Protein AF-A0AAV4FSV2-F1 (afdb_monomer)

Structure (mmCIF, N/CA/C/O backbone):
data_AF-A0AAV4FSV2-F1
#
_entry.id   AF-A0AAV4FSV2-F1
#
loop_
_atom_site.group_PDB
_atom_site.id
_atom_site.type_symbol
_atom_site.label_atom_id
_atom_site.label_alt_id
_atom_site.label_comp_id
_atom_site.label_asym_id
_atom_site.label_entity_id
_atom_site.label_seq_id
_atom_site.pdbx_PDB_ins_code
_atom_site.Cartn_x
_atom_site.Cartn_y
_atom_site.Cartn_z
_atom_site.occupancy
_atom_site.B_iso_or_equiv
_atom_site.auth_seq_id
_atom_site.auth_comp_id
_atom_site.auth_asym_id
_atom_site.auth_atom_id
_atom_site.pdbx_PDB_model_num
ATOM 1 N N . MET A 1 1 ? -1.918 28.075 -7.164 1.00 28.77 1 MET A N 1
ATOM 2 C CA . MET A 1 1 ? -1.459 29.104 -6.205 1.00 28.77 1 MET A CA 1
ATOM 3 C C . MET A 1 1 ? -0.481 28.397 -5.284 1.00 28.77 1 MET A C 1
ATOM 5 O O . MET A 1 1 ? -0.902 27.542 -4.525 1.00 28.77 1 MET A O 1
ATOM 9 N N . LEU A 1 2 ? 0.815 28.628 -5.498 1.00 25.41 2 LEU A N 1
ATOM 10 C CA . LEU A 1 2 ? 1.924 27.946 -4.827 1.00 25.41 2 LEU A CA 1
ATOM 11 C C . LEU A 1 2 ? 2.040 28.444 -3.380 1.00 25.41 2 LEU A C 1
ATOM 13 O O . LEU A 1 2 ? 2.207 29.647 -3.178 1.00 25.41 2 LEU A O 1
ATOM 17 N N . TYR A 1 3 ? 1.987 27.551 -2.391 1.00 26.80 3 TYR A N 1
ATOM 18 C CA . TYR A 1 3 ? 2.445 27.879 -1.041 1.00 26.80 3 TYR A CA 1
ATOM 19 C C . TYR A 1 3 ? 3.969 27.744 -0.998 1.00 26.80 3 TYR A C 1
ATOM 21 O O . TYR A 1 3 ? 4.529 26.668 -1.181 1.00 26.80 3 TYR A O 1
ATOM 29 N N . SER A 1 4 ? 4.639 28.880 -0.817 1.00 25.08 4 SER A N 1
ATOM 30 C CA . SER A 1 4 ? 6.088 28.991 -0.702 1.00 25.08 4 SER A CA 1
ATOM 31 C C . SER A 1 4 ? 6.589 28.408 0.618 1.00 25.08 4 SER A C 1
ATOM 33 O O . SER A 1 4 ? 6.121 28.801 1.690 1.00 25.08 4 SER A O 1
ATOM 35 N N . TYR A 1 5 ? 7.615 27.564 0.526 1.00 35.19 5 TYR A N 1
ATOM 36 C CA . TYR A 1 5 ? 8.525 27.242 1.620 1.00 35.19 5 TYR A CA 1
ATOM 37 C C . TYR A 1 5 ? 9.059 28.523 2.271 1.00 35.19 5 TYR A C 1
ATOM 39 O O . TYR A 1 5 ? 9.715 29.325 1.612 1.00 35.19 5 TYR A O 1
ATOM 47 N N . ASN A 1 6 ? 8.842 28.673 3.577 1.00 28.33 6 ASN A N 1
ATOM 48 C CA . ASN A 1 6 ? 9.642 29.557 4.416 1.00 28.33 6 ASN A CA 1
ATOM 49 C C . ASN A 1 6 ? 10.282 28.726 5.524 1.00 28.33 6 ASN A C 1
ATOM 51 O O . ASN A 1 6 ? 9.642 28.344 6.501 1.00 28.33 6 ASN A O 1
ATOM 55 N N . ALA A 1 7 ? 11.577 28.472 5.356 1.00 34.06 7 ALA A N 1
ATOM 56 C CA . ALA A 1 7 ? 12.470 28.186 6.459 1.00 34.06 7 ALA A CA 1
ATOM 57 C C . ALA A 1 7 ? 12.704 29.496 7.221 1.00 34.06 7 ALA A C 1
ATOM 59 O O . ALA A 1 7 ? 13.219 30.437 6.627 1.00 34.06 7 ALA A O 1
ATOM 60 N N . LEU A 1 8 ? 12.304 29.550 8.498 1.00 31.00 8 LEU A N 1
ATOM 61 C CA . LEU A 1 8 ? 12.934 30.310 9.591 1.00 31.00 8 LEU A CA 1
ATOM 62 C C . LEU A 1 8 ? 12.113 30.120 10.885 1.00 31.00 8 LEU A C 1
ATOM 64 O O . LEU A 1 8 ? 11.056 30.717 11.059 1.00 31.00 8 LEU A O 1
ATOM 68 N N . GLY A 1 9 ? 12.641 29.309 11.809 1.00 32.47 9 GLY A N 1
ATOM 69 C CA . GLY A 1 9 ? 12.413 29.465 13.252 1.00 32.47 9 GLY A CA 1
ATOM 70 C C . GLY A 1 9 ? 11.090 28.978 13.857 1.00 32.47 9 GLY A C 1
ATOM 71 O O . GLY A 1 9 ? 10.478 29.734 14.608 1.00 32.47 9 GLY A O 1
ATOM 72 N N . GLN A 1 10 ? 10.688 27.721 13.642 1.00 30.06 10 GLN A N 1
ATOM 73 C CA . GLN A 1 10 ? 9.721 27.051 14.528 1.00 30.06 10 GLN A CA 1
ATOM 74 C C . GLN A 1 10 ? 10.298 25.744 15.095 1.00 30.06 10 GLN A C 1
ATOM 76 O O . GLN A 1 10 ? 11.047 25.067 14.389 1.00 30.06 10 GLN A O 1
ATOM 81 N N . PRO A 1 11 ? 10.007 25.413 16.372 1.00 32.91 11 PRO A N 1
ATOM 82 C CA . PRO A 1 11 ? 10.517 24.208 17.018 1.00 32.91 11 PRO A CA 1
ATOM 83 C C . PRO A 1 11 ? 10.028 22.933 16.301 1.00 32.91 11 PRO A C 1
ATOM 85 O O . PRO A 1 11 ? 8.974 22.946 15.663 1.00 32.91 11 PRO A O 1
ATOM 88 N N . PRO A 1 12 ? 10.773 21.820 16.402 1.00 39.00 12 PRO A N 1
ATOM 89 C CA . PRO A 1 12 ? 10.531 20.604 15.638 1.00 39.00 12 PRO A CA 1
ATOM 90 C C . PRO A 1 12 ? 9.393 19.807 16.279 1.00 39.00 12 PRO A C 1
ATOM 92 O O . PRO A 1 12 ? 9.611 18.963 17.138 1.00 39.00 12 PRO A O 1
ATOM 95 N N . THR A 1 13 ? 8.156 20.127 15.920 1.00 52.34 13 THR A N 1
ATOM 96 C CA . THR A 1 13 ? 6.978 19.246 16.021 1.00 52.34 13 THR A CA 1
ATOM 97 C C . THR A 1 13 ? 5.834 19.951 15.292 1.00 52.34 13 THR A C 1
ATOM 99 O O . THR A 1 13 ? 5.109 20.756 15.868 1.00 52.34 13 THR A O 1
ATOM 102 N N . SER A 1 14 ? 5.695 19.707 13.990 1.00 67.31 14 SER A N 1
ATOM 103 C CA . SER A 1 14 ? 4.676 20.358 13.162 1.00 67.31 14 SER A CA 1
ATOM 104 C C . SER A 1 14 ? 3.896 19.297 12.403 1.00 67.31 14 SER A C 1
ATOM 106 O O . SER A 1 14 ? 4.400 18.705 11.450 1.00 67.31 14 SER A O 1
ATOM 108 N N . ILE A 1 15 ? 2.671 19.029 12.851 1.00 80.62 15 ILE A N 1
ATOM 109 C CA . ILE A 1 15 ? 1.695 18.341 12.009 1.00 80.62 15 ILE A CA 1
ATOM 110 C C . ILE A 1 15 ? 1.508 19.204 10.754 1.00 80.62 15 ILE A C 1
ATOM 112 O O . ILE A 1 15 ? 1.155 20.378 10.865 1.00 80.62 15 ILE A O 1
ATOM 116 N N . PHE A 1 16 ? 1.753 18.640 9.576 1.00 88.00 16 PHE A N 1
ATOM 117 C CA . PHE A 1 16 ? 1.490 19.285 8.292 1.00 88.00 16 PHE A CA 1
ATOM 118 C C . PHE A 1 16 ? 0.153 18.780 7.764 1.00 88.00 16 PHE A C 1
ATOM 120 O O . PHE A 1 16 ? 0.004 17.585 7.532 1.00 88.00 16 PHE A O 1
ATOM 127 N N . ALA A 1 17 ? -0.826 19.669 7.618 1.00 89.00 17 ALA A N 1
ATOM 128 C CA . ALA A 1 17 ? -2.182 19.291 7.240 1.00 89.00 17 ALA A CA 1
ATOM 129 C C . ALA A 1 17 ? -2.442 19.493 5.740 1.00 89.00 17 ALA A C 1
ATOM 131 O O . ALA A 1 17 ? -2.249 20.589 5.213 1.00 89.00 17 ALA A O 1
ATOM 132 N N . PHE A 1 18 ? -2.947 18.450 5.089 1.00 90.19 18 PHE A N 1
ATOM 133 C CA . PHE A 1 18 ? -3.559 18.474 3.768 1.00 90.19 18 PHE A CA 1
ATOM 134 C C . PHE A 1 18 ? -5.081 18.476 3.954 1.00 90.19 18 PHE A C 1
ATOM 136 O O . PHE A 1 18 ? -5.682 17.470 4.340 1.00 90.19 18 PHE A O 1
ATOM 143 N N . GLY A 1 19 ? -5.697 19.638 3.733 1.00 87.06 19 GLY A N 1
ATOM 144 C CA . GLY A 1 19 ? -7.112 19.882 4.021 1.00 87.06 19 GLY A CA 1
ATOM 145 C C . GLY A 1 19 ? -7.381 20.436 5.432 1.00 87.06 19 GLY A C 1
ATOM 146 O O . GLY A 1 19 ? -6.462 20.602 6.238 1.00 87.06 19 GLY A O 1
ATOM 147 N N . PRO A 1 20 ? -8.644 20.791 5.736 1.00 88.44 20 PRO A N 1
ATOM 148 C CA . PRO A 1 20 ? -9.017 21.372 7.023 1.00 88.44 20 PRO A CA 1
ATOM 149 C C . PRO A 1 20 ? -8.953 20.337 8.154 1.00 88.44 20 PRO A C 1
ATOM 151 O O . PRO A 1 20 ? -9.320 19.179 7.963 1.00 88.44 20 PRO A O 1
ATOM 154 N N . LEU A 1 21 ? -8.549 20.768 9.353 1.00 89.94 21 LEU A N 1
ATOM 155 C CA . LEU A 1 21 ? -8.578 19.919 10.548 1.00 89.94 21 LEU A CA 1
ATOM 156 C C . LEU A 1 21 ? -10.021 19.680 11.014 1.00 89.94 21 LEU A C 1
ATOM 158 O O . LEU A 1 21 ? -10.770 20.634 11.242 1.00 89.94 21 LEU A O 1
ATOM 162 N N . THR A 1 22 ? -10.375 18.416 11.228 1.00 90.25 22 THR A N 1
ATOM 163 C CA . THR A 1 22 ? -11.606 17.999 11.920 1.00 90.25 22 THR A CA 1
ATOM 164 C C . THR A 1 22 ? -11.514 18.283 13.425 1.00 90.25 22 THR A C 1
ATOM 166 O O . THR A 1 22 ? -10.457 18.673 13.931 1.00 90.25 22 THR A O 1
ATOM 169 N N . HIS A 1 23 ? -12.596 18.040 14.176 1.00 90.31 23 HIS A N 1
ATOM 170 C CA . HIS A 1 23 ? -12.548 18.073 15.645 1.00 90.31 23 HIS A CA 1
ATOM 171 C C . HIS A 1 23 ? -11.458 17.133 16.184 1.00 90.31 23 HIS A C 1
ATOM 173 O O . HIS A 1 23 ? -10.648 17.543 17.016 1.00 90.31 23 HIS A O 1
ATOM 179 N N . PHE A 1 24 ? -11.356 15.916 15.641 1.00 92.06 24 PHE A N 1
ATOM 180 C CA . PHE A 1 24 ? -10.275 14.986 15.967 1.00 92.06 24 PHE A CA 1
ATOM 181 C C . PHE A 1 24 ? -8.893 15.587 15.666 1.00 92.06 24 PHE A C 1
ATOM 183 O O . PHE A 1 24 ? -8.028 15.603 16.543 1.00 92.06 24 PHE A O 1
ATOM 190 N N . GLY A 1 25 ? -8.690 16.139 14.463 1.00 90.75 25 GLY A N 1
ATOM 191 C CA . GLY A 1 25 ? -7.410 16.724 14.055 1.00 90.75 25 GLY A CA 1
ATOM 192 C C . GLY A 1 25 ? -6.972 17.876 14.966 1.00 90.75 25 GLY A C 1
ATOM 193 O O . GLY A 1 25 ? -5.799 17.981 15.338 1.00 90.75 25 GLY A O 1
ATOM 194 N N . GLN A 1 26 ? -7.920 18.707 15.404 1.00 90.62 26 GLN A N 1
ATOM 195 C CA . GLN A 1 26 ? -7.673 19.787 16.362 1.00 90.62 26 GLN A CA 1
ATOM 196 C C . GLN A 1 26 ? -7.253 19.250 17.737 1.00 90.62 26 GLN A C 1
ATOM 198 O O . GLN A 1 26 ? -6.257 19.717 18.295 1.00 90.62 26 GLN A O 1
ATOM 203 N N . ARG A 1 27 ? -7.968 18.249 18.274 1.00 90.62 27 ARG A N 1
ATOM 204 C CA . ARG A 1 27 ? -7.635 17.612 19.562 1.00 90.62 27 ARG A CA 1
ATOM 205 C C . ARG A 1 27 ? -6.280 16.910 19.511 1.00 90.62 27 ARG A C 1
ATOM 207 O O . ARG A 1 27 ? -5.482 17.062 20.432 1.00 90.62 27 ARG A O 1
ATOM 214 N N . LEU A 1 28 ? -5.971 16.210 18.420 1.00 90.75 28 LEU A N 1
ATOM 215 C CA . LEU A 1 28 ? -4.672 15.562 18.238 1.00 90.75 28 LEU A CA 1
ATOM 216 C C . LEU A 1 28 ? -3.537 16.591 18.208 1.00 90.75 28 LEU A C 1
ATOM 218 O O . LEU A 1 28 ? -2.527 16.416 18.886 1.00 90.75 28 LEU A O 1
ATOM 222 N N . THR A 1 29 ? -3.725 17.703 17.495 1.00 87.69 29 THR A N 1
ATOM 223 C CA . THR A 1 29 ? -2.735 18.790 17.435 1.00 87.69 29 THR A CA 1
ATOM 224 C C . THR A 1 29 ? -2.438 19.372 18.819 1.00 87.69 29 THR A C 1
ATOM 226 O O . THR A 1 29 ? -1.291 19.703 19.111 1.00 87.69 29 THR A O 1
ATOM 229 N N . GLN A 1 30 ? -3.440 19.454 19.702 1.00 86.62 30 GLN A N 1
ATOM 230 C CA . GLN A 1 30 ? -3.254 19.893 21.091 1.00 86.62 30 GLN A CA 1
ATOM 231 C C . GLN A 1 30 ? -2.396 18.915 21.911 1.00 86.62 30 GLN A C 1
ATOM 233 O O . GLN A 1 30 ? -1.611 19.356 22.746 1.00 86.62 30 GLN A O 1
ATOM 238 N N . LEU A 1 31 ? -2.503 17.606 21.663 1.00 86.69 31 LEU A N 1
ATOM 239 C CA . LEU A 1 31 ? -1.723 16.582 22.373 1.00 86.69 31 LEU A CA 1
ATOM 240 C C . LEU A 1 31 ? -0.255 16.521 21.923 1.00 86.69 31 LEU A C 1
ATOM 242 O O . LEU A 1 31 ? 0.610 16.156 22.717 1.00 86.69 31 LEU A O 1
ATOM 246 N N . ILE A 1 32 ? 0.029 16.885 20.670 1.00 80.62 32 ILE A N 1
ATOM 247 C CA . ILE A 1 32 ? 1.367 16.795 20.052 1.00 80.62 32 ILE A CA 1
ATOM 248 C C . ILE A 1 32 ? 2.219 18.066 20.289 1.00 80.62 32 ILE A C 1
ATOM 250 O O . ILE A 1 32 ? 3.357 18.140 19.837 1.00 80.62 32 ILE A O 1
ATOM 254 N N . GLN A 1 33 ? 1.711 19.066 21.024 1.00 63.56 33 GLN A N 1
ATOM 255 C CA . GLN A 1 33 ? 2.360 20.378 21.169 1.00 63.56 33 GLN A CA 1
ATOM 256 C C . GLN A 1 33 ? 3.823 20.349 21.678 1.00 63.56 33 GLN A C 1
ATOM 258 O O . GLN A 1 33 ? 4.202 19.470 22.462 1.00 63.56 33 GLN A O 1
ATOM 263 N N . PRO A 1 34 ? 4.646 21.350 21.286 1.00 50.03 34 PRO A N 1
ATOM 264 C CA . PRO A 1 34 ? 6.089 21.356 21.510 1.00 50.03 34 PRO A CA 1
ATOM 265 C C . PRO A 1 34 ? 6.403 21.528 22.999 1.00 50.03 34 PRO A C 1
ATOM 267 O O . PRO A 1 34 ? 6.073 22.551 23.598 1.00 50.03 34 PRO A O 1
ATOM 270 N N . GLY A 1 35 ? 7.050 20.529 23.600 1.00 46.81 35 GLY A N 1
ATOM 271 C CA . GLY A 1 35 ? 7.460 20.552 25.011 1.00 46.81 35 GLY A CA 1
ATOM 272 C C . GLY A 1 35 ? 7.340 19.211 25.738 1.00 46.81 35 GLY A C 1
ATOM 273 O O . GLY A 1 35 ? 7.883 19.060 26.828 1.00 46.81 35 GLY A O 1
ATOM 274 N N . THR A 1 36 ? 6.672 18.220 25.142 1.00 45.31 36 THR A N 1
ATOM 275 C CA . THR A 1 36 ? 6.587 16.843 25.670 1.00 45.31 36 THR A CA 1
ATOM 276 C C . THR A 1 36 ? 7.620 15.892 25.060 1.00 45.31 36 THR A C 1
ATOM 278 O O . THR A 1 36 ? 7.834 14.797 25.582 1.00 45.31 36 THR A O 1
ATOM 281 N N . THR A 1 37 ? 8.314 16.315 24.000 1.00 45.38 37 THR A N 1
ATOM 282 C CA . THR A 1 37 ? 9.400 15.565 23.364 1.00 45.38 37 THR A CA 1
ATOM 283 C C . THR A 1 37 ? 10.669 16.413 23.312 1.00 45.38 37 THR A C 1
ATOM 285 O O . THR A 1 37 ? 10.815 17.277 22.450 1.00 45.38 37 THR A O 1
ATOM 288 N N . ASP A 1 38 ? 11.608 16.157 24.224 1.00 41.09 38 ASP A N 1
ATOM 289 C CA . ASP A 1 38 ? 13.000 16.589 24.071 1.00 41.09 38 ASP A CA 1
ATOM 290 C C . ASP A 1 38 ? 13.581 15.911 22.816 1.00 41.09 38 ASP A C 1
ATOM 292 O O . ASP A 1 38 ? 13.881 14.715 22.846 1.00 41.09 38 ASP A O 1
ATOM 296 N N . SER A 1 39 ? 13.673 16.625 21.688 1.00 45.97 39 SER A N 1
ATOM 297 C CA . SER A 1 39 ? 14.760 16.553 20.685 1.00 45.97 39 SER A CA 1
ATOM 298 C C . SER A 1 39 ? 14.315 16.960 19.276 1.00 45.97 39 SER A C 1
ATOM 300 O O . SER A 1 39 ? 13.204 16.661 18.846 1.00 45.97 39 SER A O 1
ATOM 302 N N . ASP A 1 40 ? 15.260 17.531 18.522 1.00 49.28 40 ASP A N 1
ATOM 303 C CA . ASP A 1 40 ? 15.257 17.796 17.070 1.00 49.28 40 ASP A CA 1
ATOM 304 C C . ASP A 1 40 ? 15.084 16.543 16.170 1.00 49.28 40 ASP A C 1
ATOM 306 O O . ASP A 1 40 ? 15.642 16.472 15.079 1.00 49.28 40 ASP A O 1
ATOM 310 N N . ASN A 1 41 ? 14.387 15.495 16.624 1.00 52.75 41 ASN A N 1
ATOM 311 C CA . ASN A 1 41 ? 14.445 14.156 16.023 1.00 52.75 41 ASN A CA 1
ATOM 312 C C . ASN A 1 41 ? 13.104 13.402 15.960 1.00 52.75 41 ASN A C 1
ATOM 314 O O . ASN A 1 41 ? 13.108 12.174 15.835 1.00 52.75 41 ASN A O 1
ATOM 318 N N . THR A 1 42 ? 11.969 14.094 16.042 1.00 63.31 42 THR A N 1
ATOM 319 C CA . THR A 1 42 ? 10.647 13.485 15.837 1.00 63.31 42 THR A CA 1
ATOM 320 C C . THR A 1 42 ? 10.323 13.392 14.342 1.00 63.31 42 THR A C 1
ATOM 322 O O . THR A 1 42 ? 10.540 14.341 13.588 1.00 63.31 42 THR A O 1
ATOM 325 N N . SER A 1 43 ? 9.827 12.235 13.887 1.00 72.06 43 SER A N 1
ATOM 326 C CA . SER A 1 43 ? 9.309 12.101 12.518 1.00 72.06 43 SER A CA 1
ATOM 327 C C . SER A 1 43 ? 8.136 13.070 12.326 1.00 72.06 43 SER A C 1
ATOM 329 O O . SER A 1 43 ? 7.219 13.054 13.154 1.00 72.06 43 SER A O 1
ATOM 331 N N . PRO A 1 44 ? 8.124 13.898 11.265 1.00 84.88 44 PRO A N 1
ATOM 332 C CA . PRO A 1 44 ? 7.003 14.791 11.004 1.00 84.88 44 PRO A CA 1
ATOM 333 C C . PRO A 1 44 ? 5.735 13.978 10.722 1.00 84.88 44 PRO A C 1
ATOM 335 O O . PRO A 1 44 ? 5.795 12.894 10.136 1.00 84.88 44 PRO A O 1
ATOM 338 N N . ILE A 1 45 ? 4.589 14.507 11.150 1.00 90.25 45 ILE A N 1
ATOM 339 C CA . ILE A 1 45 ? 3.276 13.900 10.918 1.00 90.25 45 ILE A CA 1
ATOM 340 C C . ILE A 1 45 ? 2.584 14.680 9.804 1.00 90.25 45 ILE A C 1
ATOM 342 O O . ILE A 1 45 ? 2.411 15.892 9.909 1.00 90.25 45 ILE A O 1
ATOM 346 N N . LEU A 1 46 ? 2.168 13.984 8.754 1.00 94.00 46 LEU A N 1
ATOM 347 C CA . LEU A 1 46 ? 1.344 14.508 7.674 1.00 94.00 46 LEU A CA 1
ATOM 348 C C . LEU A 1 46 ? -0.103 14.122 7.964 1.00 94.00 46 LEU A C 1
ATOM 350 O O . LEU A 1 46 ? -0.466 12.953 7.867 1.00 94.00 46 LEU A O 1
ATOM 354 N N . TYR A 1 47 ? -0.915 15.089 8.364 1.00 94.38 47 TYR A N 1
ATOM 355 C CA . TYR A 1 47 ? -2.348 14.910 8.548 1.00 94.38 47 TYR A CA 1
ATOM 356 C C . TYR A 1 47 ? -3.055 15.099 7.207 1.00 94.38 47 TYR A C 1
ATOM 358 O O . TYR A 1 47 ? -2.826 16.093 6.525 1.00 94.38 47 TYR A O 1
ATOM 366 N N . VAL A 1 48 ? -3.934 14.178 6.839 1.00 94.56 48 VAL A N 1
ATOM 367 C CA . VAL A 1 48 ? -4.700 14.219 5.594 1.00 94.56 48 VAL A CA 1
ATOM 368 C C . VAL A 1 48 ? -6.171 14.048 5.934 1.00 94.56 48 VAL A C 1
ATOM 370 O O . VAL A 1 48 ? -6.583 12.997 6.426 1.00 94.56 48 VAL A O 1
ATOM 373 N N . ASN A 1 49 ? -6.973 15.068 5.646 1.00 91.12 49 ASN A N 1
ATOM 374 C CA . ASN A 1 49 ? -8.422 14.950 5.732 1.00 91.12 49 ASN A CA 1
ATOM 375 C C . ASN A 1 49 ? -8.946 14.224 4.487 1.00 91.12 49 ASN A C 1
ATOM 377 O O . ASN A 1 49 ? -8.816 14.740 3.379 1.00 91.12 49 ASN A O 1
ATOM 381 N N . SER A 1 50 ? -9.558 13.054 4.667 1.00 87.69 50 SER A N 1
ATOM 382 C CA . SER A 1 50 ? -10.005 12.202 3.555 1.00 87.69 50 SER A CA 1
ATOM 383 C C . SER A 1 50 ? -11.150 12.776 2.715 1.00 87.69 50 SER A C 1
ATOM 385 O O . SER A 1 50 ? -11.313 12.349 1.578 1.00 87.69 50 SER A O 1
ATOM 387 N N . ILE A 1 51 ? -11.902 13.774 3.202 1.00 83.44 51 ILE A N 1
ATOM 388 C CA . ILE A 1 51 ? -12.922 14.465 2.387 1.00 83.44 51 ILE A CA 1
ATOM 389 C C . ILE A 1 51 ? -12.280 15.416 1.372 1.00 83.44 51 ILE A C 1
ATOM 391 O O . ILE A 1 51 ? -12.872 15.720 0.335 1.00 83.44 51 ILE A O 1
ATOM 395 N N . ALA A 1 52 ? -11.098 15.952 1.681 1.00 78.81 52 ALA A N 1
ATOM 396 C CA . ALA A 1 52 ? -10.448 16.910 0.805 1.00 78.81 52 ALA A CA 1
ATOM 397 C C . ALA A 1 52 ? -9.881 16.166 -0.416 1.00 78.81 52 ALA A C 1
ATOM 399 O O . ALA A 1 52 ? -9.021 15.299 -0.245 1.00 78.81 52 ALA A O 1
ATOM 400 N N . PRO A 1 53 ? -10.324 16.483 -1.648 1.00 79.56 53 PRO A N 1
ATOM 401 C CA . PRO A 1 53 ? -9.765 15.843 -2.827 1.00 79.56 53 PRO A CA 1
ATOM 402 C C . PRO A 1 53 ? -8.288 16.220 -2.941 1.00 79.56 53 PRO A C 1
ATOM 4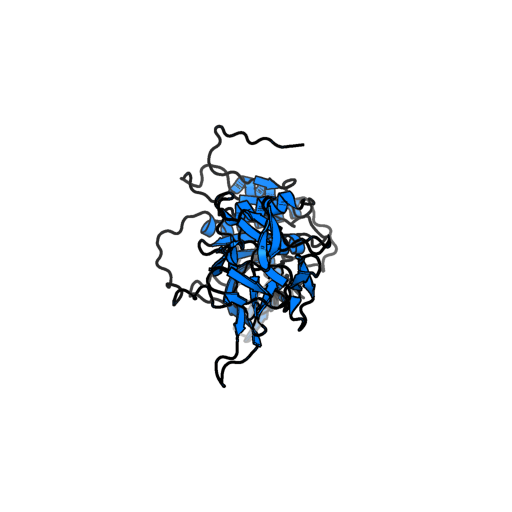04 O O . PRO A 1 53 ? -7.957 17.403 -3.021 1.00 79.56 53 PRO A O 1
ATOM 407 N N . LEU A 1 54 ? -7.414 15.215 -2.958 1.00 86.94 54 LEU A N 1
ATOM 408 C CA . LEU A 1 54 ? -5.993 15.410 -3.221 1.00 86.94 54 LEU A CA 1
ATOM 409 C C . LEU A 1 54 ? -5.718 15.305 -4.717 1.00 86.94 54 LEU A C 1
ATOM 411 O O . LEU A 1 54 ? -6.165 14.372 -5.393 1.00 86.94 54 LEU A O 1
ATOM 415 N N . SER A 1 55 ? -4.933 16.243 -5.231 1.00 87.69 55 SER A N 1
ATOM 416 C CA . SER A 1 55 ? -4.377 16.144 -6.574 1.00 87.69 55 SER A CA 1
ATOM 417 C C . SER A 1 55 ? -3.352 14.999 -6.672 1.00 87.69 55 SER A C 1
ATOM 419 O O . SER A 1 55 ? -2.775 14.580 -5.663 1.00 87.69 55 SER A O 1
ATOM 421 N N . PRO A 1 56 ? -3.088 14.473 -7.884 1.00 84.06 56 PRO A N 1
ATOM 422 C CA . PRO A 1 56 ? -2.025 13.489 -8.093 1.00 84.06 56 PRO A CA 1
ATOM 423 C C . PRO A 1 56 ? -0.653 13.959 -7.585 1.00 84.06 56 PRO A C 1
ATOM 425 O O . PRO A 1 56 ? 0.075 13.162 -6.999 1.00 84.06 56 PRO A O 1
ATOM 428 N N . ASP A 1 57 ? -0.338 15.247 -7.749 1.00 85.06 57 ASP A N 1
ATOM 429 C CA . ASP A 1 57 ? 0.925 15.838 -7.295 1.00 85.06 57 ASP A CA 1
ATOM 430 C C . ASP A 1 57 ? 1.034 15.831 -5.765 1.00 85.06 57 ASP A C 1
ATOM 432 O O . ASP A 1 57 ? 2.042 15.384 -5.226 1.00 85.06 57 ASP A O 1
ATOM 436 N N . GLU A 1 58 ? -0.031 16.209 -5.048 1.00 90.44 58 GLU A N 1
ATOM 437 C CA . GLU A 1 58 ? -0.053 16.151 -3.578 1.00 90.44 58 GLU A CA 1
ATOM 438 C C . GLU A 1 58 ? 0.120 14.720 -3.057 1.00 90.44 58 GLU A C 1
ATOM 440 O O . GLU A 1 58 ? 0.817 14.493 -2.069 1.00 90.44 58 GLU A O 1
ATOM 445 N N . ILE A 1 59 ? -0.473 13.729 -3.728 1.00 90.00 59 ILE A N 1
ATOM 446 C CA . ILE A 1 59 ? -0.291 12.318 -3.361 1.00 90.00 59 ILE A CA 1
ATOM 447 C C . ILE A 1 59 ? 1.161 11.883 -3.569 1.00 90.00 59 ILE A C 1
ATOM 449 O O . ILE A 1 59 ? 1.705 11.162 -2.729 1.00 90.00 59 ILE A O 1
ATOM 453 N N . ASN A 1 60 ? 1.803 12.328 -4.648 1.00 85.88 60 ASN A N 1
ATOM 454 C CA . ASN A 1 60 ? 3.214 12.048 -4.900 1.00 85.88 60 ASN A CA 1
ATOM 455 C C . ASN A 1 60 ? 4.121 12.725 -3.860 1.00 85.88 60 ASN A C 1
ATOM 457 O O . ASN A 1 60 ? 5.035 12.080 -3.344 1.00 85.88 60 ASN A O 1
ATOM 461 N N . ASP A 1 61 ? 3.823 13.964 -3.466 1.00 88.88 61 ASP A N 1
ATOM 462 C CA . ASP A 1 61 ? 4.542 14.669 -2.400 1.00 88.88 61 ASP A CA 1
ATOM 463 C C . ASP A 1 61 ? 4.411 13.939 -1.054 1.00 88.88 61 ASP A C 1
ATOM 465 O O . ASP A 1 61 ? 5.405 13.707 -0.358 1.00 88.88 61 ASP A O 1
ATOM 469 N N . ILE A 1 62 ? 3.200 13.494 -0.700 1.00 91.69 62 ILE A N 1
ATOM 470 C CA . ILE A 1 62 ? 2.951 12.705 0.516 1.00 91.69 62 ILE A CA 1
ATOM 471 C C . ILE A 1 62 ? 3.745 11.393 0.484 1.00 91.69 62 ILE A C 1
ATOM 473 O O . ILE A 1 62 ? 4.378 11.036 1.481 1.00 91.69 62 ILE A O 1
ATOM 477 N N . LYS A 1 63 ? 3.764 10.683 -0.651 1.00 89.88 63 LYS A N 1
ATOM 478 C CA . LYS A 1 63 ? 4.564 9.458 -0.826 1.00 89.88 63 LYS A CA 1
ATOM 479 C C . LYS A 1 63 ? 6.055 9.721 -0.659 1.00 89.88 63 LYS A C 1
ATOM 481 O O . LYS A 1 63 ? 6.730 8.959 0.035 1.00 89.88 63 LYS A O 1
ATOM 486 N N . ALA A 1 64 ? 6.571 10.789 -1.261 1.00 85.56 64 ALA A N 1
ATOM 487 C CA . ALA A 1 64 ? 7.975 11.165 -1.151 1.00 85.56 64 ALA A CA 1
ATOM 488 C C . ALA A 1 64 ? 8.360 11.456 0.308 1.00 85.56 64 ALA A C 1
ATOM 490 O O . ALA A 1 64 ? 9.375 10.957 0.800 1.00 85.56 64 ALA A O 1
ATOM 491 N N . LEU A 1 65 ? 7.515 12.184 1.038 1.00 89.94 65 LEU A N 1
ATOM 492 C CA . LEU A 1 65 ? 7.728 12.480 2.454 1.00 89.94 65 LEU A CA 1
ATOM 493 C C . LEU A 1 65 ? 7.593 11.237 3.350 1.00 89.94 65 LEU A C 1
ATOM 495 O O . LEU A 1 65 ? 8.366 11.087 4.301 1.00 89.94 65 LEU A O 1
ATOM 499 N N . LEU A 1 66 ? 6.664 10.325 3.049 1.00 90.31 66 LEU A N 1
ATOM 500 C CA . LEU A 1 66 ? 6.545 9.022 3.715 1.00 90.31 66 LEU A CA 1
ATOM 501 C C . LEU A 1 66 ? 7.809 8.175 3.499 1.00 90.31 66 LEU A C 1
ATOM 503 O O . LEU A 1 66 ? 8.350 7.614 4.452 1.00 90.31 66 LEU A O 1
ATOM 507 N N . ASN A 1 67 ? 8.325 8.134 2.267 1.00 85.25 67 ASN A N 1
ATOM 508 C CA . ASN A 1 67 ? 9.592 7.478 1.928 1.00 85.25 67 ASN A CA 1
ATOM 509 C C . ASN A 1 67 ? 10.787 8.108 2.662 1.00 85.25 67 ASN A C 1
ATOM 511 O O . ASN A 1 67 ? 11.725 7.399 3.023 1.00 85.25 67 ASN A O 1
ATOM 515 N N . ALA A 1 68 ? 10.737 9.415 2.930 1.00 84.88 68 ALA A N 1
ATOM 516 C CA . ALA A 1 68 ? 11.740 10.135 3.713 1.00 84.88 68 ALA A CA 1
ATOM 517 C C . ALA A 1 68 ? 11.626 9.914 5.239 1.00 84.88 68 ALA A C 1
ATOM 519 O O . ALA A 1 68 ? 12.474 10.399 5.988 1.00 84.88 68 ALA A O 1
ATOM 520 N N . GLY A 1 69 ? 10.618 9.169 5.712 1.00 86.69 69 GLY A N 1
ATOM 521 C CA . GLY A 1 69 ? 10.450 8.802 7.124 1.00 86.69 69 GLY A CA 1
ATOM 522 C C . GLY A 1 69 ? 9.383 9.591 7.889 1.00 86.69 69 GLY A C 1
ATOM 523 O O . GLY A 1 69 ? 9.342 9.513 9.122 1.00 86.69 69 GLY A O 1
ATOM 524 N N . SER A 1 70 ? 8.526 10.337 7.184 1.00 90.50 70 SER A N 1
ATOM 525 C CA . SER A 1 70 ? 7.336 10.970 7.769 1.00 90.50 70 SER A CA 1
ATOM 526 C C . SER A 1 70 ? 6.272 9.924 8.115 1.00 90.50 70 SER A C 1
ATOM 528 O O . SER A 1 70 ? 6.222 8.847 7.522 1.00 90.50 70 SER A O 1
ATOM 530 N N . ILE A 1 71 ? 5.401 10.249 9.066 1.00 93.50 71 ILE A N 1
ATOM 531 C CA . ILE A 1 71 ? 4.209 9.459 9.388 1.00 93.50 71 ILE A CA 1
ATOM 532 C C . ILE A 1 71 ? 3.024 10.100 8.673 1.00 93.50 71 ILE A C 1
ATOM 534 O O . ILE A 1 71 ? 2.824 11.302 8.800 1.00 93.50 71 ILE A O 1
ATOM 538 N N . VAL A 1 72 ? 2.223 9.319 7.956 1.00 96.00 72 VAL A N 1
ATOM 539 C CA . VAL A 1 72 ? 0.974 9.794 7.346 1.00 96.00 72 VAL A CA 1
ATOM 540 C C . VAL A 1 72 ? -0.195 9.382 8.229 1.00 96.00 72 VAL A C 1
ATOM 542 O O . VAL A 1 72 ? -0.270 8.232 8.655 1.00 96.00 72 VAL A O 1
ATOM 545 N N . LEU A 1 73 ? -1.105 10.310 8.498 1.00 95.94 73 LEU A N 1
ATOM 546 C CA . LEU A 1 73 ? -2.347 10.085 9.222 1.00 95.94 73 LEU A CA 1
ATOM 547 C C . LEU A 1 73 ? -3.510 10.489 8.323 1.00 95.94 73 LEU A C 1
ATOM 549 O O . LEU A 1 73 ? -3.663 11.663 7.998 1.00 95.94 73 LEU A O 1
ATOM 553 N N . LEU A 1 74 ? -4.326 9.515 7.946 1.00 95.38 74 LEU A N 1
ATOM 554 C CA . LEU A 1 74 ? -5.549 9.705 7.181 1.00 95.38 74 LEU A CA 1
ATOM 555 C C . LEU A 1 74 ? -6.731 9.764 8.147 1.00 95.38 74 LEU A C 1
ATOM 557 O O . LEU A 1 74 ? -6.913 8.853 8.957 1.00 95.38 74 LEU A O 1
ATOM 561 N N . ASP A 1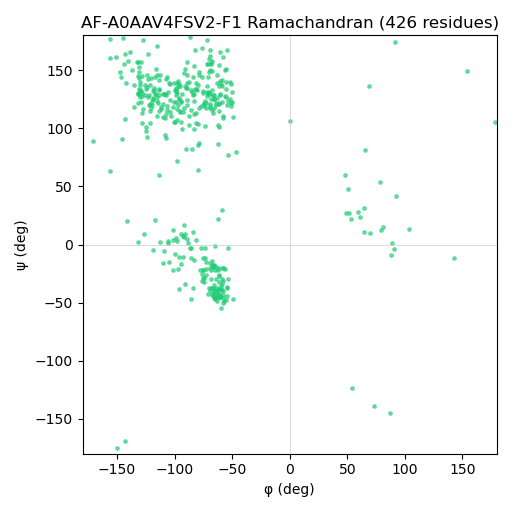 75 ? -7.511 10.833 8.063 1.00 93.00 75 ASP A N 1
ATOM 562 C CA . ASP A 1 75 ? -8.656 11.097 8.928 1.00 93.00 75 ASP A CA 1
ATOM 563 C C . ASP A 1 75 ? -9.966 11.013 8.141 1.00 93.00 75 ASP A C 1
ATOM 565 O O . ASP A 1 75 ? -10.184 11.802 7.215 1.00 93.00 75 ASP A O 1
ATOM 569 N N . SER A 1 76 ? -10.841 10.076 8.520 1.00 90.75 76 SER A N 1
ATOM 570 C CA . SER A 1 76 ? -12.191 9.905 7.971 1.00 90.75 76 SER A CA 1
ATOM 571 C C . SER A 1 76 ? -13.300 10.110 9.000 1.00 90.75 76 SER A C 1
ATOM 573 O O . SER A 1 76 ? -14.429 9.689 8.774 1.00 90.75 76 SER A O 1
ATOM 575 N N . THR A 1 77 ? -13.028 10.804 10.109 1.00 87.56 77 THR A N 1
ATOM 576 C CA . THR A 1 77 ? -14.019 11.080 11.174 1.00 87.56 77 THR A CA 1
ATOM 577 C C . THR A 1 77 ? -15.265 11.821 10.694 1.00 87.56 77 THR A C 1
ATOM 579 O O . THR A 1 77 ? -16.302 11.783 11.348 1.00 87.56 77 THR A O 1
ATOM 582 N N . VAL A 1 78 ? -15.178 12.492 9.549 1.00 82.44 78 VAL A N 1
ATOM 583 C CA . VAL A 1 78 ? -16.301 13.179 8.902 1.00 82.44 78 VAL A CA 1
ATOM 584 C C . VAL A 1 78 ? -16.622 12.617 7.510 1.00 82.44 78 VAL A C 1
ATOM 586 O O . VAL A 1 78 ? -17.583 13.072 6.888 1.00 82.44 78 VAL A O 1
ATOM 589 N N . ASP A 1 79 ? -15.830 11.663 7.003 1.00 74.81 79 ASP A N 1
ATOM 590 C CA . ASP A 1 79 ? -15.981 11.094 5.660 1.00 74.81 79 ASP A CA 1
ATOM 591 C C . ASP A 1 79 ? -16.880 9.852 5.681 1.00 74.81 79 ASP A C 1
ATOM 593 O O . ASP A 1 79 ? -16.545 8.825 6.264 1.00 74.81 79 ASP A O 1
ATOM 597 N N . TYR A 1 80 ? -18.006 9.934 4.972 1.00 66.38 80 TYR A N 1
ATOM 598 C CA . TYR A 1 80 ? -18.957 8.831 4.799 1.00 66.38 80 TYR A CA 1
ATOM 599 C C . TYR A 1 80 ? -18.892 8.198 3.399 1.00 66.38 80 TYR A C 1
ATOM 601 O O . TYR A 1 80 ? -19.700 7.330 3.078 1.00 66.38 80 TYR A O 1
ATOM 609 N N . SER A 1 81 ? -17.979 8.658 2.539 1.00 66.88 81 SER A N 1
ATOM 610 C CA . SER A 1 81 ? -17.895 8.262 1.126 1.00 66.88 81 SER A CA 1
ATOM 611 C C . SER A 1 81 ? -16.952 7.084 0.859 1.00 66.88 81 SER A C 1
ATOM 613 O O . SER A 1 81 ? -16.972 6.532 -0.239 1.00 66.88 81 SER A O 1
ATOM 615 N N . GLY A 1 82 ? -16.149 6.680 1.850 1.00 74.12 82 GLY A N 1
ATOM 616 C CA . GLY A 1 82 ? -15.159 5.607 1.714 1.00 74.12 82 GLY A CA 1
ATOM 617 C C . GLY A 1 82 ? -13.847 6.049 1.053 1.00 74.12 82 GLY A C 1
ATOM 618 O O . GLY A 1 82 ? -13.042 5.198 0.671 1.00 74.12 82 GLY A O 1
ATOM 619 N N . THR A 1 83 ? -13.597 7.358 0.944 1.00 85.44 83 THR A N 1
ATOM 620 C CA . THR A 1 83 ? -12.414 7.920 0.268 1.00 85.44 83 THR A CA 1
ATOM 621 C C . THR A 1 83 ? -11.113 7.532 0.976 1.00 85.44 83 THR A C 1
ATOM 623 O O . THR A 1 83 ? -10.081 7.329 0.332 1.00 85.44 83 THR A O 1
ATOM 626 N N . ILE A 1 84 ? -11.147 7.318 2.297 1.00 90.06 84 ILE A N 1
ATOM 627 C CA . ILE A 1 84 ? -9.982 6.833 3.056 1.00 90.06 84 ILE A CA 1
ATOM 628 C C . ILE A 1 84 ? -9.435 5.490 2.552 1.00 90.06 84 ILE A C 1
ATOM 630 O O . ILE A 1 84 ? -8.217 5.283 2.585 1.00 90.06 84 ILE A O 1
ATOM 634 N N . LYS A 1 85 ? -10.287 4.610 2.009 1.00 90.38 85 LYS A N 1
ATOM 635 C CA . LYS A 1 85 ? -9.853 3.340 1.411 1.00 90.38 85 LYS A CA 1
ATOM 636 C C . LYS A 1 85 ? -9.006 3.585 0.172 1.00 90.38 85 LYS A C 1
ATOM 638 O O . LYS A 1 85 ? -7.940 2.989 0.035 1.00 90.38 85 LYS A O 1
ATOM 643 N N . GLU A 1 86 ? -9.443 4.484 -0.704 1.00 88.94 86 GLU A N 1
ATOM 644 C CA . GLU A 1 86 ? -8.682 4.855 -1.897 1.00 88.94 86 GLU A CA 1
ATOM 645 C C . GLU A 1 86 ? -7.353 5.523 -1.514 1.00 88.94 86 GLU A C 1
ATOM 647 O O . GLU A 1 86 ? -6.301 5.158 -2.034 1.00 88.94 86 GLU A O 1
ATOM 652 N N . LEU A 1 87 ? -7.368 6.453 -0.555 1.00 91.25 87 LEU A N 1
ATOM 653 C CA . LEU A 1 87 ? -6.164 7.167 -0.121 1.00 91.25 87 LEU A CA 1
ATOM 654 C C . LEU A 1 87 ? -5.131 6.245 0.533 1.00 91.25 87 LEU A C 1
ATOM 656 O O . LEU A 1 87 ? -3.951 6.308 0.189 1.00 91.25 87 LEU A O 1
ATOM 660 N N . SER A 1 88 ? -5.556 5.370 1.446 1.00 92.69 88 SER A N 1
ATOM 661 C CA . SER A 1 88 ? -4.666 4.392 2.090 1.00 92.69 88 SER A CA 1
ATOM 662 C C . SER A 1 88 ? -4.067 3.418 1.075 1.00 92.69 88 SER A C 1
ATOM 664 O O . SER A 1 88 ? -2.861 3.159 1.118 1.00 92.69 88 SER A O 1
ATOM 666 N N . THR A 1 89 ? -4.870 2.989 0.098 1.00 89.00 89 THR A N 1
ATOM 667 C CA . THR A 1 89 ? -4.428 2.174 -1.041 1.00 89.00 89 THR A CA 1
ATOM 668 C C . THR A 1 89 ? -3.361 2.905 -1.850 1.00 89.00 89 THR A C 1
ATOM 670 O O . THR A 1 89 ? -2.237 2.425 -1.984 1.00 89.00 89 THR A O 1
ATOM 673 N N . ARG A 1 90 ? -3.658 4.129 -2.297 1.00 86.94 90 ARG A N 1
ATOM 674 C CA . ARG A 1 90 ? -2.759 4.906 -3.154 1.00 86.94 90 ARG A CA 1
ATOM 675 C C . ARG A 1 90 ? -1.469 5.295 -2.447 1.00 86.94 90 ARG A C 1
ATOM 677 O O . ARG A 1 90 ? -0.437 5.288 -3.106 1.00 86.94 90 ARG A O 1
ATOM 684 N N . ILE A 1 91 ? -1.501 5.645 -1.159 1.00 90.00 91 ILE A N 1
ATOM 685 C CA . ILE A 1 91 ? -0.335 6.132 -0.396 1.00 90.00 91 ILE A CA 1
ATOM 686 C C . ILE A 1 91 ? 0.493 4.981 0.187 1.00 90.00 91 ILE A C 1
ATOM 688 O O . ILE A 1 91 ? 1.720 5.001 0.095 1.00 90.00 91 ILE A O 1
ATOM 692 N N . GLY A 1 92 ? -0.163 4.004 0.816 1.00 88.00 92 GLY A N 1
ATOM 693 C CA . GLY A 1 92 ? 0.485 2.928 1.569 1.00 88.00 92 GLY A CA 1
ATOM 694 C C . GLY A 1 92 ? 0.503 1.568 0.871 1.00 88.00 92 GLY A C 1
ATOM 695 O O . GLY A 1 92 ? 1.255 0.694 1.300 1.00 88.00 92 GLY A O 1
ATOM 696 N N . GLY A 1 93 ? -0.305 1.374 -0.174 1.00 85.94 93 GLY A N 1
ATOM 697 C CA . GLY A 1 93 ? -0.431 0.107 -0.902 1.00 85.94 93 GLY A CA 1
ATOM 698 C C . GLY A 1 93 ? -1.506 -0.845 -0.378 1.00 85.94 93 GLY A C 1
ATOM 699 O O . GLY A 1 93 ? -1.715 -1.902 -0.972 1.00 85.94 93 GLY A O 1
ATOM 700 N N . ILE A 1 94 ? -2.173 -0.493 0.728 1.00 88.56 94 ILE A N 1
ATOM 701 C CA . ILE A 1 94 ? -3.264 -1.271 1.329 1.00 88.56 94 ILE A CA 1
ATOM 702 C C . ILE A 1 94 ? -4.438 -0.354 1.630 1.00 88.56 94 ILE A C 1
ATOM 704 O O . ILE A 1 94 ? -4.261 0.677 2.278 1.00 88.56 94 ILE A O 1
ATOM 708 N N . GLY A 1 95 ? -5.628 -0.765 1.203 1.00 91.06 95 GLY A N 1
ATOM 709 C CA . GLY A 1 95 ? -6.868 -0.047 1.475 1.00 91.06 95 GLY A CA 1
ATOM 710 C C . GLY A 1 95 ? -7.491 -0.406 2.814 1.00 91.06 95 GLY A C 1
ATOM 711 O O . GLY A 1 95 ? -7.687 -1.584 3.094 1.00 91.06 95 GLY A O 1
ATOM 712 N N . PHE A 1 96 ? -7.884 0.603 3.585 1.00 90.88 96 PHE A N 1
ATOM 713 C CA . PHE A 1 96 ? -8.608 0.455 4.848 1.00 90.88 96 PHE A CA 1
ATOM 714 C C . PHE A 1 96 ? -9.838 1.363 4.887 1.00 90.88 96 PHE A C 1
ATOM 716 O O . PHE A 1 96 ? -9.781 2.496 4.417 1.00 90.88 96 PHE A O 1
ATOM 723 N N . ASN A 1 97 ? -10.935 0.892 5.481 1.00 88.19 97 ASN A N 1
ATOM 724 C CA . ASN A 1 97 ? -12.162 1.678 5.699 1.00 88.19 97 ASN A CA 1
ATOM 725 C C . ASN A 1 97 ? -12.306 2.201 7.147 1.00 88.19 97 ASN A C 1
ATOM 727 O O . ASN A 1 97 ? -13.388 2.621 7.551 1.00 88.19 97 ASN A O 1
ATOM 731 N N . SER A 1 98 ? -11.232 2.124 7.933 1.00 88.62 98 SER A N 1
ATOM 732 C CA . SER A 1 98 ? -11.192 2.510 9.346 1.00 88.62 98 SER A CA 1
ATOM 733 C C . SER A 1 98 ? -11.341 4.021 9.548 1.00 88.62 98 SER A C 1
ATOM 735 O O . SER A 1 98 ? -10.988 4.795 8.667 1.00 88.62 98 SER A O 1
ATOM 737 N N . THR A 1 99 ? -11.808 4.446 10.730 1.00 90.06 99 THR A N 1
ATOM 738 C CA . THR A 1 99 ? -12.027 5.864 11.082 1.00 90.06 99 THR A CA 1
ATOM 739 C C . THR A 1 99 ? -10.752 6.704 10.971 1.00 90.06 99 THR A C 1
ATOM 741 O O . THR A 1 99 ? -10.789 7.849 10.525 1.00 90.06 99 THR A O 1
ATOM 744 N N . ILE A 1 100 ? -9.615 6.148 11.399 1.00 93.75 100 ILE A N 1
ATOM 745 C CA . ILE A 1 100 ? -8.287 6.746 11.229 1.00 93.75 100 ILE A CA 1
ATOM 746 C C . ILE A 1 100 ? -7.325 5.658 10.761 1.00 93.75 100 ILE A C 1
ATOM 748 O O . ILE A 1 100 ? -7.296 4.560 11.326 1.00 93.75 100 ILE A O 1
ATOM 752 N N . VAL A 1 101 ? -6.477 5.990 9.789 1.00 95.44 101 VAL A N 1
ATOM 753 C CA . VAL A 1 101 ? -5.403 5.116 9.303 1.00 95.44 101 VAL A CA 1
ATOM 754 C C . VAL A 1 101 ? -4.074 5.840 9.447 1.00 95.44 101 VAL A C 1
ATOM 756 O O . VAL A 1 101 ? -3.905 6.959 8.972 1.00 95.44 101 VAL A O 1
ATOM 759 N N . MET A 1 102 ? -3.108 5.202 10.093 1.00 96.44 102 MET A N 1
ATOM 760 C CA . MET A 1 102 ? -1.752 5.716 10.249 1.00 96.44 102 MET A CA 1
ATOM 761 C C . MET A 1 102 ? -0.784 4.828 9.475 1.00 96.44 102 MET A C 1
ATOM 763 O O . MET A 1 102 ? -0.830 3.603 9.584 1.00 96.44 102 MET A O 1
ATOM 767 N N . ILE A 1 103 ? 0.119 5.451 8.724 1.00 95.69 103 ILE A N 1
ATOM 768 C CA . ILE A 1 103 ? 1.064 4.780 7.835 1.00 95.69 103 ILE A CA 1
ATOM 769 C C . ILE A 1 103 ? 2.467 5.295 8.140 1.00 95.69 103 ILE A C 1
ATOM 771 O O . ILE A 1 103 ? 2.703 6.504 8.195 1.00 95.69 103 ILE A O 1
ATOM 775 N N . ARG A 1 104 ? 3.424 4.381 8.288 1.00 92.81 104 ARG A N 1
ATOM 776 C CA . ARG A 1 104 ? 4.855 4.706 8.231 1.00 92.81 104 ARG A CA 1
ATOM 777 C C . ARG A 1 104 ? 5.589 3.721 7.335 1.00 92.81 104 ARG A C 1
ATOM 779 O O . ARG A 1 104 ? 5.161 2.577 7.200 1.00 92.81 104 ARG A O 1
ATOM 786 N N . LYS A 1 105 ? 6.750 4.113 6.809 1.00 88.06 105 LYS A N 1
ATOM 787 C CA . LYS A 1 105 ? 7.718 3.160 6.251 1.00 88.06 105 LYS A CA 1
ATOM 788 C C . LYS A 1 105 ? 8.818 2.862 7.261 1.00 88.06 105 LYS A C 1
ATOM 790 O O . LYS A 1 105 ? 9.384 3.757 7.887 1.00 88.06 105 LYS A O 1
ATOM 795 N N . ARG A 1 106 ? 9.114 1.577 7.443 1.00 84.19 106 ARG A N 1
ATOM 796 C CA . ARG A 1 106 ? 10.270 1.119 8.219 1.00 84.19 106 ARG A CA 1
ATOM 797 C C . ARG A 1 106 ? 11.570 1.449 7.472 1.00 84.19 106 ARG A C 1
ATOM 799 O O . ARG A 1 106 ? 11.540 1.646 6.260 1.00 84.19 106 ARG A O 1
ATOM 806 N N . PRO A 1 107 ? 12.735 1.440 8.149 1.00 79.44 107 PRO A N 1
ATOM 807 C CA . PRO A 1 107 ? 14.024 1.711 7.500 1.00 79.44 107 PRO A CA 1
ATOM 808 C C . PRO A 1 107 ? 14.368 0.776 6.332 1.00 79.44 107 PRO A C 1
ATOM 810 O O . PRO A 1 107 ? 15.227 1.093 5.519 1.00 79.44 107 PRO A O 1
ATOM 813 N N . ASP A 1 108 ? 13.735 -0.396 6.258 1.00 74.00 108 ASP A N 1
ATOM 814 C CA . ASP A 1 108 ? 13.895 -1.353 5.165 1.00 74.00 108 ASP A CA 1
ATOM 815 C C . ASP A 1 108 ? 12.906 -1.132 4.002 1.00 74.00 108 ASP A C 1
ATOM 817 O O . ASP A 1 108 ? 12.895 -1.939 3.069 1.00 74.00 108 ASP A O 1
ATOM 821 N N . GLY A 1 109 ? 12.096 -0.071 4.057 1.00 78.62 109 GLY A N 1
ATOM 822 C CA . GLY A 1 109 ? 11.096 0.316 3.060 1.00 78.62 109 GLY A CA 1
ATOM 823 C C . GLY A 1 109 ? 9.718 -0.324 3.249 1.00 78.62 109 GLY A C 1
ATOM 824 O O . GLY A 1 109 ? 8.772 0.087 2.583 1.00 78.62 109 GLY A O 1
ATOM 825 N N . THR A 1 110 ? 9.581 -1.297 4.153 1.00 81.81 110 THR A N 1
ATOM 826 C CA . THR A 1 110 ? 8.319 -2.018 4.369 1.00 81.81 110 THR A CA 1
ATOM 827 C C . THR A 1 110 ? 7.295 -1.103 5.057 1.00 81.81 110 THR A C 1
ATOM 829 O O . THR A 1 110 ? 7.640 -0.489 6.076 1.00 81.81 110 THR A O 1
ATOM 832 N N . PRO A 1 111 ? 6.051 -0.989 4.551 1.00 88.81 111 PRO A N 1
ATOM 833 C CA . PRO A 1 111 ? 5.021 -0.201 5.214 1.00 88.81 111 PRO A CA 1
ATOM 834 C C . PRO A 1 111 ? 4.561 -0.873 6.515 1.00 88.81 111 PRO A C 1
ATOM 836 O O . PRO A 1 111 ? 4.569 -2.096 6.647 1.00 88.81 111 PRO A O 1
ATOM 839 N N . GLU A 1 112 ? 4.170 -0.061 7.489 1.00 92.06 112 GLU A N 1
ATOM 840 C CA . GLU A 1 112 ? 3.532 -0.482 8.734 1.00 92.06 112 GLU A CA 1
ATOM 841 C C . GLU A 1 112 ? 2.287 0.366 8.967 1.00 92.06 112 GLU A C 1
ATOM 843 O O . GLU A 1 112 ? 2.341 1.5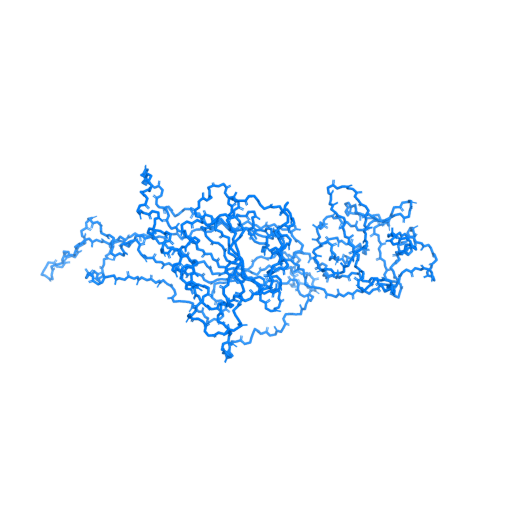94 8.841 1.00 92.06 112 GLU A O 1
ATOM 848 N N . PHE A 1 113 ? 1.192 -0.304 9.323 1.00 94.44 113 PHE A N 1
ATOM 849 C CA . PHE A 1 113 ? -0.122 0.310 9.456 1.00 94.44 113 PHE A CA 1
ATOM 850 C C . PHE A 1 113 ? -0.635 0.238 10.885 1.00 94.44 113 PHE A C 1
ATOM 852 O O . PHE A 1 113 ? -0.427 -0.750 11.596 1.00 94.44 113 PHE A O 1
ATOM 859 N N . LYS A 1 114 ? -1.345 1.289 11.286 1.00 94.50 114 LYS A N 1
ATOM 860 C CA . LYS A 1 114 ? -2.196 1.276 12.469 1.00 94.50 114 LYS A CA 1
ATOM 861 C C . LYS A 1 114 ? -3.567 1.817 12.128 1.00 94.50 114 LYS A C 1
ATOM 863 O O . LYS A 1 114 ? -3.676 2.818 11.427 1.00 94.50 114 LYS A O 1
ATOM 868 N N . GLU A 1 115 ? -4.588 1.195 12.679 1.00 92.31 115 GLU A N 1
ATOM 869 C CA . GLU A 1 115 ? -5.978 1.529 12.424 1.00 92.31 115 GLU A CA 1
ATOM 870 C C . GLU A 1 115 ? -6.688 1.835 13.734 1.00 92.31 115 GLU A C 1
ATOM 872 O O . GLU A 1 115 ? -6.542 1.102 14.718 1.00 92.31 115 GLU A O 1
ATOM 877 N N . LEU A 1 116 ? -7.483 2.901 13.732 1.00 91.25 116 LEU A N 1
ATOM 878 C CA . LEU A 1 116 ? -8.471 3.154 14.769 1.00 91.25 116 LEU A CA 1
ATOM 879 C C . LEU A 1 116 ? -9.862 3.055 14.179 1.00 91.25 116 LEU A C 1
ATOM 881 O O . LEU A 1 116 ? -10.177 3.715 13.189 1.00 91.25 116 LEU A O 1
ATOM 885 N N . VAL A 1 117 ? -10.686 2.254 14.838 1.00 87.38 117 VAL A N 1
ATOM 886 C CA . VAL A 1 117 ? -12.083 2.035 14.485 1.00 87.38 117 VAL A CA 1
ATOM 887 C C . VAL A 1 117 ? -12.940 2.461 15.664 1.00 87.38 117 VAL A C 1
ATOM 889 O O . VAL A 1 117 ? -12.761 1.964 16.781 1.00 87.38 117 VAL A O 1
ATOM 892 N N . TRP A 1 118 ? -13.873 3.376 15.425 1.00 84.12 118 TRP A N 1
ATOM 893 C CA . TRP A 1 118 ? -14.909 3.689 16.400 1.00 84.12 118 TRP A CA 1
ATOM 894 C C . TRP A 1 118 ? -16.060 2.687 16.288 1.00 84.12 118 TRP A C 1
ATOM 896 O O . TRP A 1 118 ? -16.567 2.425 15.197 1.00 84.12 118 TRP A O 1
ATOM 906 N N . PHE A 1 119 ? -16.462 2.097 17.410 1.00 75.50 119 PHE A N 1
ATOM 907 C CA . PHE A 1 119 ? -17.643 1.249 17.481 1.00 75.50 119 PHE A CA 1
ATOM 908 C C . PHE A 1 119 ? -18.896 2.111 17.308 1.00 75.50 119 PHE A C 1
ATOM 910 O O . PHE A 1 119 ? -19.160 3.007 18.106 1.00 75.50 119 PHE A O 1
ATOM 917 N N . SER A 1 120 ? -19.674 1.828 16.266 1.00 67.88 120 SER A N 1
ATOM 918 C CA . SER A 1 120 ? -20.963 2.469 16.026 1.00 67.88 120 SER A CA 1
ATOM 919 C C . SER A 1 120 ? -22.066 1.423 16.126 1.00 67.88 120 SER A C 1
ATOM 921 O O . SER A 1 120 ? -22.176 0.545 15.269 1.00 67.88 120 SER A O 1
ATOM 923 N N . ASP A 1 121 ? -22.883 1.523 17.174 1.00 58.84 121 ASP A N 1
ATOM 924 C CA . ASP A 1 121 ? -24.115 0.747 17.289 1.00 58.84 121 ASP A CA 1
ATOM 925 C C . ASP A 1 121 ? -25.196 1.404 16.420 1.00 58.84 121 ASP A C 1
ATOM 927 O O . ASP A 1 121 ? -25.938 2.300 16.840 1.00 58.84 121 ASP A O 1
ATOM 931 N N . THR A 1 122 ? -25.218 1.014 15.147 1.00 50.34 122 THR A N 1
ATOM 932 C CA . THR A 1 122 ? -26.141 1.568 14.142 1.00 50.34 122 THR A CA 1
ATOM 933 C C . THR A 1 122 ? -27.621 1.264 14.416 1.00 50.34 122 THR A C 1
ATOM 935 O O . THR A 1 122 ? -28.481 1.752 13.682 1.00 50.34 122 THR A O 1
ATOM 938 N N . GLU A 1 123 ? -27.966 0.534 15.485 1.00 44.25 123 GLU A N 1
ATOM 939 C CA . GLU A 1 123 ? -29.364 0.304 15.868 1.00 44.25 123 GLU A CA 1
ATOM 940 C C . GLU A 1 123 ? -30.045 1.547 16.464 1.00 44.25 123 GLU A C 1
ATOM 942 O O . GLU A 1 123 ? -31.275 1.676 16.421 1.00 44.25 123 GLU A O 1
ATOM 947 N N . THR A 1 124 ? -29.281 2.522 16.964 1.00 42.44 124 THR A N 1
ATOM 948 C CA . THR A 1 124 ? -29.855 3.759 17.508 1.00 42.44 124 THR A CA 1
ATOM 949 C C . THR A 1 124 ? -29.916 4.853 16.437 1.00 42.44 124 THR A C 1
ATOM 951 O O . THR A 1 124 ? -28.959 5.563 16.161 1.00 42.44 124 THR A O 1
ATOM 954 N N . ASN A 1 125 ? -31.096 5.043 15.834 1.00 35.25 125 ASN A N 1
ATOM 955 C CA . ASN A 1 125 ? -31.411 6.108 14.859 1.00 35.25 125 ASN A CA 1
ATOM 956 C C . ASN A 1 125 ? -31.305 7.560 15.412 1.00 35.25 125 ASN A C 1
ATOM 958 O O . ASN A 1 125 ? -31.937 8.484 14.889 1.00 35.25 125 ASN A O 1
ATOM 962 N N . GLN A 1 126 ? -30.551 7.801 16.487 1.00 43.44 126 GLN A N 1
ATOM 963 C CA . GLN A 1 126 ? -30.313 9.139 17.014 1.00 43.44 126 GLN A CA 1
ATOM 964 C C . GLN A 1 126 ? -29.084 9.751 16.347 1.00 43.44 126 GLN A C 1
ATOM 966 O O . GLN A 1 126 ? -27.975 9.240 16.449 1.00 43.44 126 GLN A O 1
ATOM 971 N N . LYS A 1 127 ? -29.286 10.893 15.677 1.00 43.03 127 LYS A N 1
ATOM 972 C CA . LYS A 1 127 ? -28.172 11.732 15.228 1.00 43.03 127 LYS A CA 1
ATOM 973 C C . LYS A 1 127 ? -27.305 12.084 16.446 1.00 43.03 127 LYS A C 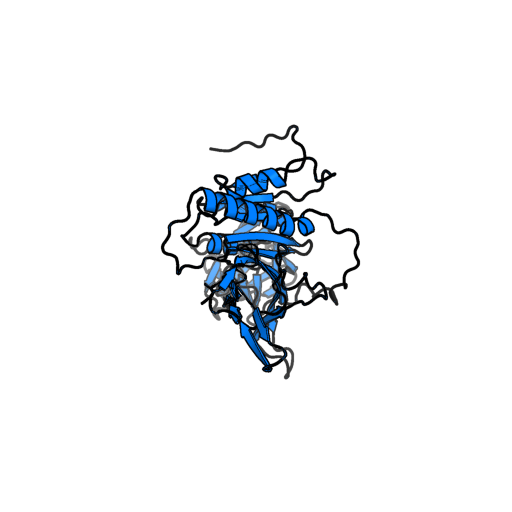1
ATOM 975 O O . LYS A 1 127 ? -27.866 12.603 17.416 1.00 43.03 127 LYS A O 1
ATOM 980 N N . PRO A 1 128 ? -25.984 11.845 16.403 1.00 58.47 128 PRO A N 1
ATOM 981 C CA . PRO A 1 128 ? -25.104 12.175 17.513 1.00 58.47 128 PRO A CA 1
ATOM 982 C C . PRO A 1 128 ? -25.178 13.677 17.817 1.00 58.47 128 PRO A C 1
ATOM 984 O O . PRO A 1 128 ? -25.225 14.515 16.912 1.00 58.47 128 PRO A O 1
ATOM 987 N N . THR A 1 129 ? -25.251 14.025 19.102 1.00 58.94 129 THR A N 1
ATOM 988 C CA . THR A 1 129 ? -25.219 15.422 19.553 1.00 58.94 129 THR A CA 1
ATOM 989 C C . THR A 1 129 ? -23.821 16.012 19.337 1.00 58.94 129 THR A C 1
ATOM 991 O O . THR A 1 129 ? -22.836 15.284 19.241 1.00 58.94 129 THR A O 1
ATOM 994 N N . ALA A 1 130 ? -23.704 17.344 19.294 1.00 63.06 130 ALA A N 1
ATOM 995 C CA . ALA A 1 130 ? -22.396 18.001 19.181 1.00 63.06 130 ALA A CA 1
ATOM 996 C C . ALA A 1 130 ? -21.449 17.641 20.347 1.00 63.06 130 ALA A C 1
ATOM 998 O O . ALA A 1 130 ? -20.252 17.489 20.139 1.00 63.06 130 ALA A O 1
ATOM 999 N N . GLU A 1 131 ? -21.990 17.447 21.555 1.00 59.88 131 GLU A N 1
ATOM 1000 C CA . GLU A 1 131 ? -21.228 16.999 22.731 1.00 59.88 131 GLU A CA 1
ATOM 1001 C C . GLU A 1 131 ? -20.704 15.563 22.579 1.00 59.88 131 GLU A C 1
ATOM 1003 O O . GLU A 1 131 ? -19.576 15.278 22.976 1.00 59.88 131 GLU A O 1
ATOM 1008 N N . TYR A 1 132 ? -21.490 14.670 21.965 1.00 65.06 132 TYR A N 1
ATOM 1009 C CA . TYR A 1 132 ? -21.076 13.293 21.689 1.00 65.06 132 TYR A CA 1
ATOM 1010 C C . TYR A 1 132 ? -19.931 13.242 20.668 1.00 65.06 132 TYR A C 1
ATOM 1012 O O . TYR A 1 132 ? -18.948 12.536 20.883 1.00 65.06 132 TYR A O 1
ATOM 1020 N N . LEU A 1 133 ? -20.014 14.055 19.609 1.00 71.75 133 LEU A N 1
ATOM 1021 C CA . LEU A 1 133 ? -18.953 14.176 18.602 1.00 71.75 133 LEU A CA 1
ATOM 1022 C C . LEU A 1 133 ? -17.645 14.724 19.193 1.00 71.75 133 LEU A C 1
ATOM 1024 O O . LEU A 1 133 ? -16.563 14.274 18.822 1.00 71.75 133 LEU A O 1
ATOM 1028 N N . ASP A 1 134 ? -17.726 15.671 20.132 1.00 79.00 134 ASP A N 1
ATOM 1029 C CA . ASP A 1 134 ? -16.545 16.221 20.807 1.00 79.00 134 ASP A CA 1
ATOM 1030 C C . ASP A 1 134 ? -15.882 15.195 21.744 1.00 79.00 134 ASP A C 1
ATOM 1032 O O . ASP A 1 134 ? -14.652 15.098 21.775 1.00 79.00 134 ASP A O 1
ATOM 1036 N N . PHE A 1 135 ? -16.681 14.399 22.466 1.00 81.38 135 PHE A N 1
ATOM 1037 C CA . PHE A 1 135 ? -16.186 13.295 23.293 1.00 81.38 135 PHE A CA 1
ATOM 1038 C C . PHE A 1 135 ? -15.502 12.213 22.448 1.00 81.38 135 PHE A C 1
ATOM 1040 O O . PHE A 1 135 ? -14.377 11.814 22.757 1.00 81.38 135 PHE A O 1
ATOM 1047 N N . GLU A 1 136 ? -16.146 11.771 21.366 1.00 83.75 136 GLU A N 1
ATOM 1048 C CA . GLU A 1 136 ? -15.590 10.796 20.422 1.00 83.75 136 GLU A CA 1
ATOM 1049 C C . GLU A 1 136 ? -14.260 11.294 19.840 1.00 83.75 136 GLU A C 1
ATOM 1051 O O . GLU A 1 136 ? -13.245 10.593 19.904 1.00 83.75 136 GLU A O 1
ATOM 1056 N N . ALA A 1 137 ? -14.225 12.541 19.360 1.00 87.56 137 ALA A N 1
ATOM 1057 C CA . ALA A 1 137 ? -13.016 13.165 18.831 1.00 87.56 137 ALA A CA 1
ATOM 1058 C C . ALA A 1 137 ? -11.876 13.214 19.863 1.00 87.56 137 ALA A C 1
ATOM 1060 O O . ALA A 1 137 ? -10.714 12.988 19.514 1.00 87.56 137 ALA A O 1
ATOM 1061 N N . GLU A 1 138 ? -12.181 13.488 21.135 1.00 89.06 138 GLU A N 1
ATOM 1062 C CA . GLU A 1 138 ? -11.189 13.493 22.211 1.00 89.06 138 GLU A CA 1
ATOM 1063 C C . GLU A 1 138 ? -10.641 12.087 22.506 1.00 89.06 138 GLU A C 1
ATOM 1065 O O . GLU A 1 138 ? -9.425 11.927 22.660 1.00 89.06 138 GLU A O 1
ATOM 1070 N N . GLN A 1 139 ? -11.500 11.064 22.562 1.00 87.19 139 GLN A N 1
ATOM 1071 C CA . GLN A 1 139 ? -11.073 9.677 22.780 1.00 87.19 139 GLN A CA 1
ATOM 1072 C C . GLN A 1 139 ? -10.220 9.163 21.617 1.00 87.19 139 GLN A C 1
ATOM 1074 O O . GLN A 1 139 ? -9.133 8.622 21.844 1.00 87.19 139 GLN A O 1
ATOM 1079 N N . LEU A 1 140 ? -10.659 9.401 20.378 1.00 91.06 140 LEU A N 1
ATOM 1080 C CA . LEU A 1 140 ? -9.899 9.067 19.175 1.00 91.06 140 LEU A CA 1
ATOM 1081 C C . LEU A 1 140 ? -8.529 9.753 19.180 1.00 91.06 140 LEU A C 1
ATOM 1083 O O . LEU A 1 140 ? -7.519 9.097 18.931 1.00 91.06 140 LEU A O 1
ATOM 1087 N N . ALA A 1 141 ? -8.459 11.047 19.512 1.00 92.25 141 ALA A N 1
ATOM 1088 C CA . ALA A 1 141 ? -7.199 11.789 19.548 1.00 92.25 141 ALA A CA 1
ATOM 1089 C C . ALA A 1 141 ? -6.231 11.255 20.614 1.00 92.25 141 ALA A C 1
ATOM 1091 O O . ALA A 1 141 ? -5.047 11.059 20.326 1.00 92.25 141 ALA A O 1
ATOM 1092 N N . LYS A 1 142 ? -6.719 10.977 21.831 1.00 90.62 142 LYS A N 1
ATOM 1093 C CA . LYS A 1 142 ? -5.909 10.395 22.916 1.00 90.62 142 LYS A CA 1
ATOM 1094 C C . LYS A 1 142 ? -5.353 9.035 22.532 1.00 90.62 142 LYS A C 1
ATOM 1096 O O . LYS A 1 142 ? -4.169 8.767 22.752 1.00 90.62 142 LYS A O 1
ATOM 1101 N N . GLU A 1 143 ? -6.190 8.183 21.955 1.00 90.88 143 GLU A N 1
ATOM 1102 C CA . GLU A 1 143 ? -5.755 6.853 21.566 1.00 90.88 143 GLU A CA 1
ATOM 1103 C C . GLU A 1 143 ? -4.805 6.891 20.366 1.00 90.88 143 GLU A C 1
ATOM 1105 O O . GLU A 1 143 ? -3.766 6.234 20.398 1.00 90.88 143 GLU A O 1
ATOM 1110 N N . CYS A 1 144 ? -5.092 7.711 19.355 1.00 93.00 144 CYS A N 1
ATOM 1111 C CA . CYS A 1 144 ? -4.197 7.928 18.222 1.00 93.00 144 CYS A CA 1
ATOM 1112 C C . CYS A 1 144 ? -2.819 8.380 18.701 1.00 93.00 144 CYS A C 1
ATOM 1114 O O . CYS A 1 144 ? -1.805 7.777 18.350 1.00 93.00 144 CYS A O 1
ATOM 1116 N N . TYR A 1 145 ? -2.774 9.366 19.598 1.00 91.12 145 TYR A N 1
ATOM 1117 C CA . TYR A 1 145 ? -1.525 9.815 20.196 1.00 91.12 145 TYR A CA 1
ATOM 1118 C C . TYR A 1 145 ? -0.782 8.679 20.915 1.00 91.12 145 TYR A C 1
ATOM 1120 O O . TYR A 1 145 ? 0.427 8.523 20.725 1.00 91.12 145 TYR A O 1
ATOM 1128 N N . ARG A 1 146 ? -1.488 7.838 21.686 1.00 88.19 146 ARG A N 1
ATOM 1129 C CA . ARG A 1 146 ? -0.905 6.667 22.364 1.00 88.19 146 ARG A CA 1
ATOM 1130 C C . ARG A 1 146 ? -0.328 5.658 21.369 1.00 88.19 146 ARG A C 1
ATOM 1132 O O . ARG A 1 146 ? 0.777 5.161 21.585 1.00 88.19 146 ARG A O 1
ATOM 1139 N N . MET A 1 147 ? -1.035 5.389 20.275 1.00 89.62 147 MET A N 1
ATOM 1140 C CA . MET A 1 147 ? -0.586 4.496 19.205 1.00 89.62 147 MET A CA 1
ATOM 1141 C C . MET A 1 147 ? 0.597 5.068 18.418 1.00 89.62 147 MET A C 1
ATOM 1143 O O . MET A 1 147 ? 1.437 4.294 17.957 1.00 89.62 147 MET A O 1
ATOM 1147 N N . LEU A 1 148 ? 0.714 6.392 18.302 1.00 89.25 148 LEU A N 1
ATOM 1148 C CA . LEU A 1 148 ? 1.845 7.067 17.662 1.00 89.25 148 LEU A CA 1
ATOM 1149 C C . LEU A 1 148 ? 3.103 7.097 18.539 1.00 89.25 148 LEU A C 1
ATOM 1151 O O . LEU A 1 148 ? 4.206 7.144 17.998 1.00 89.25 148 LEU A O 1
ATOM 1155 N N . GLN A 1 149 ? 2.992 7.022 19.872 1.00 85.25 149 GLN A N 1
ATOM 1156 C CA . GLN A 1 149 ? 4.153 7.104 20.778 1.00 85.25 149 GLN A CA 1
ATOM 1157 C C . GLN A 1 149 ? 5.322 6.171 20.403 1.00 85.25 149 GLN A C 1
ATOM 1159 O O . GLN A 1 149 ? 6.456 6.652 20.335 1.00 85.25 149 GLN A O 1
ATOM 1164 N N . PRO A 1 150 ? 5.110 4.872 20.099 1.00 83.50 150 PRO A N 1
ATOM 1165 C CA . PRO A 1 150 ? 6.197 3.977 19.698 1.00 83.50 150 PRO A CA 1
ATOM 1166 C C . PRO A 1 150 ? 6.841 4.338 18.352 1.00 83.50 150 PRO A C 1
ATOM 1168 O O . PRO A 1 150 ? 7.910 3.823 18.030 1.00 83.50 150 PRO A O 1
ATOM 1171 N N . TRP A 1 151 ? 6.175 5.151 17.530 1.00 85.75 151 TRP A N 1
ATOM 1172 C CA . TRP A 1 151 ? 6.699 5.639 16.256 1.00 85.75 151 TRP A CA 1
ATOM 1173 C C . TRP A 1 151 ? 7.439 6.965 16.405 1.00 85.75 151 TRP A C 1
ATOM 1175 O O . TRP A 1 151 ? 8.436 7.174 15.721 1.00 85.75 151 TRP A O 1
ATOM 1185 N N . LEU A 1 152 ? 6.983 7.825 17.315 1.00 80.56 152 LEU A N 1
ATOM 1186 C CA . LEU A 1 152 ? 7.600 9.121 17.599 1.00 80.56 152 LEU A CA 1
ATOM 1187 C C . LEU A 1 152 ? 8.877 8.992 18.435 1.00 80.56 152 LEU A C 1
ATOM 1189 O O . LEU A 1 152 ? 9.804 9.787 18.292 1.00 80.56 152 LEU A O 1
ATOM 1193 N N . GLN A 1 153 ? 8.951 7.982 19.301 1.00 69.88 153 GLN A N 1
ATOM 1194 C CA . GLN A 1 153 ? 10.144 7.703 20.090 1.00 69.88 153 GLN A CA 1
ATOM 1195 C C . GLN A 1 153 ? 11.132 6.878 19.254 1.00 69.88 153 GLN A C 1
ATOM 1197 O O . GLN A 1 153 ? 10.805 5.778 18.803 1.00 69.88 153 GLN A O 1
ATOM 1202 N N . ARG A 1 154 ? 12.376 7.361 19.082 1.00 53.56 154 ARG A N 1
ATOM 1203 C CA . ARG A 1 154 ? 13.454 6.521 18.529 1.00 53.56 154 ARG A CA 1
ATOM 1204 C C . ARG A 1 154 ? 13.524 5.219 19.336 1.00 53.56 154 ARG A C 1
ATOM 1206 O O . ARG A 1 154 ? 13.437 5.280 20.567 1.00 53.56 154 ARG A O 1
ATOM 1213 N N . PRO A 1 155 ? 13.738 4.055 18.696 1.00 48.19 155 PRO A N 1
ATOM 1214 C CA . PRO A 1 155 ? 13.900 2.819 19.436 1.00 48.19 155 PRO A CA 1
ATOM 1215 C C . PRO A 1 155 ? 15.082 2.995 20.393 1.00 48.19 155 PRO A C 1
ATOM 1217 O O . PRO A 1 155 ? 16.237 3.036 19.966 1.00 48.19 155 PRO A O 1
ATOM 1220 N N . ARG A 1 156 ? 14.820 3.085 21.706 1.00 39.50 156 ARG A N 1
ATOM 1221 C CA . ARG A 1 156 ? 15.844 2.720 22.692 1.00 39.50 156 ARG A CA 1
ATOM 1222 C C . ARG A 1 156 ? 16.285 1.334 22.269 1.00 39.50 156 ARG A C 1
ATOM 1224 O O . ARG A 1 156 ? 15.405 0.499 22.096 1.00 39.50 156 ARG A O 1
ATOM 1231 N N . HIS A 1 157 ? 17.585 1.133 22.052 1.00 34.56 157 HIS A N 1
ATOM 1232 C CA . HIS A 1 157 ? 18.212 -0.136 21.678 1.00 34.56 157 HIS A CA 1
ATOM 1233 C C . HIS A 1 157 ? 17.697 -1.284 22.572 1.00 34.56 157 HIS A C 1
ATOM 1235 O O . HIS A 1 157 ? 18.321 -1.695 23.543 1.00 34.56 157 HIS A O 1
ATOM 1241 N N . ARG A 1 158 ? 16.512 -1.797 22.263 1.00 35.28 158 ARG A N 1
ATOM 1242 C CA . ARG A 1 158 ? 15.988 -3.059 22.727 1.00 35.28 158 ARG A CA 1
ATOM 1243 C C . ARG A 1 158 ? 16.263 -3.953 21.553 1.00 35.28 158 ARG A C 1
ATOM 1245 O O . ARG A 1 158 ? 15.650 -3.834 20.496 1.00 35.28 158 ARG A O 1
ATOM 1252 N N . SER A 1 159 ? 17.271 -4.786 21.740 1.00 33.72 159 SER A N 1
ATOM 1253 C CA . SER A 1 159 ? 17.453 -6.026 21.012 1.00 33.72 159 SER A CA 1
ATOM 1254 C C . SER A 1 159 ? 16.170 -6.850 21.138 1.00 33.72 159 SER A C 1
ATOM 1256 O O . SER A 1 159 ? 16.086 -7.762 21.955 1.00 33.72 159 SER A O 1
ATOM 1258 N N . GLY A 1 160 ? 15.142 -6.480 20.372 1.00 36.44 160 GLY A N 1
ATOM 1259 C CA . GLY A 1 160 ? 14.059 -7.386 20.043 1.00 36.44 160 GLY A CA 1
ATOM 1260 C C . GLY A 1 160 ? 14.641 -8.576 19.281 1.00 36.44 160 GLY A C 1
ATOM 1261 O O . GLY A 1 160 ? 15.801 -8.518 18.841 1.00 36.44 160 GLY A O 1
ATOM 1262 N N . PRO A 1 161 ? 13.875 -9.664 19.133 1.00 34.53 161 PRO A N 1
ATOM 1263 C CA . PRO A 1 161 ? 14.319 -10.805 18.354 1.00 34.53 161 PRO A CA 1
ATOM 1264 C C . PRO A 1 161 ? 14.777 -10.281 16.995 1.00 34.53 161 PRO A C 1
ATOM 1266 O O . PRO A 1 161 ? 14.008 -9.628 16.288 1.00 34.53 161 PRO A O 1
ATOM 1269 N N . LYS A 1 162 ? 16.056 -10.487 16.656 1.00 35.25 162 LYS A N 1
ATOM 1270 C CA . LYS A 1 162 ? 16.524 -10.208 15.299 1.00 35.25 162 LYS A CA 1
ATOM 1271 C C . LYS A 1 162 ? 15.583 -10.990 14.381 1.00 35.25 162 LYS A C 1
ATOM 1273 O O . LYS A 1 162 ? 15.490 -12.202 14.591 1.00 35.25 162 LYS A O 1
ATOM 1278 N N . PRO A 1 163 ? 14.887 -10.354 13.419 1.00 40.53 163 PRO A N 1
ATOM 1279 C CA . PRO A 1 163 ? 14.131 -11.109 12.434 1.00 40.53 163 PRO A CA 1
ATOM 1280 C C . PRO A 1 163 ? 15.091 -12.146 11.849 1.00 40.53 163 PRO A C 1
ATOM 1282 O O . PRO A 1 163 ? 16.215 -11.814 11.454 1.00 40.53 163 PRO A O 1
ATOM 1285 N N . GLY A 1 164 ? 14.715 -13.418 11.972 1.00 38.78 164 GLY A N 1
ATOM 1286 C CA . GLY A 1 164 ? 15.569 -14.535 11.604 1.00 38.78 164 GLY A CA 1
ATOM 1287 C C . GLY A 1 164 ? 15.959 -14.416 10.137 1.00 38.78 164 GLY A C 1
ATOM 1288 O O . GLY A 1 164 ? 15.113 -14.580 9.271 1.00 38.78 164 GLY A O 1
ATOM 1289 N N . GLY A 1 165 ? 17.237 -14.125 9.879 1.00 45.56 165 GLY A N 1
ATOM 1290 C CA . GLY A 1 165 ? 17.788 -13.950 8.535 1.00 45.56 165 GLY A CA 1
ATOM 1291 C C . GLY A 1 165 ? 17.280 -12.690 7.823 1.00 45.56 165 GLY A C 1
ATOM 1292 O O . GLY A 1 165 ? 16.095 -12.380 7.810 1.00 45.56 165 GLY A O 1
ATOM 1293 N N . LYS A 1 166 ? 18.177 -11.951 7.160 1.00 49.88 166 LYS A N 1
ATOM 1294 C CA . LYS A 1 166 ? 17.728 -10.981 6.154 1.00 49.88 166 LYS A CA 1
ATOM 1295 C C . LYS A 1 166 ? 17.004 -11.777 5.069 1.00 49.88 166 LYS A C 1
ATOM 1297 O O . LYS A 1 166 ? 17.649 -12.596 4.412 1.00 49.88 166 LYS A O 1
ATOM 1302 N N . VAL A 1 167 ? 15.699 -11.562 4.897 1.00 55.78 167 VAL A N 1
ATOM 1303 C CA . VAL A 1 167 ? 14.989 -12.052 3.712 1.00 55.78 167 VAL A CA 1
ATOM 1304 C C . VAL A 1 167 ? 15.748 -11.497 2.504 1.00 55.78 167 VAL A C 1
ATOM 1306 O O . VAL A 1 167 ? 15.951 -10.281 2.431 1.00 55.78 167 VAL A O 1
ATOM 1309 N N . PRO A 1 168 ? 16.277 -12.352 1.614 1.00 58.59 168 PRO A N 1
ATOM 1310 C CA . PRO A 1 168 ? 17.026 -11.866 0.469 1.00 58.59 168 PRO A CA 1
ATOM 1311 C C . PRO A 1 168 ? 16.142 -10.948 -0.375 1.00 58.59 168 PRO A C 1
ATOM 1313 O O . PRO A 1 168 ? 14.968 -11.250 -0.558 1.00 58.59 168 PRO A O 1
ATOM 1316 N N . ALA A 1 169 ? 16.702 -9.867 -0.926 1.00 58.41 169 ALA A N 1
ATOM 1317 C CA . ALA A 1 169 ? 15.943 -8.889 -1.717 1.00 58.41 169 ALA A CA 1
ATOM 1318 C C . ALA A 1 169 ? 15.189 -9.503 -2.916 1.00 58.41 169 ALA A C 1
ATOM 1320 O O . ALA A 1 169 ? 14.232 -8.916 -3.398 1.00 58.41 169 ALA A O 1
ATOM 1321 N N . TRP A 1 170 ? 15.605 -10.690 -3.373 1.00 61.84 170 TRP A N 1
ATOM 1322 C CA . TRP A 1 170 ? 14.976 -11.433 -4.465 1.00 61.84 170 TRP A CA 1
ATOM 1323 C C . TRP A 1 170 ? 13.804 -12.326 -4.037 1.00 61.84 170 TRP A C 1
ATOM 1325 O O . TRP A 1 170 ? 13.121 -12.858 -4.908 1.00 61.84 170 TRP A O 1
ATOM 1335 N N . LYS A 1 171 ? 13.583 -12.562 -2.734 1.00 67.19 171 LYS A N 1
ATOM 1336 C CA . LYS A 1 171 ? 12.459 -13.386 -2.273 1.00 67.19 171 LYS A CA 1
ATOM 1337 C C . LYS A 1 171 ? 11.182 -12.538 -2.356 1.00 67.19 171 LYS A C 1
ATOM 1339 O O . LYS A 1 171 ? 11.116 -11.528 -1.658 1.00 67.19 171 LYS A O 1
ATOM 1344 N N . PRO A 1 172 ? 10.171 -12.943 -3.143 1.00 67.81 172 PRO A N 1
ATOM 1345 C CA . PRO A 1 172 ? 8.911 -12.216 -3.268 1.00 67.81 172 PRO A CA 1
ATOM 1346 C C . PRO A 1 172 ? 8.007 -12.538 -2.067 1.00 67.81 172 PRO A C 1
ATOM 1348 O O . PRO A 1 172 ? 6.984 -13.213 -2.176 1.00 67.81 172 PRO A O 1
ATOM 1351 N N . GLU A 1 173 ? 8.474 -12.144 -0.885 1.00 75.94 173 GLU A N 1
ATOM 1352 C CA . GLU A 1 173 ? 7.729 -12.176 0.367 1.00 75.94 173 GLU A CA 1
ATOM 1353 C C . GLU A 1 173 ? 7.837 -10.802 1.009 1.00 75.94 173 GLU A C 1
ATOM 1355 O O . GLU A 1 173 ? 8.941 -10.331 1.300 1.00 75.94 173 GLU A O 1
ATOM 1360 N N . VAL A 1 174 ? 6.687 -10.183 1.254 1.00 79.00 174 VAL A N 1
ATOM 1361 C CA . VAL A 1 174 ? 6.605 -8.962 2.050 1.00 79.00 174 VAL A CA 1
ATOM 1362 C C . VAL A 1 174 ? 5.678 -9.207 3.222 1.00 79.00 174 VAL A C 1
ATOM 1364 O O . VAL A 1 174 ? 4.571 -9.706 3.048 1.00 79.00 174 VAL A O 1
ATOM 1367 N N . SER A 1 175 ? 6.171 -8.889 4.416 1.00 83.38 175 SER A N 1
ATOM 1368 C CA . SER A 1 175 ? 5.452 -9.050 5.676 1.00 83.38 175 SER A CA 1
ATOM 1369 C C . SER A 1 175 ? 5.027 -7.684 6.179 1.00 83.38 175 SER A C 1
ATOM 1371 O O . SER A 1 175 ? 5.879 -6.843 6.478 1.00 83.38 175 SER A O 1
ATOM 1373 N N . ILE A 1 176 ? 3.720 -7.460 6.245 1.00 86.00 176 ILE A N 1
ATOM 1374 C CA . ILE A 1 176 ? 3.145 -6.153 6.531 1.00 86.00 176 ILE A CA 1
ATOM 1375 C C . ILE A 1 176 ? 2.547 -6.184 7.937 1.00 86.00 176 ILE A C 1
ATOM 1377 O O . ILE A 1 176 ? 1.542 -6.860 8.154 1.00 86.00 176 ILE A O 1
ATOM 1381 N N . PRO A 1 177 ? 3.165 -5.497 8.904 1.00 88.69 177 PRO A N 1
ATOM 1382 C CA . PRO A 1 177 ? 2.633 -5.344 10.255 1.00 88.69 177 PRO A CA 1
ATOM 1383 C C . PRO A 1 177 ? 1.418 -4.409 10.284 1.00 88.69 177 PRO A C 1
ATOM 1385 O O . PRO A 1 177 ? 1.471 -3.284 9.775 1.00 88.69 177 PRO A O 1
ATOM 1388 N N . ILE A 1 178 ? 0.358 -4.863 10.946 1.00 88.12 178 ILE A N 1
ATOM 1389 C CA . ILE A 1 178 ? -0.884 -4.120 11.141 1.00 88.12 178 ILE A CA 1
ATOM 1390 C C . ILE A 1 178 ? -1.284 -4.194 12.619 1.00 88.12 178 ILE A C 1
ATOM 1392 O O . ILE A 1 178 ? -1.313 -5.267 13.228 1.00 88.12 178 ILE A O 1
ATOM 1396 N N . GLU A 1 179 ? -1.573 -3.036 13.207 1.00 90.31 179 GLU A N 1
ATOM 1397 C CA . GLU A 1 179 ? -2.220 -2.912 14.515 1.00 90.31 179 GLU A CA 1
ATOM 1398 C C . GLU A 1 179 ? -3.604 -2.299 14.320 1.00 90.31 179 GLU A C 1
ATOM 1400 O O . GLU A 1 179 ? -3.709 -1.132 13.958 1.00 90.31 179 GLU A O 1
ATOM 1405 N N . ILE A 1 180 ? -4.662 -3.050 14.607 1.00 87.19 180 ILE A N 1
ATOM 1406 C CA . ILE A 1 180 ? -6.016 -2.499 14.671 1.00 87.19 180 ILE A CA 1
ATOM 1407 C C . ILE A 1 180 ? -6.408 -2.280 16.122 1.00 87.19 180 ILE A C 1
ATOM 1409 O O . ILE A 1 180 ? -6.150 -3.118 16.993 1.00 87.19 180 ILE A O 1
ATOM 1413 N N . ARG A 1 181 ? -7.063 -1.153 16.384 1.00 87.44 181 ARG A N 1
ATOM 1414 C CA . ARG A 1 181 ? -7.665 -0.865 17.672 1.00 87.44 181 ARG A CA 1
ATOM 1415 C C . ARG A 1 181 ? -9.098 -0.374 17.512 1.00 87.44 181 ARG A C 1
ATOM 1417 O O . ARG A 1 181 ? -9.349 0.649 16.885 1.00 87.44 181 ARG A O 1
ATOM 1424 N N . GLN A 1 182 ? -10.020 -1.100 18.131 1.00 85.56 182 GLN A N 1
ATOM 1425 C CA . GLN A 1 182 ? -11.428 -0.736 18.207 1.00 85.56 182 GLN A CA 1
ATOM 1426 C C . GLN A 1 182 ? -11.716 -0.070 19.553 1.00 85.56 182 GLN A C 1
ATOM 1428 O O . GLN A 1 182 ? -11.253 -0.548 20.595 1.00 85.56 182 GLN A O 1
ATOM 1433 N N . LEU A 1 183 ? -12.459 1.032 19.521 1.00 85.19 183 LEU A N 1
ATOM 1434 C CA . LEU A 1 183 ? -12.830 1.858 20.672 1.00 85.19 183 LEU A CA 1
ATOM 1435 C C . LEU A 1 183 ? -14.346 1.978 20.786 1.00 85.19 183 LEU A C 1
ATOM 1437 O O . LEU A 1 183 ? -15.045 1.754 19.806 1.00 85.19 183 LEU A O 1
ATOM 1441 N N . GLY A 1 184 ? -14.841 2.413 21.942 1.00 78.62 184 GLY A N 1
ATOM 1442 C CA . GLY A 1 184 ? -16.202 2.942 22.038 1.00 78.62 184 GLY A CA 1
ATOM 1443 C C . GLY A 1 184 ? -17.287 1.907 22.330 1.00 78.62 184 GLY A C 1
ATOM 1444 O O . GLY A 1 184 ? -18.454 2.275 22.376 1.00 78.62 184 GLY A O 1
ATOM 1445 N N . PHE A 1 185 ? -16.946 0.623 22.501 1.00 79.56 185 PHE A N 1
ATOM 1446 C CA . PHE A 1 185 ? -17.965 -0.406 22.726 1.00 79.56 185 PHE A CA 1
ATOM 1447 C C . PHE A 1 185 ? -18.383 -0.498 24.206 1.00 79.56 185 PHE A C 1
ATOM 1449 O O . PHE A 1 185 ? -17.543 -0.336 25.100 1.00 79.56 185 PHE A O 1
ATOM 1456 N N . PRO A 1 186 ? -19.667 -0.780 24.491 1.00 79.31 186 PRO A N 1
ATOM 1457 C CA . PRO A 1 186 ? -20.176 -0.880 25.855 1.00 79.31 186 PRO A CA 1
ATOM 1458 C C . PRO A 1 186 ? -19.822 -2.224 26.510 1.00 79.31 186 PRO A C 1
ATOM 1460 O O . PRO A 1 186 ? -19.831 -3.284 25.876 1.00 79.31 186 PRO A O 1
ATOM 1463 N N . CYS A 1 187 ? -19.585 -2.217 27.821 1.00 79.44 187 CYS A N 1
ATOM 1464 C CA . CYS A 1 187 ? -19.419 -3.417 28.644 1.00 79.44 187 CYS A CA 1
ATOM 1465 C C . CYS A 1 187 ? -20.728 -3.767 29.349 1.00 79.44 187 CYS A C 1
ATOM 1467 O O . CYS A 1 187 ? -20.859 -3.595 30.564 1.00 79.44 187 CYS A O 1
ATOM 1469 N N . MET A 1 188 ? -21.700 -4.259 28.584 1.00 82.25 188 MET A N 1
ATOM 1470 C CA . MET A 1 188 ? -23.014 -4.602 29.122 1.00 82.25 188 MET A CA 1
ATOM 1471 C C . MET A 1 188 ? -22.921 -5.803 30.074 1.00 82.25 188 MET A C 1
ATOM 1473 O O . MET A 1 188 ? -22.591 -6.914 29.655 1.00 82.25 188 MET A O 1
ATOM 1477 N N . VAL A 1 189 ? -23.230 -5.584 31.353 1.00 79.75 189 VAL A N 1
ATOM 1478 C CA . VAL A 1 189 ? -23.269 -6.611 32.410 1.00 79.75 189 VAL A CA 1
ATOM 1479 C C . 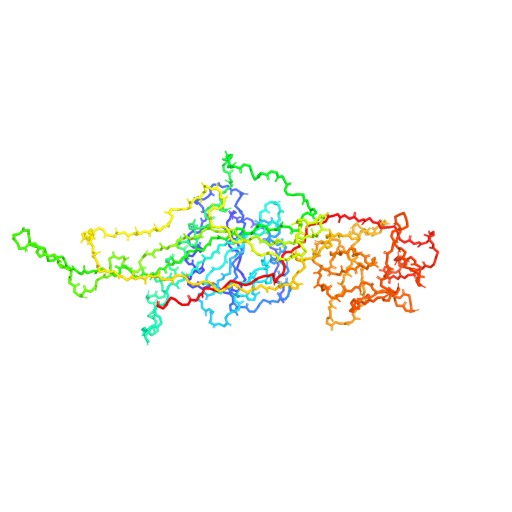VAL A 1 189 ? -24.572 -6.525 33.199 1.00 79.75 189 VAL A C 1
ATOM 1481 O O . VAL A 1 189 ? -25.154 -5.450 33.322 1.00 79.75 189 VAL A O 1
ATOM 1484 N N . GLY A 1 190 ? -25.029 -7.644 33.769 1.00 78.62 190 GLY A N 1
ATOM 1485 C CA . GLY A 1 190 ? -26.207 -7.640 34.646 1.00 78.62 190 GLY A CA 1
ATOM 1486 C C . GLY A 1 190 ? -26.042 -6.666 35.820 1.00 78.62 190 GLY A C 1
ATOM 1487 O O . GLY A 1 190 ? -25.047 -6.734 36.544 1.00 78.62 190 GLY A O 1
ATOM 1488 N N . SER A 1 191 ? -27.021 -5.782 36.017 1.00 80.06 191 SER A N 1
ATOM 1489 C CA . SER A 1 191 ? -27.000 -4.685 36.992 1.00 80.06 191 SER A CA 1
ATOM 1490 C C . SER A 1 191 ? -26.874 -5.149 38.446 1.00 80.06 191 SER A C 1
ATOM 1492 O O . SER A 1 191 ? -26.374 -4.406 39.295 1.00 80.06 191 SER A O 1
ATOM 1494 N N . ARG A 1 192 ? -27.339 -6.368 38.762 1.00 75.88 192 ARG A N 1
ATOM 1495 C CA . ARG A 1 192 ? -27.368 -6.933 40.118 1.00 75.88 192 ARG A CA 1
ATOM 1496 C C . ARG A 1 192 ? -27.155 -8.445 40.115 1.00 75.88 192 ARG A C 1
ATOM 1498 O O . ARG A 1 192 ? -27.662 -9.155 39.247 1.00 75.88 192 ARG A O 1
ATOM 1505 N N . TYR A 1 193 ? -26.457 -8.929 41.142 1.00 76.38 193 TYR A N 1
ATOM 1506 C CA . TYR A 1 193 ? -26.366 -10.348 41.476 1.00 76.38 193 TYR A CA 1
ATOM 1507 C C . TYR A 1 193 ? -27.343 -10.689 42.601 1.00 76.38 193 TYR A C 1
ATOM 1509 O O . TYR A 1 193 ? -27.257 -10.129 43.695 1.00 76.38 193 TYR A O 1
ATOM 1517 N N . GLU A 1 194 ? -28.232 -11.640 42.351 1.00 72.31 194 GLU A N 1
ATOM 1518 C CA . GLU A 1 194 ? -29.129 -12.219 43.343 1.00 72.31 194 GLU A CA 1
ATOM 1519 C C . GLU A 1 194 ? -28.662 -13.642 43.658 1.00 72.31 194 GLU A C 1
ATOM 1521 O O . GLU A 1 194 ? -28.977 -14.608 42.959 1.00 72.31 194 GLU A O 1
ATOM 1526 N N . GLY A 1 195 ? -27.856 -13.765 44.713 1.00 71.00 195 GLY A N 1
ATOM 1527 C CA . GLY A 1 195 ? -27.359 -15.043 45.211 1.00 71.00 195 GLY A CA 1
ATOM 1528 C C . GLY A 1 195 ? -27.836 -15.322 46.629 1.00 71.00 195 GLY A C 1
ATOM 1529 O O . GLY A 1 195 ? -27.746 -14.457 47.499 1.00 71.00 195 GLY A O 1
ATOM 1530 N N . ASN A 1 196 ? -28.293 -16.547 46.882 1.00 72.50 196 ASN A N 1
ATOM 1531 C CA . ASN A 1 196 ? -28.577 -17.035 48.226 1.00 72.50 196 ASN A CA 1
ATOM 1532 C C . ASN A 1 196 ? -27.866 -18.373 48.470 1.00 72.50 196 ASN A C 1
ATOM 1534 O O . ASN A 1 196 ? -28.226 -19.404 47.899 1.00 72.50 196 ASN A O 1
ATOM 1538 N N . ASN A 1 197 ? -26.894 -18.366 49.387 1.00 71.44 197 ASN A N 1
ATOM 1539 C CA . ASN A 1 197 ? -26.114 -19.551 49.759 1.00 71.44 197 ASN A CA 1
ATOM 1540 C C . ASN A 1 197 ? -26.943 -20.629 50.486 1.00 71.44 197 ASN A C 1
ATOM 1542 O O . ASN A 1 197 ? -26.483 -21.758 50.614 1.00 71.44 197 ASN A O 1
ATOM 1546 N N . VAL A 1 198 ? -28.149 -20.297 50.959 1.00 73.25 198 VAL A N 1
ATOM 1547 C CA . VAL A 1 198 ? -29.054 -21.223 51.660 1.00 73.25 198 VAL A CA 1
ATOM 1548 C C . VAL A 1 198 ? -29.885 -22.055 50.680 1.00 73.25 198 VAL A C 1
ATOM 1550 O O . VAL A 1 198 ? -30.121 -23.232 50.931 1.00 73.25 198 VAL A O 1
ATOM 1553 N N . THR A 1 199 ? -30.320 -21.475 49.556 1.00 75.06 199 THR A N 1
ATOM 1554 C CA . THR A 1 199 ? -31.135 -22.175 48.542 1.00 75.06 199 THR A CA 1
ATOM 1555 C C . THR A 1 199 ? -30.321 -22.671 47.346 1.00 75.06 199 THR A C 1
ATOM 1557 O O . THR A 1 199 ? -30.862 -23.369 46.494 1.00 75.06 199 THR A O 1
ATOM 1560 N N . GLY A 1 200 ? -29.041 -22.292 47.247 1.00 73.62 200 GLY A N 1
ATOM 1561 C CA . GLY A 1 200 ? -28.211 -22.547 46.066 1.00 73.62 200 GLY A CA 1
ATOM 1562 C C . GLY A 1 200 ? -28.625 -21.727 44.837 1.00 73.62 200 GLY A C 1
ATOM 1563 O O . GLY A 1 200 ? -28.139 -21.986 43.737 1.00 73.62 200 GLY A O 1
ATOM 1564 N N . TYR A 1 201 ? -29.521 -20.749 45.005 1.00 76.75 201 TYR A N 1
ATOM 1565 C CA . TYR A 1 201 ? -29.977 -19.873 43.930 1.00 76.75 201 TYR A CA 1
ATOM 1566 C C . TYR A 1 201 ? -28.902 -18.834 43.601 1.00 76.75 201 TYR A C 1
ATOM 1568 O O . TYR A 1 201 ? -28.371 -18.172 44.494 1.00 76.75 201 TYR A O 1
ATOM 1576 N N . SER A 1 202 ? -28.589 -18.703 42.316 1.00 75.38 202 SER A N 1
ATOM 1577 C CA . SER A 1 202 ? -27.608 -17.764 41.778 1.00 75.38 202 SER A CA 1
ATOM 1578 C C . SER A 1 202 ? -28.134 -17.247 40.443 1.00 75.38 202 SER A C 1
ATOM 1580 O O . SER A 1 202 ? -28.182 -17.996 39.466 1.00 75.38 202 SER A O 1
ATOM 1582 N N . ALA A 1 203 ? -28.565 -15.987 40.409 1.00 75.62 203 ALA A N 1
ATOM 1583 C CA . ALA A 1 203 ? -29.080 -15.340 39.208 1.00 75.62 203 ALA A CA 1
ATOM 1584 C C . ALA A 1 203 ? -28.538 -13.913 39.065 1.00 75.62 203 ALA A C 1
ATOM 1586 O O . ALA A 1 203 ? -28.241 -13.236 40.046 1.00 75.62 203 ALA A O 1
ATOM 1587 N N . TRP A 1 204 ? -28.411 -13.459 37.821 1.00 76.50 204 TRP A N 1
ATOM 1588 C CA . TRP A 1 204 ? -28.097 -12.072 37.476 1.00 76.50 204 TRP A CA 1
ATOM 1589 C C . TRP A 1 204 ? -29.347 -11.398 36.917 1.00 76.50 204 TRP A C 1
ATOM 1591 O O . TRP A 1 204 ? -30.098 -12.044 36.174 1.00 76.50 204 TRP A O 1
ATOM 1601 N N . SER A 1 205 ? -29.553 -10.120 37.242 1.00 76.38 205 SER A N 1
ATOM 1602 C CA . SER A 1 205 ? -30.664 -9.330 36.700 1.00 76.38 205 SER A CA 1
ATOM 1603 C C . SER A 1 205 ? -30.656 -9.315 35.165 1.00 76.38 205 SER A C 1
ATOM 1605 O O . SER A 1 205 ? -29.610 -9.460 34.530 1.00 76.38 205 SER A O 1
ATOM 1607 N N . ASP A 1 206 ? -31.845 -9.201 34.564 1.00 79.44 206 ASP A N 1
ATOM 1608 C CA . ASP A 1 206 ? -32.011 -9.001 33.113 1.00 79.44 206 ASP A CA 1
ATOM 1609 C C . ASP A 1 206 ? -31.687 -7.566 32.674 1.00 79.44 206 ASP A C 1
ATOM 1611 O O . ASP A 1 206 ? -31.375 -7.330 31.512 1.00 79.44 206 ASP A O 1
ATOM 1615 N N . GLU A 1 207 ? -31.739 -6.608 33.599 1.00 83.12 207 GLU A N 1
ATOM 1616 C CA . GLU A 1 207 ? -31.318 -5.231 33.355 1.00 83.12 207 GLU A CA 1
ATOM 1617 C C . GLU A 1 207 ? -29.796 -5.182 33.182 1.00 83.12 207 GLU A C 1
ATOM 1619 O O . GLU A 1 207 ? -29.050 -5.564 34.087 1.00 83.12 207 GLU A O 1
ATOM 1624 N N . LEU A 1 208 ? -29.340 -4.706 32.023 1.00 80.38 208 LEU A N 1
ATOM 1625 C CA . LEU A 1 208 ? -27.924 -4.547 31.718 1.00 80.38 208 LEU A CA 1
ATOM 1626 C C . LEU A 1 208 ? -27.486 -3.100 31.958 1.00 80.38 208 LEU A C 1
ATOM 1628 O O . LEU A 1 208 ? -28.188 -2.161 31.590 1.00 80.38 208 LEU A O 1
ATOM 1632 N N . ILE A 1 209 ? -26.304 -2.931 32.544 1.00 82.31 209 ILE A N 1
ATOM 1633 C CA . ILE A 1 209 ? -25.612 -1.646 32.663 1.00 82.31 209 ILE A CA 1
ATOM 1634 C C . ILE A 1 209 ? -24.314 -1.694 31.870 1.00 82.31 209 ILE A C 1
ATOM 1636 O O . ILE A 1 209 ? -23.651 -2.731 31.837 1.00 82.31 209 ILE A O 1
ATOM 1640 N N . ASP A 1 210 ? -23.927 -0.569 31.278 1.00 81.06 210 ASP A N 1
ATOM 1641 C CA . ASP A 1 210 ? -22.591 -0.418 30.719 1.00 81.06 210 ASP A CA 1
ATOM 1642 C C . ASP A 1 210 ? -21.592 -0.118 31.844 1.00 81.06 210 ASP A C 1
ATOM 1644 O O . ASP A 1 210 ? -21.530 0.991 32.376 1.00 81.06 210 ASP A O 1
ATOM 1648 N N . ALA A 1 211 ? -20.807 -1.123 32.228 1.00 79.62 211 ALA A N 1
ATOM 1649 C CA . ALA A 1 211 ? -19.785 -0.978 33.263 1.00 79.62 211 ALA A CA 1
ATOM 1650 C C . ALA A 1 211 ? -18.542 -0.194 32.800 1.00 79.62 211 ALA A C 1
ATOM 1652 O O . ALA A 1 211 ? -17.701 0.153 33.633 1.00 79.62 211 ALA A O 1
ATOM 1653 N N . CYS A 1 212 ? -18.406 0.055 31.497 1.00 76.06 212 CYS A N 1
ATOM 1654 C CA . CYS A 1 212 ? -17.257 0.726 30.901 1.00 76.06 212 CYS A CA 1
ATOM 1655 C C . CYS A 1 212 ? -17.576 2.135 30.403 1.00 76.06 212 CYS A C 1
ATOM 1657 O O . CYS A 1 212 ? -16.643 2.814 29.989 1.00 76.06 212 CYS A O 1
ATOM 1659 N N . ASP A 1 213 ? -18.830 2.590 30.443 1.00 77.94 213 ASP A N 1
ATOM 1660 C CA . ASP A 1 213 ? -19.229 3.931 29.985 1.00 77.94 213 ASP A CA 1
ATOM 1661 C C . ASP A 1 213 ? -18.694 4.247 28.570 1.00 77.94 213 ASP A C 1
ATOM 1663 O O . ASP A 1 213 ? -18.019 5.247 28.333 1.00 77.94 213 ASP A O 1
ATOM 1667 N N . ASN A 1 214 ? -18.887 3.301 27.645 1.00 75.94 214 ASN A N 1
ATOM 1668 C CA . ASN A 1 214 ? -18.387 3.300 26.267 1.00 75.94 214 ASN A CA 1
ATOM 1669 C C . ASN A 1 214 ? -16.866 3.514 26.127 1.00 75.94 214 ASN A C 1
ATOM 1671 O O . ASN A 1 214 ? -16.383 3.920 25.076 1.00 75.94 214 ASN A O 1
ATOM 1675 N N . SER A 1 215 ? -16.073 3.245 27.168 1.00 76.56 215 SER A N 1
ATOM 1676 C CA . SER A 1 215 ? -14.610 3.424 27.140 1.00 76.56 215 SER A CA 1
ATOM 1677 C C . SER A 1 215 ? -13.824 2.133 26.888 1.00 76.56 215 SER A C 1
ATOM 1679 O O . SER A 1 215 ? -12.589 2.126 26.948 1.00 76.56 215 SER A O 1
ATOM 1681 N N . ALA A 1 216 ? -14.508 1.019 26.609 1.00 80.00 216 ALA A N 1
ATOM 1682 C CA . ALA A 1 216 ? -13.836 -0.244 26.343 1.00 80.00 216 ALA A CA 1
ATOM 1683 C C . ALA A 1 216 ? -13.076 -0.205 25.010 1.00 80.00 216 ALA A C 1
ATOM 1685 O O . ALA A 1 216 ? -13.434 0.506 24.068 1.00 80.00 216 ALA A O 1
ATOM 1686 N N . SER A 1 217 ? -11.988 -0.976 24.945 1.00 83.25 217 SER A N 1
ATOM 1687 C CA . SER A 1 217 ? -11.153 -1.049 23.749 1.00 83.25 217 SER A CA 1
ATOM 1688 C C . SER A 1 217 ? -10.519 -2.423 23.563 1.00 83.25 217 SER A C 1
ATOM 1690 O O . SER A 1 217 ? -10.167 -3.109 24.528 1.00 83.25 217 SER A O 1
ATOM 1692 N N . ALA A 1 218 ? -10.313 -2.802 22.307 1.00 81.69 218 ALA A N 1
ATOM 1693 C CA . ALA A 1 218 ? -9.633 -4.031 21.921 1.00 81.69 218 ALA A CA 1
ATOM 1694 C C . ALA A 1 218 ? -8.546 -3.713 20.894 1.00 81.69 218 ALA A C 1
ATOM 1696 O O . ALA A 1 218 ? -8.767 -2.911 19.990 1.00 81.69 218 ALA A O 1
ATOM 1697 N N . SER A 1 219 ? -7.372 -4.327 21.043 1.00 83.25 219 SER A N 1
ATOM 1698 C CA . SER A 1 219 ? -6.253 -4.170 20.110 1.00 83.25 219 SER A CA 1
ATOM 1699 C C . SER A 1 219 ? -5.777 -5.517 19.599 1.00 83.25 219 SER A C 1
ATOM 1701 O O . SER A 1 219 ? -5.533 -6.430 20.390 1.00 83.25 219 SER A O 1
ATOM 1703 N N . PHE A 1 220 ? -5.571 -5.605 18.290 1.00 81.19 220 PHE A N 1
ATOM 1704 C CA . PHE A 1 220 ? -5.055 -6.789 17.619 1.00 81.19 220 PHE A CA 1
ATOM 1705 C C . PHE A 1 220 ? -3.830 -6.422 16.791 1.00 81.19 220 PHE A C 1
ATOM 1707 O O . PHE A 1 220 ? -3.806 -5.402 16.108 1.00 81.19 220 PHE A O 1
ATOM 1714 N N . PHE A 1 221 ? -2.815 -7.278 16.860 1.00 84.31 221 PHE A N 1
ATOM 1715 C CA . PHE A 1 221 ? -1.544 -7.109 16.167 1.00 84.31 221 PHE A CA 1
ATOM 1716 C C . PHE A 1 221 ? -1.329 -8.331 15.292 1.00 84.31 221 PHE A C 1
ATOM 1718 O O . PHE A 1 221 ? -1.272 -9.460 15.796 1.00 84.31 221 PHE A O 1
ATOM 1725 N N . TYR A 1 222 ? -1.211 -8.120 13.991 1.00 81.06 222 TYR A N 1
ATOM 1726 C CA . TYR A 1 222 ? -1.007 -9.204 13.049 1.00 81.06 222 TYR A CA 1
ATOM 1727 C C . TYR A 1 222 ? -0.087 -8.775 11.913 1.00 81.06 222 TYR A C 1
ATOM 1729 O O . TYR A 1 222 ? 0.053 -7.594 11.606 1.00 81.06 222 TYR A O 1
ATOM 1737 N N . ASN A 1 223 ? 0.564 -9.757 11.302 1.00 84.06 223 ASN A N 1
ATOM 1738 C CA . ASN A 1 223 ? 1.253 -9.566 10.039 1.00 84.06 223 ASN A CA 1
ATOM 1739 C C . ASN A 1 223 ? 0.429 -10.190 8.922 1.00 84.06 223 ASN A C 1
ATOM 1741 O O . ASN A 1 223 ? -0.072 -11.308 9.071 1.00 84.06 223 ASN A O 1
ATOM 1745 N N . VAL A 1 224 ? 0.363 -9.492 7.795 1.00 82.81 224 VAL A N 1
ATOM 1746 C CA . VAL A 1 224 ? -0.095 -10.041 6.521 1.00 82.81 224 VAL A CA 1
ATOM 1747 C C . VAL A 1 224 ? 1.129 -10.277 5.652 1.00 82.81 224 VAL A C 1
ATOM 1749 O O . VAL A 1 224 ? 1.819 -9.335 5.268 1.00 82.81 224 VAL A O 1
ATOM 1752 N N . ASP A 1 225 ? 1.415 -11.539 5.357 1.00 82.62 225 ASP A N 1
ATOM 1753 C CA . ASP A 1 225 ? 2.500 -11.915 4.463 1.00 82.62 225 ASP A CA 1
ATOM 1754 C C . ASP A 1 225 ? 1.945 -12.167 3.062 1.00 82.62 225 ASP A C 1
ATOM 1756 O O . ASP A 1 225 ? 1.113 -13.060 2.860 1.00 82.62 225 ASP A O 1
ATOM 1760 N N . LEU A 1 226 ? 2.439 -11.401 2.093 1.00 81.12 226 LEU A N 1
ATOM 1761 C CA . LEU A 1 226 ? 2.160 -11.568 0.670 1.00 81.12 226 LEU A CA 1
ATOM 1762 C C . LEU A 1 226 ? 3.289 -12.396 0.073 1.00 81.12 226 LEU A C 1
ATOM 1764 O O . LEU A 1 226 ? 4.440 -11.960 0.088 1.00 81.12 226 LEU A O 1
ATOM 1768 N N . ILE A 1 227 ? 2.985 -13.607 -0.397 1.00 79.25 227 ILE A N 1
ATOM 1769 C CA . ILE A 1 227 ? 4.014 -14.579 -0.778 1.00 79.25 227 ILE A CA 1
ATOM 1770 C C . ILE A 1 227 ? 3.759 -15.101 -2.185 1.00 79.25 227 ILE A C 1
ATOM 1772 O O . ILE A 1 227 ? 2.713 -15.690 -2.474 1.00 79.25 227 ILE A O 1
ATOM 1776 N N . ARG A 1 228 ? 4.782 -15.023 -3.036 1.00 79.19 228 ARG A N 1
ATOM 1777 C CA . ARG A 1 228 ? 4.838 -15.786 -4.282 1.00 79.19 228 ARG A CA 1
ATOM 1778 C C . ARG A 1 228 ? 5.753 -17.001 -4.132 1.00 79.19 228 ARG A C 1
ATOM 1780 O O . ARG A 1 228 ? 6.953 -16.887 -3.909 1.00 79.19 228 ARG A O 1
ATOM 1787 N N . SER A 1 229 ? 5.196 -18.199 -4.295 1.00 72.25 229 SER A N 1
ATOM 1788 C CA . SER A 1 229 ? 5.964 -19.449 -4.273 1.00 72.25 229 SER A CA 1
ATOM 1789 C C . SER A 1 229 ? 6.161 -19.979 -5.683 1.00 72.25 229 SER A C 1
ATOM 1791 O O . SER A 1 229 ? 5.203 -20.411 -6.316 1.00 72.25 229 SER A O 1
ATOM 1793 N N . SER A 1 230 ? 7.388 -19.939 -6.196 1.00 72.44 230 SER A N 1
ATOM 1794 C CA . SER A 1 230 ? 7.730 -20.559 -7.475 1.00 72.44 230 SER A CA 1
ATOM 1795 C C . SER A 1 230 ? 8.159 -22.013 -7.278 1.00 72.44 230 SER A C 1
ATOM 1797 O O . SER A 1 230 ? 8.782 -22.391 -6.280 1.00 72.44 230 SER A O 1
ATOM 1799 N N . ARG A 1 231 ? 7.818 -22.857 -8.255 1.00 68.06 231 ARG A N 1
ATOM 1800 C CA . ARG A 1 231 ? 8.179 -24.273 -8.226 1.00 68.06 231 ARG A CA 1
ATOM 1801 C C . ARG A 1 231 ? 9.667 -24.436 -8.519 1.00 68.06 231 ARG A C 1
ATOM 1803 O O . ARG A 1 231 ? 10.090 -24.389 -9.667 1.00 68.06 231 ARG A O 1
ATOM 1810 N N . SER A 1 232 ? 10.444 -24.659 -7.470 1.00 67.44 232 SER A N 1
ATOM 1811 C CA . SER A 1 232 ? 11.875 -24.977 -7.532 1.00 67.44 232 SER A CA 1
ATOM 1812 C C . SER A 1 232 ? 12.163 -26.481 -7.442 1.00 67.44 232 SER A C 1
ATOM 1814 O O . SER A 1 232 ? 13.221 -26.935 -7.868 1.00 67.44 232 SER A O 1
ATOM 1816 N N . ASN A 1 233 ? 11.235 -27.279 -6.903 1.00 65.56 233 ASN A N 1
ATOM 1817 C CA . ASN A 1 233 ? 11.351 -28.734 -6.801 1.00 65.56 233 ASN A CA 1
ATOM 1818 C C . ASN A 1 233 ? 9.961 -29.408 -6.850 1.00 65.56 233 ASN A C 1
ATOM 1820 O O . ASN A 1 233 ? 8.943 -28.758 -7.087 1.00 65.56 233 ASN A O 1
ATOM 1824 N N . LYS A 1 234 ? 9.887 -30.736 -6.667 1.00 65.44 234 LYS A N 1
ATOM 1825 C CA . LYS A 1 234 ? 8.600 -31.462 -6.693 1.00 65.44 234 LYS A CA 1
ATOM 1826 C C . LYS A 1 234 ? 7.660 -31.105 -5.527 1.00 65.44 234 LYS A C 1
ATOM 1828 O O . LYS A 1 234 ? 6.475 -31.384 -5.657 1.00 65.44 234 LYS A O 1
ATOM 1833 N N . ALA A 1 235 ? 8.173 -30.518 -4.442 1.00 61.50 235 ALA A N 1
ATOM 1834 C CA . ALA A 1 235 ? 7.436 -30.243 -3.208 1.00 61.50 235 ALA A CA 1
ATOM 1835 C C . ALA A 1 235 ? 6.978 -28.779 -3.066 1.00 61.50 235 ALA A C 1
ATOM 1837 O O . ALA A 1 235 ? 6.037 -28.516 -2.324 1.00 61.50 235 ALA A O 1
ATOM 1838 N N . SER A 1 236 ? 7.605 -27.822 -3.759 1.00 62.84 236 SER A N 1
ATOM 1839 C CA . SER A 1 236 ? 7.146 -26.432 -3.781 1.00 62.84 236 SER A CA 1
ATOM 1840 C C . SER A 1 236 ? 5.992 -26.249 -4.763 1.00 62.84 236 SER A C 1
ATOM 1842 O O . SER A 1 236 ? 6.020 -26.719 -5.903 1.00 62.84 236 SER A O 1
ATOM 1844 N N . HIS A 1 237 ? 4.944 -25.569 -4.310 1.00 66.88 237 HIS A N 1
ATOM 1845 C CA . HIS A 1 237 ? 3.809 -25.230 -5.157 1.00 66.88 237 HIS A CA 1
ATOM 1846 C C . HIS A 1 237 ? 4.144 -24.025 -6.032 1.00 66.88 237 HIS A C 1
ATOM 1848 O O . HIS A 1 237 ? 4.874 -23.136 -5.613 1.00 66.88 237 HIS A O 1
ATOM 1854 N N . ASN A 1 238 ? 3.563 -23.976 -7.229 1.00 75.19 238 ASN A N 1
ATOM 1855 C CA . ASN A 1 238 ? 3.536 -22.762 -8.031 1.00 75.19 238 ASN A CA 1
ATOM 1856 C C . ASN A 1 238 ? 2.271 -21.967 -7.677 1.00 75.19 238 ASN A C 1
ATOM 1858 O O . ASN A 1 238 ? 1.253 -22.121 -8.345 1.00 75.19 238 ASN A O 1
ATOM 1862 N N . ALA A 1 239 ? 2.309 -21.192 -6.594 1.00 75.25 239 ALA A N 1
ATOM 1863 C CA . ALA A 1 239 ? 1.118 -20.543 -6.044 1.00 75.25 239 ALA A CA 1
ATOM 1864 C C . ALA A 1 239 ? 1.404 -19.143 -5.484 1.00 75.25 239 ALA A C 1
ATOM 1866 O O . ALA A 1 239 ? 2.562 -18.766 -5.263 1.00 75.25 239 ALA A O 1
ATOM 1867 N N . LYS A 1 240 ? 0.326 -18.385 -5.280 1.00 80.19 240 LYS A N 1
ATOM 1868 C CA . LYS A 1 240 ? 0.279 -17.124 -4.535 1.00 80.19 240 LYS A CA 1
ATOM 1869 C C . LYS A 1 240 ? -0.364 -17.428 -3.180 1.00 80.19 240 LYS A C 1
ATOM 1871 O O . LYS A 1 240 ? -1.313 -18.210 -3.129 1.00 80.19 240 LYS A O 1
ATOM 1876 N N . TYR A 1 241 ? 0.164 -16.866 -2.101 1.00 76.94 241 TYR A N 1
ATOM 1877 C CA . TYR A 1 241 ? -0.362 -17.066 -0.755 1.00 76.94 241 TYR A CA 1
ATOM 1878 C C . TYR A 1 241 ? -0.524 -15.737 -0.035 1.00 76.94 241 TYR A C 1
ATOM 1880 O O . TYR A 1 241 ? 0.320 -14.849 -0.156 1.00 76.94 241 TYR A O 1
ATOM 1888 N N . ILE A 1 242 ? -1.569 -15.684 0.783 1.00 78.62 242 ILE A N 1
ATOM 1889 C CA . ILE A 1 242 ? -1.686 -14.765 1.906 1.00 78.62 242 ILE A CA 1
ATOM 1890 C C . ILE A 1 242 ? -1.506 -15.597 3.168 1.00 78.62 242 ILE A C 1
ATOM 1892 O O . ILE A 1 242 ? -2.174 -16.622 3.334 1.00 78.62 242 ILE A O 1
ATOM 1896 N N . ARG A 1 243 ? -0.617 -15.171 4.060 1.00 80.12 243 ARG A N 1
ATOM 1897 C CA . ARG A 1 243 ? -0.515 -15.741 5.405 1.00 80.12 243 ARG A CA 1
ATOM 1898 C C . ARG A 1 243 ? -0.762 -14.640 6.420 1.00 80.12 243 ARG A C 1
ATOM 1900 O O . ARG A 1 243 ? -0.024 -13.666 6.464 1.00 80.12 243 ARG A O 1
ATOM 1907 N N . ILE A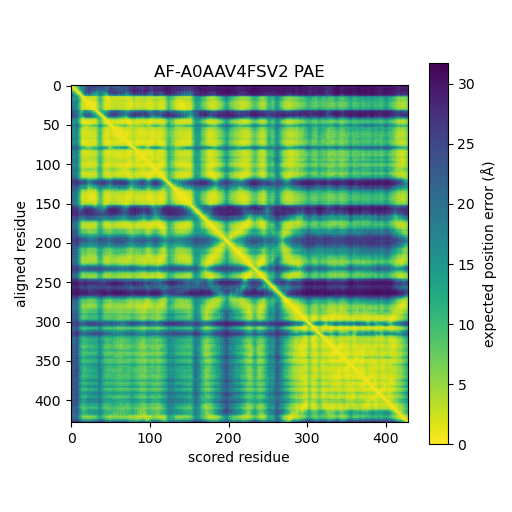 1 244 ? -1.786 -14.821 7.244 1.00 78.81 244 ILE A N 1
ATOM 1908 C CA . ILE A 1 244 ? -2.092 -13.919 8.353 1.00 78.81 244 ILE A CA 1
ATOM 1909 C C . ILE A 1 244 ? -1.564 -14.570 9.621 1.00 78.81 244 ILE A C 1
ATOM 1911 O O . ILE A 1 244 ? -1.932 -15.700 9.943 1.00 78.81 244 ILE A O 1
ATOM 1915 N N . THR A 1 245 ? -0.685 -13.868 10.326 1.00 76.94 245 THR A N 1
ATOM 1916 C CA . THR A 1 245 ? -0.116 -14.344 11.588 1.00 76.94 245 THR A CA 1
ATOM 1917 C C . THR A 1 245 ? -0.457 -13.355 12.683 1.00 76.94 245 THR A C 1
ATOM 1919 O O . THR A 1 245 ? -0.013 -12.211 12.637 1.00 76.94 245 THR A O 1
ATOM 1922 N N . MET A 1 246 ? -1.218 -13.795 13.680 1.00 72.94 246 MET A N 1
ATOM 1923 C CA . MET A 1 246 ? -1.438 -13.013 14.894 1.00 72.94 246 MET A CA 1
ATOM 1924 C C . MET A 1 246 ? -0.238 -13.149 15.831 1.00 72.94 246 MET A C 1
ATOM 1926 O O . MET A 1 246 ? 0.283 -14.248 16.001 1.00 72.94 246 MET A O 1
ATOM 1930 N N . ASP A 1 247 ? 0.184 -12.034 16.428 1.00 65.56 247 ASP A N 1
ATOM 1931 C CA . ASP A 1 247 ? 1.312 -11.956 17.372 1.00 65.56 247 ASP A CA 1
ATOM 1932 C C . ASP A 1 247 ? 2.611 -12.674 16.912 1.00 65.56 247 ASP A C 1
ATOM 1934 O O . ASP A 1 247 ? 3.125 -13.579 17.572 1.00 65.56 247 ASP A O 1
ATOM 1938 N N . PRO A 1 248 ? 3.199 -12.281 15.768 1.00 52.12 248 PRO A N 1
ATOM 1939 C CA . PRO A 1 248 ? 4.321 -13.004 15.161 1.00 52.12 248 PRO A CA 1
ATOM 1940 C C . PRO A 1 248 ? 5.668 -12.840 15.894 1.00 52.12 248 PRO A C 1
ATOM 1942 O O . PRO A 1 248 ? 6.668 -13.413 15.463 1.00 52.12 248 PRO A O 1
ATOM 1945 N N . GLY A 1 249 ? 5.739 -12.034 16.963 1.00 53.50 249 GLY A N 1
ATOM 1946 C CA . GLY A 1 249 ? 7.007 -11.534 17.504 1.00 53.50 249 GLY A CA 1
ATOM 1947 C C . GLY A 1 249 ? 7.226 -11.642 19.012 1.00 53.50 249 GLY A C 1
ATOM 1948 O O . GLY A 1 249 ? 8.272 -11.180 19.461 1.00 53.50 249 GLY A O 1
ATOM 1949 N N . SER A 1 250 ? 6.314 -12.212 19.809 1.00 44.84 250 SER A N 1
ATOM 1950 C CA . SER A 1 250 ? 6.349 -12.133 21.289 1.00 44.84 250 SER A CA 1
ATOM 1951 C C . SER A 1 250 ? 6.295 -10.698 21.850 1.00 44.84 250 SER A C 1
ATOM 1953 O O . SER A 1 250 ? 6.764 -10.428 22.953 1.00 44.84 250 SER A O 1
ATOM 1955 N N . ASN A 1 251 ? 5.672 -9.786 21.097 1.00 43.84 251 ASN A N 1
ATOM 1956 C CA . ASN A 1 251 ? 5.196 -8.488 21.575 1.00 43.84 251 ASN A CA 1
ATOM 1957 C C . ASN A 1 251 ? 3.670 -8.502 21.493 1.00 43.84 251 ASN A C 1
ATOM 1959 O O . ASN A 1 251 ? 3.081 -7.672 20.798 1.00 43.84 251 ASN A O 1
ATOM 1963 N N . ALA A 1 252 ? 3.033 -9.432 22.205 1.00 39.84 252 ALA A N 1
ATOM 1964 C CA . ALA A 1 252 ? 1.641 -9.251 22.558 1.00 39.84 252 ALA A CA 1
ATOM 1965 C C . ALA A 1 252 ? 1.524 -7.836 23.151 1.00 39.84 252 ALA A C 1
ATOM 1967 O O . ALA A 1 252 ? 2.040 -7.556 24.237 1.00 39.84 252 ALA A O 1
ATOM 1968 N N . GLY A 1 253 ? 0.878 -6.911 22.434 1.00 41.75 253 GLY A N 1
ATOM 1969 C CA . GLY A 1 253 ? 0.230 -5.796 23.110 1.00 41.75 253 GLY A CA 1
ATOM 1970 C C . GLY A 1 253 ? -0.719 -6.367 24.168 1.00 41.75 253 GLY A C 1
ATOM 1971 O O . GLY A 1 253 ? -0.987 -7.565 24.177 1.00 41.75 253 GLY A O 1
ATOM 1972 N N . ALA A 1 254 ? -1.226 -5.533 25.072 1.00 41.69 254 ALA A N 1
ATOM 1973 C CA . ALA A 1 254 ? -1.928 -5.958 26.293 1.00 41.69 254 ALA A CA 1
ATOM 1974 C C . ALA A 1 254 ? -3.127 -6.931 26.120 1.00 41.69 254 ALA A C 1
ATOM 1976 O O . ALA A 1 254 ? -3.707 -7.353 27.117 1.00 41.69 254 ALA A O 1
ATOM 1977 N N . GLY A 1 255 ? -3.509 -7.294 24.893 1.00 47.19 255 GLY A N 1
ATOM 1978 C CA . GLY A 1 255 ? -4.712 -8.042 24.579 1.00 47.19 255 GLY A CA 1
ATOM 1979 C C . GLY A 1 255 ? -5.926 -7.140 24.753 1.00 47.19 255 GLY A C 1
ATOM 1980 O O . GLY A 1 255 ? -5.904 -5.960 24.396 1.00 47.19 255 GLY A O 1
ATOM 1981 N N . TRP A 1 256 ? -6.989 -7.697 25.318 1.00 38.09 256 TRP A N 1
ATOM 1982 C CA . TRP A 1 256 ? -8.185 -6.953 25.690 1.00 38.09 256 TRP A CA 1
ATOM 1983 C C . TRP A 1 256 ? -7.849 -5.958 26.802 1.00 38.09 256 TRP A C 1
ATOM 1985 O O . TRP A 1 256 ? -7.351 -6.355 27.855 1.00 38.09 256 TRP A O 1
ATOM 1995 N N . HIS A 1 257 ? -8.142 -4.672 26.597 1.00 38.53 257 HIS A N 1
ATOM 1996 C CA . HIS A 1 257 ? -7.971 -3.660 27.635 1.00 38.53 257 HIS A CA 1
ATOM 1997 C C . HIS A 1 257 ? -9.342 -3.227 28.158 1.00 38.53 257 HIS A C 1
ATOM 1999 O O . HIS A 1 257 ? -9.969 -2.306 27.634 1.00 38.53 257 HIS A O 1
ATOM 2005 N N . LEU A 1 258 ? -9.800 -3.907 29.211 1.00 40.78 258 LEU A N 1
ATOM 2006 C CA . LEU A 1 258 ? -11.011 -3.547 29.945 1.00 40.78 258 LEU A CA 1
ATOM 2007 C C . LEU A 1 258 ? -10.666 -2.452 30.961 1.00 40.78 258 LEU A C 1
ATOM 2009 O O . LEU A 1 258 ? -9.922 -2.694 31.913 1.00 40.78 258 LEU A O 1
ATOM 2013 N N . PHE A 1 259 ? -11.183 -1.242 30.752 1.00 37.66 259 PHE A N 1
ATOM 2014 C CA . PHE A 1 259 ? -11.067 -0.158 31.722 1.00 37.66 259 PHE A CA 1
ATOM 2015 C C . PHE A 1 259 ? -12.319 -0.148 32.604 1.00 37.66 259 PHE A C 1
ATOM 2017 O O . PHE A 1 259 ? -13.394 0.245 32.169 1.00 37.66 259 PHE A O 1
ATOM 2024 N N . PHE A 1 260 ? -12.186 -0.613 33.847 1.00 27.83 260 PHE A N 1
ATOM 2025 C CA . PHE A 1 260 ? -13.259 -0.532 34.834 1.00 27.83 260 PHE A CA 1
ATOM 2026 C C . PHE A 1 260 ? -13.097 0.756 35.641 1.00 27.83 260 PHE A C 1
ATOM 2028 O O . PHE A 1 260 ? -12.171 0.863 36.451 1.00 27.83 260 PHE A O 1
ATOM 2035 N N . TYR A 1 261 ? -14.033 1.699 35.517 1.00 30.88 261 TYR A N 1
ATOM 2036 C CA . TYR A 1 261 ? -14.286 2.583 36.650 1.00 30.88 261 TYR A CA 1
ATOM 2037 C C . TYR A 1 261 ? -14.862 1.711 37.761 1.00 30.88 261 TYR A C 1
ATOM 2039 O O . TYR A 1 261 ? -15.887 1.057 37.597 1.00 30.88 261 TYR A O 1
ATOM 2047 N N . GLN A 1 262 ? -14.145 1.630 38.877 1.00 29.80 262 GLN A N 1
ATOM 2048 C CA . GLN A 1 262 ? -14.441 0.728 39.980 1.00 29.80 262 GLN A CA 1
ATOM 2049 C C . GLN A 1 262 ? -15.814 1.047 40.610 1.00 29.80 262 GLN A C 1
ATOM 2051 O O . GLN A 1 262 ? -15.921 1.764 41.602 1.00 29.80 262 GLN A O 1
ATOM 2056 N N . LYS A 1 263 ? -16.877 0.464 40.054 1.00 32.28 263 LYS A N 1
ATOM 2057 C CA . LYS A 1 263 ? -18.135 0.144 40.728 1.00 32.28 263 LYS A CA 1
ATOM 2058 C C . LYS A 1 263 ? -18.378 -1.348 40.513 1.00 32.28 263 LYS A C 1
ATOM 2060 O O . LYS A 1 263 ? -18.794 -1.770 39.448 1.00 32.28 263 LYS A O 1
ATOM 2065 N N . TYR A 1 264 ? -18.000 -2.124 41.529 1.00 34.94 264 TYR A N 1
ATOM 2066 C CA . TYR A 1 264 ? -18.324 -3.536 41.767 1.00 34.94 264 TYR A CA 1
ATOM 2067 C C . TYR A 1 264 ? -19.215 -4.230 40.714 1.00 34.94 264 TYR A C 1
ATOM 2069 O O . TYR A 1 264 ? -20.431 -4.078 40.748 1.00 34.94 264 TYR A O 1
ATOM 2077 N N . ALA A 1 265 ? -18.624 -5.095 39.886 1.00 40.62 265 ALA A N 1
ATOM 2078 C CA . ALA A 1 265 ? -19.335 -6.229 39.285 1.00 40.62 265 ALA A CA 1
ATOM 2079 C C . ALA A 1 265 ? -18.363 -7.362 38.890 1.00 40.62 265 ALA A C 1
ATOM 2081 O O . ALA A 1 265 ? -18.213 -7.665 37.706 1.00 40.62 265 ALA A O 1
ATOM 2082 N N . PRO A 1 266 ? -17.651 -8.007 39.835 1.00 43.38 266 PRO A N 1
ATOM 2083 C CA . PRO A 1 266 ? -16.906 -9.202 39.482 1.00 43.38 266 PRO A CA 1
ATOM 2084 C C . PRO A 1 266 ? -17.926 -10.344 39.310 1.00 43.38 266 PRO A C 1
ATOM 2086 O O . PRO A 1 266 ? -18.646 -10.671 40.250 1.00 43.38 266 PRO A O 1
ATOM 2089 N N . PHE A 1 267 ? -17.970 -10.946 38.117 1.00 49.03 267 PHE A N 1
ATOM 2090 C CA . PHE A 1 267 ? -18.657 -12.211 37.779 1.00 49.03 267 PHE A CA 1
ATOM 2091 C C . PHE A 1 267 ? -20.103 -12.187 37.250 1.00 49.03 267 PHE A C 1
ATOM 2093 O O . PHE A 1 267 ? -20.867 -13.097 37.580 1.00 49.03 267 PHE A O 1
ATOM 2100 N N . SER A 1 268 ? -20.479 -11.265 36.353 1.00 50.59 268 SER A N 1
ATOM 2101 C CA . SER A 1 268 ? -21.736 -11.451 35.603 1.00 50.59 268 SER A CA 1
ATOM 2102 C C . SER A 1 268 ? -21.682 -12.665 34.668 1.00 50.59 268 SER A C 1
ATOM 2104 O O . SER A 1 268 ? -20.749 -12.806 33.883 1.00 50.59 268 SER A O 1
ATOM 2106 N N . ARG A 1 269 ? -22.682 -13.561 34.750 1.00 57.72 269 ARG A N 1
ATOM 2107 C CA . ARG A 1 269 ? -22.907 -14.639 33.756 1.00 57.72 269 ARG A CA 1
ATOM 2108 C C . ARG A 1 269 ? -23.739 -14.169 32.556 1.00 57.72 269 ARG A C 1
ATOM 2110 O O . ARG A 1 269 ? -23.979 -14.957 31.647 1.00 57.72 269 ARG A O 1
ATOM 2117 N N . LYS A 1 270 ? -24.197 -12.914 32.578 1.00 63.34 270 LYS A N 1
ATOM 2118 C CA . LYS A 1 270 ? -24.859 -12.237 31.465 1.00 63.34 270 LYS A CA 1
ATOM 2119 C C . LYS A 1 270 ? -23.916 -11.165 30.943 1.00 63.34 270 LYS A C 1
ATOM 2121 O O . LYS A 1 270 ? -23.500 -10.290 31.697 1.00 63.34 270 LYS A O 1
ATOM 2126 N N . GLY A 1 271 ? -23.573 -11.268 29.671 1.00 64.38 271 GLY A N 1
ATOM 2127 C CA . GLY A 1 271 ? -22.705 -10.325 28.989 1.00 64.38 271 GLY A CA 1
ATOM 2128 C C . GLY A 1 271 ? -23.063 -10.263 27.515 1.00 64.38 271 GLY A C 1
ATOM 2129 O O . GLY A 1 271 ? -23.734 -11.158 26.999 1.00 64.38 271 GLY A O 1
ATOM 2130 N N . MET A 1 272 ? -22.625 -9.196 26.866 1.00 69.62 272 MET A N 1
ATOM 2131 C CA . MET A 1 272 ? -22.719 -9.042 25.421 1.00 69.62 272 MET A CA 1
ATOM 2132 C C . MET A 1 272 ? -21.462 -9.620 24.768 1.00 69.62 272 MET A C 1
ATOM 2134 O O . MET A 1 272 ? -20.346 -9.399 25.245 1.00 69.62 272 MET A O 1
ATOM 2138 N N . GLU A 1 273 ? -21.648 -10.397 23.706 1.00 71.19 273 GLU A N 1
ATOM 2139 C CA . GLU A 1 273 ? -20.552 -10.811 22.834 1.00 71.19 273 GLU A CA 1
ATOM 2140 C C . GLU A 1 273 ? -20.303 -9.692 21.822 1.00 71.19 273 GLU A C 1
ATOM 2142 O O . GLU A 1 273 ? -21.234 -9.252 21.158 1.00 71.19 273 GLU A O 1
ATOM 2147 N N . HIS A 1 274 ? -19.049 -9.258 21.696 1.00 71.00 274 HIS A N 1
ATOM 2148 C CA . HIS A 1 274 ? -18.625 -8.317 20.660 1.00 71.00 274 HIS A CA 1
ATOM 2149 C C . HIS A 1 274 ? -17.787 -9.056 19.624 1.00 71.00 274 HIS A C 1
ATOM 2151 O O . HIS A 1 274 ? -16.835 -9.757 19.980 1.00 71.00 274 HIS A O 1
ATOM 2157 N N . LYS A 1 275 ? -18.126 -8.893 18.343 1.00 69.88 275 LYS A N 1
ATOM 2158 C CA . LYS A 1 275 ? -17.403 -9.500 17.219 1.00 69.88 275 LYS A CA 1
ATOM 2159 C C . LYS A 1 275 ? -16.766 -8.420 16.366 1.00 69.88 275 LYS A C 1
ATOM 2161 O O . LYS A 1 275 ? -17.461 -7.564 15.837 1.00 69.88 275 LYS A O 1
ATOM 2166 N N . LEU A 1 276 ? -15.455 -8.514 16.183 1.00 72.06 276 LEU A N 1
ATOM 2167 C CA . LEU A 1 276 ? -14.745 -7.754 15.163 1.00 72.06 276 LEU A CA 1
ATOM 2168 C C . LEU A 1 276 ? -14.603 -8.641 13.928 1.00 72.06 276 LEU A C 1
ATOM 2170 O O . LEU A 1 276 ? -13.926 -9.669 13.978 1.00 72.06 276 LEU A O 1
ATOM 2174 N N . ILE A 1 277 ? -15.260 -8.252 12.840 1.00 73.50 277 ILE A N 1
ATOM 2175 C CA . ILE A 1 277 ? -15.196 -8.957 11.560 1.00 73.50 277 ILE A CA 1
ATOM 2176 C C . ILE A 1 277 ? -14.397 -8.086 10.591 1.00 73.50 277 ILE A C 1
ATOM 2178 O O . ILE A 1 277 ? -14.674 -6.895 10.456 1.00 73.50 277 ILE A O 1
ATOM 2182 N N . GLN A 1 278 ? -13.396 -8.685 9.944 1.00 77.19 278 GLN A N 1
ATOM 2183 C CA . GLN A 1 278 ? -12.613 -8.040 8.895 1.00 77.19 278 GLN A CA 1
ATOM 2184 C C . GLN A 1 278 ? -12.758 -8.807 7.583 1.00 77.19 278 GLN A C 1
ATOM 2186 O O . GLN A 1 278 ? -12.454 -10.002 7.529 1.00 77.19 278 GLN A O 1
ATOM 2191 N N . ASP A 1 279 ? -13.159 -8.100 6.533 1.00 80.69 279 ASP A N 1
ATOM 2192 C CA . ASP A 1 279 ? -13.207 -8.610 5.169 1.00 80.69 279 ASP A CA 1
ATOM 2193 C C . ASP A 1 279 ? -11.914 -8.249 4.442 1.00 80.69 279 ASP A C 1
ATOM 2195 O O . ASP A 1 279 ? -11.535 -7.083 4.346 1.00 80.69 279 ASP A O 1
ATOM 2199 N N . ILE A 1 280 ? -11.219 -9.264 3.925 1.00 81.94 280 ILE A N 1
ATOM 2200 C CA . ILE A 1 280 ? -9.946 -9.092 3.221 1.00 81.94 280 ILE A CA 1
ATOM 2201 C C . ILE A 1 280 ? -10.151 -9.419 1.748 1.00 81.94 280 ILE A C 1
ATOM 2203 O O . ILE A 1 280 ? -10.417 -10.564 1.382 1.00 81.94 280 ILE A O 1
ATOM 2207 N N . THR A 1 281 ? -9.965 -8.415 0.897 1.00 84.19 281 THR A N 1
ATOM 2208 C CA . THR A 1 281 ? -9.967 -8.568 -0.562 1.00 84.19 281 THR A CA 1
ATOM 2209 C C . THR A 1 281 ? -8.541 -8.464 -1.079 1.00 84.19 281 THR A C 1
ATOM 2211 O O . THR A 1 281 ? -7.821 -7.539 -0.718 1.00 84.19 281 THR A O 1
ATOM 2214 N N . VAL A 1 282 ? -8.130 -9.403 -1.931 1.00 81.00 282 VAL A N 1
ATOM 2215 C CA . VAL A 1 282 ? -6.760 -9.497 -2.456 1.00 81.00 282 VAL A CA 1
ATOM 2216 C C . VAL A 1 282 ? -6.782 -9.259 -3.955 1.00 81.00 282 VAL A C 1
ATOM 2218 O O . VAL A 1 282 ? -7.501 -9.963 -4.669 1.00 81.00 282 VAL A O 1
ATOM 2221 N N . ASP A 1 283 ? -5.958 -8.328 -4.431 1.00 82.50 283 ASP A N 1
ATOM 2222 C CA . ASP A 1 283 ? -5.656 -8.233 -5.853 1.00 82.50 283 ASP A CA 1
ATOM 2223 C C . ASP A 1 283 ? -4.546 -9.227 -6.194 1.00 82.50 283 ASP A C 1
ATOM 2225 O O . ASP A 1 283 ? -3.353 -9.005 -5.964 1.00 82.50 283 ASP A O 1
ATOM 2229 N N . TRP A 1 284 ? -4.950 -10.367 -6.745 1.00 81.06 284 TRP A N 1
ATOM 2230 C CA . TRP A 1 284 ? -3.998 -11.384 -7.161 1.00 81.06 284 TRP A CA 1
ATOM 2231 C C . TRP A 1 284 ? -3.133 -10.930 -8.332 1.00 81.06 284 TRP A C 1
ATOM 2233 O O . TRP A 1 284 ? -2.070 -11.521 -8.513 1.00 81.06 284 TRP A O 1
ATOM 2243 N N . ASP A 1 285 ? -3.529 -9.920 -9.103 1.00 78.69 285 ASP A N 1
ATOM 2244 C CA . ASP A 1 285 ? -2.750 -9.394 -10.225 1.00 78.69 285 ASP A CA 1
ATOM 2245 C C . ASP A 1 285 ? -1.732 -8.325 -9.801 1.00 78.69 285 ASP A C 1
ATOM 2247 O O . ASP A 1 285 ? -0.893 -7.930 -10.616 1.00 78.69 285 ASP A O 1
ATOM 2251 N N . SER A 1 286 ? -1.712 -7.954 -8.513 1.00 78.88 286 SER A N 1
ATOM 2252 C CA . SER A 1 286 ? -0.697 -7.070 -7.944 1.00 78.88 286 SER A CA 1
ATOM 2253 C C . SER A 1 286 ? 0.720 -7.599 -8.186 1.00 78.88 286 SER A C 1
ATOM 2255 O O . SER A 1 286 ? 1.023 -8.796 -8.064 1.00 78.88 286 SER A O 1
ATOM 2257 N N . SER A 1 287 ? 1.623 -6.671 -8.499 1.00 77.69 287 SER A N 1
ATOM 2258 C CA . SER A 1 287 ? 2.996 -6.956 -8.915 1.00 77.69 287 SER A CA 1
ATOM 2259 C C . SER A 1 287 ? 3.835 -7.626 -7.823 1.00 77.69 287 SER A C 1
ATOM 2261 O O . SER A 1 287 ? 4.804 -8.325 -8.129 1.00 77.69 287 SER A O 1
ATOM 2263 N N . ILE A 1 288 ? 3.420 -7.531 -6.558 1.00 79.19 288 ILE A N 1
ATOM 2264 C CA . ILE A 1 288 ? 4.033 -8.252 -5.437 1.00 79.19 288 ILE A CA 1
ATOM 2265 C C . ILE A 1 288 ? 3.954 -9.777 -5.594 1.00 79.19 288 ILE A C 1
ATOM 2267 O O . ILE A 1 288 ? 4.806 -10.510 -5.088 1.00 79.19 288 ILE A O 1
ATOM 2271 N N . PHE A 1 289 ? 2.959 -10.268 -6.338 1.00 80.12 289 PHE A N 1
ATOM 2272 C CA . PHE A 1 289 ? 2.784 -11.685 -6.642 1.00 80.12 289 PHE A CA 1
ATOM 2273 C C . PHE A 1 289 ? 3.476 -12.124 -7.940 1.00 80.12 289 PHE A C 1
ATOM 2275 O O . PHE A 1 289 ? 3.276 -13.260 -8.395 1.00 80.12 289 PHE A O 1
ATOM 2282 N N . SER A 1 290 ? 4.294 -11.258 -8.538 1.00 79.94 290 SER A N 1
ATOM 2283 C CA . SER A 1 290 ? 5.091 -11.587 -9.719 1.00 79.94 290 SER A CA 1
ATOM 2284 C C . SER A 1 290 ? 6.091 -12.694 -9.406 1.00 79.94 290 SER A C 1
ATOM 2286 O O . SER A 1 290 ? 6.702 -12.737 -8.338 1.00 79.94 290 SER A O 1
ATOM 2288 N N . ALA A 1 291 ? 6.252 -13.629 -10.342 1.00 79.56 291 ALA A N 1
ATOM 2289 C CA . ALA A 1 291 ? 7.258 -14.685 -10.224 1.00 79.56 291 ALA A CA 1
ATOM 2290 C C . ALA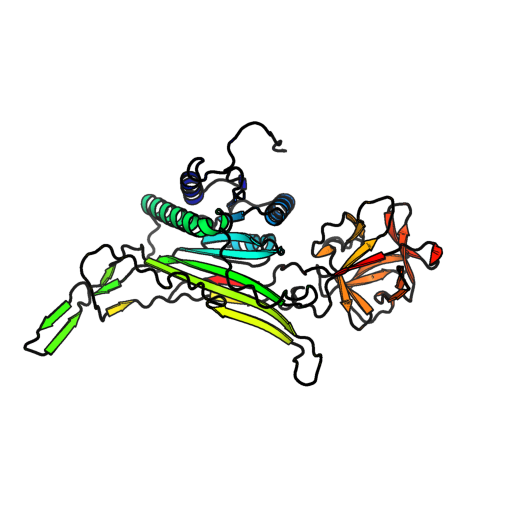 A 1 291 ? 8.668 -14.175 -10.563 1.00 79.56 291 ALA A C 1
ATOM 2292 O O . ALA A 1 291 ? 9.665 -14.800 -10.203 1.00 79.56 291 ALA A O 1
ATOM 2293 N N . GLU A 1 292 ? 8.719 -13.079 -11.308 1.00 85.62 292 GLU A N 1
ATOM 2294 C CA . GLU A 1 292 ? 9.903 -12.429 -11.825 1.00 85.62 292 GLU A CA 1
ATOM 2295 C C . GLU A 1 292 ? 10.624 -11.646 -10.721 1.00 85.62 292 GLU A C 1
ATOM 2297 O O . GLU A 1 292 ? 9.997 -11.054 -9.843 1.00 85.62 292 GLU A O 1
ATOM 2302 N N . ILE A 1 293 ? 11.959 -11.627 -10.772 1.00 86.62 293 ILE A N 1
ATOM 2303 C CA . ILE A 1 293 ? 12.759 -10.821 -9.844 1.00 86.62 293 ILE A CA 1
ATOM 2304 C C . ILE A 1 293 ? 12.605 -9.346 -10.250 1.00 86.62 293 ILE A C 1
ATOM 2306 O O . ILE A 1 293 ? 12.953 -9.021 -11.388 1.00 86.62 293 ILE A O 1
ATOM 2310 N N . PRO A 1 294 ? 12.129 -8.460 -9.354 1.00 88.62 294 PRO A N 1
ATOM 2311 C CA . PRO A 1 294 ? 12.008 -7.037 -9.645 1.00 88.62 294 PRO A CA 1
ATOM 2312 C C . PRO A 1 294 ? 13.387 -6.405 -9.850 1.00 88.62 294 PRO A C 1
ATOM 2314 O O . PRO A 1 294 ? 14.268 -6.487 -8.985 1.00 88.62 294 PRO A O 1
ATOM 2317 N N . ILE A 1 295 ? 13.569 -5.755 -10.995 1.00 91.44 295 ILE A N 1
ATOM 2318 C CA . ILE A 1 295 ? 14.796 -5.051 -11.365 1.00 91.44 295 ILE A CA 1
ATOM 2319 C C . ILE A 1 295 ? 14.500 -3.640 -11.872 1.00 91.44 295 ILE A C 1
ATOM 2321 O O . ILE A 1 295 ? 13.482 -3.409 -12.516 1.00 91.44 295 ILE A O 1
ATOM 2325 N N . SER A 1 296 ? 15.419 -2.706 -11.636 1.00 93.00 296 SER A N 1
ATOM 2326 C CA . SER A 1 296 ? 15.520 -1.481 -12.436 1.00 93.00 296 SER A CA 1
ATOM 2327 C C . SER A 1 296 ? 16.497 -1.701 -13.589 1.00 93.00 296 SER A C 1
ATOM 2329 O O . SER A 1 296 ? 17.471 -2.450 -13.449 1.00 93.00 296 SER A O 1
ATOM 2331 N N . LEU A 1 297 ? 16.243 -1.046 -14.722 1.00 94.31 297 LEU A N 1
ATOM 2332 C CA . LEU A 1 297 ? 17.157 -0.996 -15.862 1.00 94.31 297 LEU A CA 1
ATOM 2333 C C . LEU A 1 297 ? 17.723 0.416 -15.980 1.00 94.31 297 LEU A C 1
ATOM 2335 O O . LEU A 1 297 ? 17.006 1.349 -16.328 1.00 94.31 297 LEU A O 1
ATOM 2339 N N . GLU A 1 298 ? 19.008 0.550 -15.669 1.00 93.19 298 GLU A N 1
ATOM 2340 C CA . GLU A 1 298 ? 19.711 1.827 -15.572 1.00 93.19 298 GLU A CA 1
ATOM 2341 C C . GLU A 1 298 ? 20.639 2.018 -16.766 1.00 93.19 298 GLU A C 1
ATOM 2343 O O . GLU A 1 298 ? 21.559 1.226 -16.994 1.00 93.19 298 GLU A O 1
ATOM 2348 N N . ALA A 1 299 ? 20.393 3.073 -17.534 1.00 90.62 299 ALA A N 1
ATOM 2349 C CA . ALA A 1 299 ? 21.227 3.462 -18.652 1.00 90.62 299 ALA A CA 1
ATOM 2350 C C . ALA A 1 299 ? 22.549 4.040 -18.134 1.00 90.62 299 ALA A C 1
ATOM 2352 O O . ALA A 1 299 ? 22.577 4.964 -17.323 1.00 90.62 299 ALA A O 1
ATOM 2353 N N . SER A 1 300 ? 23.665 3.510 -18.627 1.00 84.00 300 SER A N 1
ATOM 2354 C CA . SER A 1 300 ? 24.995 4.073 -18.393 1.00 84.00 300 SER A CA 1
ATOM 2355 C C . SER A 1 300 ? 25.246 5.170 -19.424 1.00 84.00 300 SER A C 1
ATOM 2357 O O . SER A 1 300 ? 25.849 4.923 -20.467 1.00 84.00 300 SER A O 1
ATOM 2359 N N . ILE A 1 301 ? 24.720 6.359 -19.142 1.00 74.00 301 ILE A N 1
ATOM 2360 C CA . ILE A 1 301 ? 24.891 7.564 -19.956 1.00 74.00 301 ILE A CA 1
ATOM 2361 C C . ILE A 1 301 ? 25.531 8.671 -19.116 1.00 74.00 301 ILE A C 1
ATOM 2363 O O . ILE A 1 301 ? 25.147 8.879 -17.971 1.00 74.00 301 ILE A O 1
ATOM 2367 N N . ASP A 1 302 ? 26.491 9.393 -19.694 1.00 61.12 302 ASP A N 1
ATOM 2368 C CA . ASP A 1 302 ? 27.246 10.442 -18.987 1.00 61.12 302 ASP A CA 1
ATOM 2369 C C . ASP A 1 302 ? 26.435 11.736 -18.776 1.00 61.12 302 ASP A C 1
ATOM 2371 O O . ASP A 1 302 ? 26.854 12.634 -18.052 1.00 61.12 302 ASP A O 1
ATOM 2375 N N . THR A 1 303 ? 25.280 11.863 -19.439 1.00 56.94 303 THR A N 1
ATOM 2376 C CA . THR A 1 303 ? 24.490 13.103 -19.501 1.00 56.94 303 THR A CA 1
ATOM 2377 C C . THR A 1 303 ? 23.381 13.201 -18.456 1.00 56.94 303 THR A C 1
ATOM 2379 O O . THR A 1 303 ? 22.849 14.289 -18.252 1.00 56.94 303 THR A O 1
ATOM 2382 N N . ILE A 1 304 ? 22.991 12.089 -17.825 1.00 60.31 304 ILE A N 1
ATOM 2383 C CA . ILE A 1 304 ? 21.950 12.039 -16.789 1.00 60.31 304 ILE A CA 1
ATOM 2384 C C . ILE A 1 304 ? 22.474 11.154 -15.658 1.00 60.31 304 ILE A C 1
ATOM 2386 O O . ILE A 1 304 ? 22.706 9.964 -15.870 1.00 60.31 304 ILE A O 1
ATOM 2390 N N . ASP A 1 305 ? 22.623 11.720 -14.460 1.00 57.53 305 ASP A N 1
ATOM 2391 C CA . ASP A 1 305 ? 22.919 10.945 -13.254 1.00 57.53 305 ASP A CA 1
ATOM 2392 C C . ASP A 1 305 ? 21.763 9.971 -12.982 1.00 57.53 305 ASP A C 1
ATOM 2394 O O . ASP A 1 305 ? 20.700 10.365 -12.506 1.00 57.53 305 ASP A O 1
ATOM 2398 N N . GLY A 1 306 ? 21.963 8.694 -13.316 1.00 71.00 306 GLY A N 1
ATOM 2399 C CA . GLY A 1 306 ? 20.986 7.631 -13.081 1.00 71.00 306 GLY A CA 1
ATOM 2400 C C . GLY A 1 306 ? 19.705 7.801 -13.902 1.00 71.00 306 GLY A C 1
ATOM 2401 O O . GLY A 1 306 ? 18.682 8.264 -13.401 1.00 71.00 306 GLY A O 1
ATOM 2402 N N . ALA A 1 307 ? 19.748 7.382 -15.166 1.00 88.25 307 ALA A N 1
ATOM 2403 C CA . ALA A 1 307 ? 18.582 7.308 -16.042 1.00 88.25 307 ALA A CA 1
ATOM 2404 C C . ALA A 1 307 ? 17.979 5.896 -16.011 1.00 88.25 307 ALA A C 1
ATOM 2406 O O . ALA A 1 307 ? 18.663 4.924 -16.332 1.00 88.25 307 ALA A O 1
ATOM 2407 N N . CYS A 1 308 ? 16.701 5.777 -15.660 1.00 92.31 308 CYS A N 1
ATOM 2408 C CA . CYS A 1 308 ? 15.992 4.503 -15.576 1.00 92.31 308 CYS A CA 1
ATOM 2409 C C . CYS A 1 308 ? 15.009 4.339 -16.736 1.00 92.31 308 CYS A C 1
ATOM 2411 O O . CYS A 1 308 ? 14.372 5.305 -17.156 1.00 92.31 308 CYS A O 1
ATOM 2413 N N . LEU A 1 309 ? 14.865 3.102 -17.223 1.00 93.75 309 LEU A N 1
ATOM 2414 C CA . LEU A 1 309 ? 13.780 2.732 -18.128 1.00 93.75 309 LEU A CA 1
ATOM 2415 C C . LEU A 1 309 ? 12.439 2.879 -17.405 1.00 93.75 309 LEU A C 1
ATOM 2417 O O . LEU A 1 309 ? 12.186 2.179 -16.422 1.00 93.75 309 LEU A O 1
ATOM 2421 N N . THR A 1 310 ? 11.576 3.733 -17.942 1.00 92.56 310 THR A N 1
ATOM 2422 C CA . THR A 1 310 ? 10.299 4.104 -17.336 1.00 92.56 310 THR A CA 1
ATOM 2423 C C . THR A 1 310 ? 9.146 3.705 -18.245 1.00 92.56 310 THR A C 1
ATOM 2425 O O . THR A 1 310 ? 9.092 4.073 -19.421 1.00 92.56 310 THR A O 1
ATOM 2428 N N . ALA A 1 311 ? 8.213 2.943 -17.683 1.00 90.00 311 ALA A N 1
ATOM 2429 C CA . ALA A 1 311 ? 6.943 2.615 -18.296 1.00 90.00 311 ALA A CA 1
ATOM 2430 C C . ALA A 1 311 ? 6.053 3.874 -18.353 1.00 90.00 311 ALA A C 1
ATOM 2432 O O . ALA A 1 311 ? 5.895 4.540 -17.325 1.00 90.00 311 ALA A O 1
ATOM 2433 N N . PRO A 1 312 ? 5.470 4.218 -19.512 1.00 84.19 312 PRO A N 1
ATOM 2434 C CA . PRO A 1 312 ? 4.450 5.250 -19.647 1.00 84.19 312 PRO A CA 1
ATOM 2435 C C . PRO A 1 312 ? 3.225 4.968 -18.783 1.00 84.19 312 PRO A C 1
ATOM 2437 O O . PRO A 1 312 ? 2.951 3.826 -18.401 1.00 84.19 312 PRO A O 1
ATOM 2440 N N . SER A 1 313 ? 2.444 6.024 -18.554 1.00 75.06 313 SER A N 1
ATOM 2441 C CA . SER A 1 313 ? 1.066 5.848 -18.108 1.00 75.06 313 SER A CA 1
ATOM 2442 C C . SER A 1 313 ? 0.284 5.078 -19.172 1.00 75.06 313 SER A C 1
ATOM 2444 O O . SER A 1 313 ? 0.392 5.367 -20.366 1.00 75.06 313 SER A O 1
ATOM 2446 N N . LEU A 1 314 ? -0.528 4.114 -18.738 1.00 70.94 314 LEU A N 1
ATOM 2447 C CA . LEU A 1 314 ? -1.370 3.324 -19.638 1.00 70.94 314 LEU A CA 1
ATOM 2448 C C . LEU A 1 314 ? -2.455 4.164 -20.331 1.00 70.94 314 LEU A C 1
ATOM 2450 O O . LEU A 1 314 ? -2.983 3.741 -21.355 1.00 70.94 314 LEU A O 1
ATOM 2454 N N . ASP A 1 315 ? -2.769 5.347 -19.800 1.00 65.75 315 ASP A N 1
ATOM 2455 C CA . ASP A 1 315 ? -3.890 6.170 -20.266 1.00 65.75 315 ASP A CA 1
ATOM 2456 C C . ASP A 1 315 ? -3.616 6.888 -21.596 1.00 65.75 315 ASP A C 1
ATOM 2458 O O . ASP A 1 315 ? -4.553 7.250 -22.307 1.00 65.75 315 ASP A O 1
ATOM 2462 N N . ASN A 1 316 ? -2.343 7.080 -21.958 1.00 57.97 316 ASN A N 1
ATOM 2463 C CA . ASN A 1 316 ? -1.961 7.986 -23.045 1.00 57.97 316 ASN A CA 1
ATOM 2464 C C . ASN A 1 316 ? -1.360 7.297 -24.278 1.00 57.97 316 ASN A C 1
ATOM 2466 O O . ASN A 1 316 ? -1.020 7.987 -25.236 1.00 57.97 316 ASN A O 1
ATOM 2470 N N . ASN A 1 317 ? -1.257 5.959 -24.309 1.00 61.12 317 ASN A N 1
ATOM 2471 C CA . ASN A 1 317 ? -0.562 5.233 -25.391 1.00 61.12 317 ASN A CA 1
ATOM 2472 C C . ASN A 1 317 ? 0.864 5.771 -25.656 1.00 61.12 317 ASN A C 1
ATOM 2474 O O . ASN A 1 317 ? 1.375 5.686 -26.774 1.00 61.12 317 ASN A O 1
ATOM 2478 N N . ASP A 1 318 ? 1.493 6.344 -24.629 1.00 73.44 318 ASP A N 1
ATOM 2479 C CA . ASP A 1 318 ? 2.823 6.928 -24.740 1.00 73.44 318 ASP A CA 1
ATOM 2480 C C . ASP A 1 318 ? 3.877 5.830 -24.966 1.00 73.44 318 ASP A C 1
ATOM 2482 O O . ASP A 1 318 ? 3.697 4.663 -24.605 1.00 73.44 318 ASP A O 1
ATOM 2486 N N . ASP A 1 319 ? 5.002 6.206 -25.572 1.00 82.06 319 ASP A N 1
ATOM 2487 C CA . ASP A 1 319 ? 6.162 5.326 -25.705 1.00 82.06 319 ASP A CA 1
ATOM 2488 C C . ASP A 1 319 ? 6.867 5.142 -24.344 1.00 82.06 319 ASP A C 1
ATOM 2490 O O . ASP A 1 319 ? 6.813 5.994 -23.452 1.00 82.06 319 ASP A O 1
ATOM 2494 N N . ALA A 1 320 ? 7.586 4.027 -24.194 1.00 84.62 320 ALA A N 1
ATOM 2495 C CA . ALA A 1 320 ? 8.525 3.836 -23.095 1.00 84.62 320 ALA A CA 1
ATOM 2496 C C . ALA A 1 320 ? 9.611 4.917 -23.130 1.00 84.62 320 ALA A C 1
ATOM 2498 O O . ALA A 1 320 ? 10.134 5.272 -24.188 1.00 84.62 320 ALA A O 1
ATOM 2499 N N . ALA A 1 321 ? 9.952 5.441 -21.957 1.00 89.50 321 ALA A N 1
ATOM 2500 C CA . ALA A 1 321 ? 10.800 6.615 -21.829 1.00 89.50 321 ALA A CA 1
ATOM 2501 C C . ALA A 1 321 ? 11.981 6.366 -20.892 1.00 89.50 321 ALA A C 1
ATOM 2503 O O . ALA A 1 321 ? 12.119 5.311 -20.269 1.00 89.50 321 ALA A O 1
ATOM 2504 N N . ILE A 1 322 ? 12.842 7.375 -20.803 1.00 89.69 322 ILE A N 1
ATOM 2505 C CA . ILE A 1 322 ? 13.920 7.443 -19.827 1.00 89.69 322 ILE A CA 1
ATOM 2506 C C . ILE A 1 322 ? 13.675 8.646 -18.937 1.00 89.69 322 ILE A C 1
ATOM 2508 O O . ILE A 1 322 ? 13.457 9.752 -19.427 1.00 89.69 322 ILE A O 1
ATOM 2512 N N . SER A 1 323 ? 13.719 8.430 -17.629 1.00 88.44 323 SER A N 1
ATOM 2513 C CA . SER A 1 323 ? 13.601 9.498 -16.639 1.00 88.44 323 SER A CA 1
ATOM 2514 C C . SER A 1 323 ? 14.593 9.279 -15.495 1.00 88.44 323 SER A C 1
ATOM 2516 O O . SER A 1 323 ? 15.168 8.189 -15.385 1.00 88.44 323 SER A O 1
ATOM 2518 N N . PRO A 1 324 ? 14.838 10.297 -14.649 1.00 88.06 324 PRO A N 1
ATOM 2519 C CA . PRO A 1 324 ? 15.640 10.118 -13.446 1.00 88.06 324 PRO A CA 1
ATOM 2520 C C . PRO A 1 324 ? 15.135 8.935 -12.618 1.00 88.06 324 PRO A C 1
ATOM 2522 O O . PRO A 1 324 ? 13.926 8.729 -12.474 1.00 88.06 324 PRO A O 1
ATOM 2525 N N . CYS A 1 325 ? 16.059 8.139 -12.093 1.00 86.94 325 CYS A N 1
ATOM 2526 C CA . CYS A 1 325 ? 15.721 6.973 -11.295 1.00 86.94 325 CYS A CA 1
ATOM 2527 C C . CYS A 1 325 ? 15.052 7.366 -9.969 1.00 86.94 325 CYS A C 1
ATOM 2529 O O . CYS A 1 325 ? 15.685 7.933 -9.080 1.00 86.94 325 CYS A O 1
ATOM 2531 N N . GLN A 1 326 ? 13.778 7.012 -9.834 1.00 84.81 326 GLN A N 1
ATOM 2532 C CA . GLN A 1 326 ? 12.960 7.129 -8.623 1.00 84.81 326 GLN A CA 1
ATOM 2533 C C . GLN A 1 326 ? 12.650 5.752 -8.011 1.00 84.81 326 GLN A C 1
ATOM 2535 O O . GLN A 1 326 ? 12.303 5.665 -6.837 1.00 84.81 326 GLN A O 1
ATOM 2540 N N . PHE A 1 327 ? 12.849 4.675 -8.782 1.00 84.69 327 PHE A N 1
ATOM 2541 C CA . PHE A 1 327 ? 12.641 3.274 -8.393 1.00 84.69 327 PHE A CA 1
ATOM 2542 C C . PHE A 1 327 ? 11.199 2.927 -8.001 1.00 84.69 327 PHE A C 1
ATOM 2544 O O . PHE A 1 327 ? 10.978 1.952 -7.287 1.00 84.69 327 PHE A O 1
ATOM 2551 N N . GLU A 1 328 ? 10.235 3.700 -8.495 1.00 82.06 328 GLU A N 1
ATOM 2552 C CA . GLU A 1 328 ? 8.808 3.417 -8.356 1.00 82.06 328 GLU A CA 1
ATOM 2553 C C . GLU A 1 328 ? 8.362 2.300 -9.311 1.00 82.06 328 GLU A C 1
ATOM 2555 O O . GLU A 1 328 ? 9.088 1.917 -10.230 1.00 82.06 328 GLU A O 1
ATOM 2560 N N . SER A 1 329 ? 7.137 1.794 -9.135 1.00 83.88 329 SER A N 1
ATOM 2561 C CA . SER A 1 329 ? 6.598 0.645 -9.890 1.00 83.88 329 SER A CA 1
ATOM 2562 C C . SER A 1 329 ? 6.673 0.783 -11.419 1.00 83.88 329 SER A C 1
ATOM 2564 O O . SER A 1 329 ? 6.836 -0.219 -12.114 1.00 83.88 329 SER A O 1
ATOM 2566 N N . ASN A 1 330 ? 6.612 2.003 -11.963 1.00 87.62 330 ASN A N 1
ATOM 2567 C CA . ASN A 1 330 ? 6.778 2.271 -13.397 1.00 87.62 330 ASN A CA 1
ATOM 2568 C C . ASN A 1 330 ? 8.228 2.125 -13.898 1.00 87.62 330 ASN A C 1
ATOM 2570 O O . ASN A 1 330 ? 8.445 2.011 -15.098 1.00 87.62 330 ASN A O 1
ATOM 2574 N N . GLN A 1 331 ? 9.220 2.083 -13.014 1.00 91.62 331 GLN A N 1
ATOM 2575 C CA . GLN A 1 331 ? 10.630 1.835 -13.330 1.00 91.62 331 GLN A CA 1
ATOM 2576 C C . GLN A 1 331 ? 11.096 0.433 -12.925 1.00 91.62 331 GLN A C 1
ATOM 2578 O O . GLN A 1 331 ? 12.273 0.095 -13.096 1.00 91.62 331 GLN A O 1
ATOM 2583 N N . ILE A 1 332 ? 10.189 -0.384 -12.384 1.00 91.50 332 ILE A N 1
ATOM 2584 C CA . ILE A 1 332 ? 10.464 -1.767 -12.011 1.00 91.50 332 ILE A CA 1
ATOM 2585 C C . ILE A 1 332 ? 9.962 -2.711 -13.105 1.00 91.50 332 ILE A C 1
ATOM 2587 O O . ILE A 1 332 ? 8.829 -2.636 -13.587 1.00 91.50 332 ILE A O 1
ATOM 2591 N N . TRP A 1 333 ? 10.839 -3.634 -13.477 1.00 92.81 333 TRP A N 1
ATOM 2592 C CA . TRP A 1 333 ? 10.639 -4.606 -14.538 1.00 92.81 333 TRP A CA 1
ATOM 2593 C C . TRP A 1 333 ? 10.944 -6.013 -14.033 1.00 92.81 333 TRP A C 1
ATOM 2595 O O . TRP A 1 333 ? 11.706 -6.200 -13.086 1.00 92.81 333 TRP A O 1
ATOM 2605 N N . GLY A 1 334 ? 10.378 -7.018 -14.691 1.00 92.12 334 GLY A N 1
ATOM 2606 C CA . GLY A 1 334 ? 10.692 -8.424 -14.462 1.00 92.12 334 GLY A CA 1
ATOM 2607 C C . GLY A 1 334 ? 10.989 -9.122 -15.775 1.00 92.12 334 GLY A C 1
ATOM 2608 O O . GLY A 1 334 ? 10.180 -9.058 -16.696 1.00 92.12 334 GLY A O 1
ATOM 2609 N N . LEU A 1 335 ? 12.136 -9.796 -15.870 1.00 92.50 335 LEU A N 1
ATOM 2610 C CA . LEU A 1 335 ? 12.427 -10.654 -17.016 1.00 92.50 335 LEU A CA 1
ATOM 2611 C C . LEU A 1 335 ? 11.826 -12.040 -16.768 1.00 92.50 335 LEU A C 1
ATOM 2613 O O . LEU A 1 335 ? 12.229 -12.733 -15.832 1.00 92.50 335 LEU A O 1
ATOM 2617 N N . ASP A 1 336 ? 10.865 -12.434 -17.597 1.00 90.38 336 ASP A N 1
ATOM 2618 C CA . ASP A 1 336 ? 10.193 -13.723 -17.464 1.00 90.38 336 ASP A CA 1
ATOM 2619 C C . ASP A 1 336 ? 10.921 -14.870 -18.191 1.00 90.38 336 ASP A C 1
ATOM 2621 O O . ASP A 1 336 ? 11.960 -14.698 -18.837 1.00 90.38 336 ASP A O 1
ATOM 2625 N N . THR A 1 337 ? 10.367 -16.081 -18.088 1.00 89.25 337 THR A N 1
ATOM 2626 C CA . THR A 1 337 ? 10.936 -17.291 -18.704 1.00 89.25 337 THR A CA 1
ATOM 2627 C C . THR A 1 337 ? 10.858 -17.313 -20.231 1.00 89.25 337 THR A C 1
ATOM 2629 O O . THR A 1 337 ? 11.533 -18.127 -20.855 1.00 89.25 337 THR A O 1
ATOM 2632 N N . GLU A 1 338 ? 10.040 -16.456 -20.842 1.00 92.12 338 GLU A N 1
ATOM 2633 C CA . GLU A 1 338 ? 9.955 -16.279 -22.296 1.00 92.12 338 GLU A CA 1
ATOM 2634 C C . GLU A 1 338 ? 10.871 -15.156 -22.799 1.00 92.12 338 GLU A C 1
ATOM 2636 O O . GLU A 1 338 ? 10.846 -14.824 -23.988 1.00 92.12 338 GLU A O 1
ATOM 2641 N N . HIS A 1 339 ? 11.709 -14.613 -21.909 1.00 94.44 339 HIS A N 1
ATOM 2642 C CA . HIS A 1 339 ? 12.582 -13.473 -22.150 1.00 94.44 339 HIS A CA 1
ATOM 2643 C C . HIS A 1 339 ? 11.820 -12.175 -22.423 1.00 94.44 339 HIS A C 1
ATOM 2645 O O . HIS A 1 339 ? 12.300 -11.330 -23.169 1.00 94.44 339 HIS A O 1
ATOM 2651 N N . ARG A 1 340 ? 10.639 -11.986 -21.832 1.00 95.56 340 ARG A N 1
ATOM 2652 C CA . ARG A 1 340 ? 9.888 -10.730 -21.933 1.00 95.56 340 ARG A CA 1
ATOM 2653 C C . ARG A 1 340 ? 10.156 -9.858 -20.719 1.00 95.56 340 ARG A C 1
ATOM 2655 O O . ARG A 1 340 ? 10.192 -10.352 -19.594 1.00 95.56 340 ARG A O 1
ATOM 2662 N N . LEU A 1 341 ? 10.329 -8.559 -20.950 1.00 95.06 341 LEU A N 1
ATOM 2663 C CA . LEU A 1 341 ? 10.424 -7.563 -19.884 1.00 95.06 341 LEU A CA 1
ATOM 2664 C C . LEU A 1 341 ? 9.021 -7.088 -19.518 1.00 95.06 341 LEU A C 1
ATOM 2666 O O . LEU A 1 341 ? 8.418 -6.303 -20.247 1.00 95.06 341 LEU A O 1
ATOM 2670 N N . ARG A 1 342 ? 8.503 -7.589 -18.402 1.00 92.31 342 ARG A N 1
ATOM 2671 C CA . ARG A 1 342 ? 7.170 -7.284 -17.877 1.00 92.31 342 ARG A CA 1
ATOM 2672 C C . ARG A 1 342 ? 7.222 -6.076 -16.960 1.00 92.31 342 ARG A C 1
ATOM 2674 O O . ARG A 1 342 ? 8.155 -5.959 -16.167 1.00 92.31 342 ARG A O 1
ATOM 2681 N N . SER A 1 343 ? 6.230 -5.201 -17.057 1.00 89.81 343 SER A N 1
ATOM 2682 C CA . SER A 1 343 ? 6.133 -4.028 -16.187 1.00 89.81 343 SER A CA 1
ATOM 2683 C C . SER A 1 343 ? 5.525 -4.388 -14.833 1.00 89.81 343 SER A C 1
ATOM 2685 O O . SER A 1 343 ? 4.546 -5.128 -14.774 1.00 89.81 343 SER A O 1
ATOM 2687 N N . PHE A 1 344 ? 6.065 -3.836 -13.745 1.00 87.38 344 PHE A N 1
ATOM 2688 C CA . PHE A 1 344 ? 5.448 -3.937 -12.417 1.00 87.38 344 PHE A CA 1
ATOM 2689 C C . PHE A 1 344 ? 4.351 -2.888 -12.187 1.00 87.38 344 PHE A C 1
ATOM 2691 O O . PHE A 1 344 ? 3.558 -3.050 -11.266 1.00 87.38 344 PHE A O 1
ATOM 2698 N N . LEU A 1 345 ? 4.254 -1.860 -13.038 1.00 84.38 345 LEU A N 1
ATOM 2699 C CA . LEU A 1 345 ? 3.100 -0.955 -13.074 1.00 84.38 345 LEU A CA 1
ATOM 2700 C C . LEU A 1 345 ? 1.858 -1.663 -13.626 1.00 84.38 345 LEU A C 1
ATOM 2702 O O . LEU A 1 345 ? 0.748 -1.426 -13.165 1.00 84.38 345 LEU A O 1
ATOM 2706 N N . ALA A 1 346 ? 2.053 -2.529 -14.623 1.00 80.50 346 ALA A N 1
ATOM 2707 C CA . ALA A 1 346 ? 0.982 -3.215 -15.326 1.00 80.50 346 ALA A CA 1
ATOM 2708 C C . ALA A 1 346 ? 1.432 -4.623 -15.723 1.00 80.50 346 ALA A C 1
ATOM 2710 O O . ALA A 1 346 ? 1.990 -4.832 -16.801 1.00 80.50 346 ALA A O 1
ATOM 2711 N N . TYR A 1 347 ? 1.182 -5.604 -14.854 1.00 79.69 347 TYR A N 1
ATOM 2712 C CA . TYR A 1 347 ? 1.782 -6.940 -14.967 1.00 79.69 347 TYR A CA 1
ATOM 2713 C C . TYR A 1 347 ? 1.469 -7.662 -16.285 1.00 79.69 347 TYR A C 1
ATOM 2715 O O . TYR A 1 347 ? 2.278 -8.443 -16.792 1.00 79.69 347 TYR A O 1
ATOM 2723 N N . ASN A 1 348 ? 0.309 -7.389 -16.883 1.00 85.75 348 ASN A N 1
ATOM 2724 C CA . ASN A 1 348 ? -0.099 -7.971 -18.163 1.00 85.75 348 ASN A CA 1
ATOM 2725 C C . ASN A 1 348 ? 0.510 -7.268 -19.387 1.00 85.75 348 ASN A C 1
ATOM 2727 O O . ASN A 1 348 ? 0.191 -7.652 -20.511 1.00 85.75 348 ASN A O 1
ATOM 2731 N N . TYR A 1 349 ? 1.389 -6.281 -19.191 1.00 90.44 349 TYR A N 1
ATOM 2732 C CA . TYR A 1 349 ? 2.066 -5.542 -20.251 1.00 90.44 349 TYR A CA 1
ATOM 2733 C C . TYR A 1 349 ? 3.574 -5.804 -20.266 1.00 90.44 349 TYR A C 1
ATOM 2735 O O . TYR A 1 349 ? 4.246 -5.920 -19.238 1.00 90.44 349 TYR A O 1
ATOM 2743 N N . CYS A 1 350 ? 4.099 -5.889 -21.482 1.00 93.88 350 CYS A N 1
ATOM 2744 C CA . CYS A 1 350 ? 5.475 -6.217 -21.800 1.00 93.88 350 CYS A CA 1
ATOM 2745 C C . CYS A 1 350 ? 6.086 -5.109 -22.660 1.00 93.88 350 CYS A C 1
ATOM 2747 O O . CYS A 1 350 ? 5.410 -4.531 -23.516 1.00 93.88 350 CYS A O 1
ATOM 2749 N N . LEU A 1 351 ? 7.380 -4.852 -22.466 1.00 95.06 351 LEU A N 1
ATOM 2750 C CA . LEU A 1 351 ? 8.158 -3.968 -23.325 1.00 95.06 351 LEU A CA 1
ATOM 2751 C C . LEU A 1 351 ? 8.179 -4.537 -24.749 1.00 95.06 351 LEU A C 1
ATOM 2753 O O . LEU A 1 351 ? 8.625 -5.666 -24.968 1.00 95.06 351 LEU A O 1
ATOM 2757 N N . ASN A 1 352 ? 7.709 -3.754 -25.710 1.00 94.81 352 ASN A N 1
ATOM 2758 C CA . ASN A 1 352 ? 7.580 -4.132 -27.107 1.00 94.81 352 ASN A CA 1
ATOM 2759 C C . ASN A 1 352 ? 8.440 -3.224 -27.979 1.00 94.81 352 ASN A C 1
ATOM 2761 O O . ASN A 1 352 ? 8.381 -2.002 -27.857 1.00 94.81 352 ASN A O 1
ATOM 2765 N N . SER A 1 353 ? 9.206 -3.824 -28.884 1.00 94.69 353 SER A N 1
ATOM 2766 C CA . SER A 1 353 ? 9.860 -3.081 -29.953 1.00 94.69 353 SER A CA 1
ATOM 2767 C C . SER A 1 353 ? 8.939 -2.989 -31.168 1.00 94.69 353 SER A C 1
ATOM 2769 O O . SER A 1 353 ? 8.482 -4.004 -31.690 1.00 94.69 353 SER A O 1
ATOM 2771 N N . ASN A 1 354 ? 8.675 -1.768 -31.615 1.00 92.50 354 ASN A N 1
ATOM 2772 C CA . ASN A 1 354 ? 7.795 -1.477 -32.738 1.00 92.50 354 ASN A CA 1
ATOM 2773 C C . ASN A 1 354 ? 8.572 -1.465 -34.066 1.00 92.50 354 ASN A C 1
ATOM 2775 O O . ASN A 1 354 ? 9.771 -1.189 -34.094 1.00 92.50 354 ASN A O 1
ATOM 2779 N N . ASP A 1 355 ? 7.878 -1.686 -35.185 1.00 90.31 355 ASP A N 1
ATOM 2780 C CA . ASP A 1 355 ? 8.484 -1.709 -36.532 1.00 90.31 355 ASP A CA 1
ATOM 2781 C C . ASP A 1 355 ? 9.120 -0.364 -36.941 1.00 90.31 355 ASP A C 1
ATOM 2783 O O . ASP A 1 355 ? 10.002 -0.305 -37.795 1.00 90.31 355 ASP A O 1
ATOM 2787 N N . ASN A 1 356 ? 8.691 0.736 -36.319 1.00 89.44 356 ASN A N 1
ATOM 2788 C CA . ASN A 1 356 ? 9.250 2.079 -36.505 1.00 89.44 356 ASN A CA 1
ATOM 2789 C C . ASN A 1 356 ? 10.498 2.346 -35.631 1.00 89.44 356 ASN A C 1
ATOM 2791 O O . ASN A 1 356 ? 10.944 3.490 -35.545 1.00 89.44 356 ASN A O 1
ATOM 2795 N N . ASN A 1 357 ? 11.056 1.314 -34.990 1.00 89.88 357 ASN A N 1
ATOM 2796 C CA . ASN A 1 357 ? 12.153 1.371 -34.020 1.00 89.88 357 ASN A CA 1
ATOM 2797 C C . ASN A 1 357 ? 11.842 2.114 -32.709 1.00 89.88 357 ASN A C 1
ATOM 2799 O O . ASN A 1 357 ? 12.776 2.371 -31.946 1.00 89.88 357 ASN A O 1
ATOM 2803 N N . THR A 1 358 ? 10.583 2.463 -32.418 1.00 91.00 358 THR A N 1
ATOM 2804 C CA . THR A 1 358 ? 10.205 2.938 -31.076 1.00 91.00 358 THR A CA 1
ATOM 2805 C C . THR A 1 358 ? 9.978 1.762 -30.133 1.00 91.00 358 THR A C 1
ATOM 2807 O O . THR A 1 358 ? 9.925 0.595 -30.541 1.00 91.00 358 THR A O 1
ATOM 2810 N N . VAL A 1 359 ? 9.896 2.062 -28.842 1.00 92.00 359 VAL A N 1
ATOM 2811 C CA . VAL A 1 359 ? 9.676 1.067 -27.797 1.00 92.00 359 VAL A CA 1
ATOM 2812 C C . VAL A 1 359 ? 8.505 1.528 -26.947 1.00 92.00 359 VAL A C 1
ATOM 2814 O O . VAL A 1 359 ? 8.479 2.668 -26.502 1.00 92.00 359 VAL A O 1
ATOM 2817 N N . SER A 1 360 ? 7.545 0.644 -26.714 1.00 91.75 360 SER A N 1
ATOM 2818 C CA . SER A 1 360 ? 6.290 0.946 -26.013 1.00 91.75 360 SER A CA 1
ATOM 2819 C C . SER A 1 360 ? 5.846 -0.251 -25.170 1.00 91.75 360 SER A C 1
ATOM 2821 O O . SER A 1 360 ? 6.506 -1.294 -25.175 1.00 91.75 360 SER A O 1
ATOM 2823 N N . LEU A 1 361 ? 4.747 -0.123 -24.427 1.00 91.88 361 LEU A N 1
ATOM 2824 C CA . LEU A 1 361 ? 4.126 -1.258 -23.742 1.00 91.88 361 LEU A CA 1
ATOM 2825 C C . LEU A 1 361 ? 2.970 -1.820 -24.553 1.00 91.88 361 LEU A C 1
ATOM 2827 O O . LEU A 1 361 ? 2.101 -1.093 -25.016 1.00 91.88 361 LEU A O 1
ATOM 2831 N N . HIS A 1 362 ? 2.924 -3.142 -24.645 1.00 91.56 362 HIS A N 1
ATOM 2832 C CA . HIS A 1 362 ? 1.797 -3.871 -25.215 1.00 91.56 362 HIS A CA 1
ATOM 2833 C C . HIS A 1 362 ? 1.379 -5.008 -24.286 1.00 91.56 362 HIS A C 1
ATOM 2835 O O . HIS A 1 362 ? 2.223 -5.508 -23.538 1.00 91.56 362 HIS A O 1
ATOM 2841 N N . PRO A 1 363 ? 0.123 -5.486 -24.369 1.00 92.06 363 PRO A N 1
ATOM 2842 C CA . PRO A 1 363 ? -0.271 -6.719 -23.709 1.00 92.06 363 PRO A CA 1
ATOM 2843 C C . PRO A 1 363 ? 0.712 -7.849 -24.034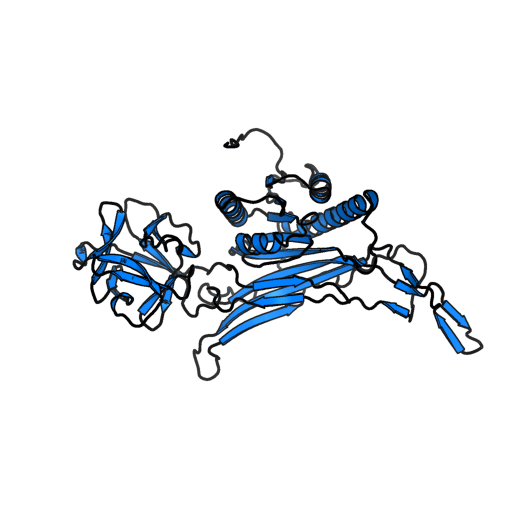 1.00 92.06 363 PRO A C 1
ATOM 2845 O O . PRO A 1 363 ? 1.083 -8.060 -25.198 1.00 92.06 363 PRO A O 1
ATOM 2848 N N . CYS A 1 364 ? 1.162 -8.549 -22.999 1.00 92.38 364 CYS A N 1
ATOM 2849 C CA . CYS A 1 364 ? 2.140 -9.618 -23.118 1.00 92.38 364 CYS A CA 1
ATOM 2850 C C . CYS A 1 364 ? 1.610 -10.738 -24.019 1.00 92.38 364 CYS A C 1
ATOM 2852 O O . CYS A 1 364 ? 0.519 -11.268 -23.817 1.00 92.38 364 CYS A O 1
ATOM 2854 N N . ASN A 1 365 ? 2.403 -11.122 -25.012 1.00 94.50 365 ASN A N 1
ATOM 2855 C CA . ASN A 1 365 ? 2.117 -12.209 -25.938 1.00 94.50 365 ASN A CA 1
ATOM 2856 C C . ASN A 1 365 ? 3.419 -12.961 -26.280 1.00 94.50 365 ASN A C 1
ATOM 2858 O O . ASN A 1 365 ? 4.435 -12.790 -25.608 1.00 94.50 365 ASN A O 1
ATOM 2862 N N . HIS A 1 366 ? 3.391 -13.844 -27.280 1.00 95.06 366 HIS A N 1
ATOM 2863 C CA . HIS A 1 366 ? 4.551 -14.666 -27.662 1.00 95.06 366 HIS A CA 1
ATOM 2864 C C . HIS A 1 366 ? 5.401 -14.062 -28.798 1.00 95.06 366 HIS A C 1
ATOM 2866 O O . HIS A 1 366 ? 6.285 -14.740 -29.338 1.00 95.06 366 HIS A O 1
ATOM 2872 N N . SER A 1 367 ? 5.137 -12.811 -29.187 1.00 96.19 367 SER A N 1
ATOM 2873 C CA . SER A 1 367 ? 5.838 -12.125 -30.273 1.00 96.19 367 SER A CA 1
ATOM 2874 C C . SER A 1 367 ? 7.328 -12.005 -29.978 1.00 96.19 367 SER A C 1
ATOM 2876 O O . SER A 1 367 ? 7.744 -11.707 -28.859 1.00 96.19 367 SER A O 1
ATOM 2878 N N . ALA A 1 368 ? 8.154 -12.186 -31.008 1.00 96.00 368 ALA A N 1
ATOM 2879 C CA . ALA A 1 368 ? 9.585 -11.932 -30.901 1.00 96.00 368 ALA A CA 1
ATOM 2880 C C . ALA A 1 368 ? 9.903 -10.437 -30.676 1.00 96.00 368 ALA A C 1
ATOM 2882 O O . ALA A 1 368 ? 10.954 -10.133 -30.121 1.00 96.00 368 ALA A O 1
ATOM 2883 N N . ALA A 1 369 ? 8.967 -9.528 -30.979 1.00 95.94 369 ALA A N 1
ATOM 2884 C CA . ALA A 1 369 ? 9.078 -8.097 -30.689 1.00 95.94 369 ALA A CA 1
ATOM 2885 C C . ALA A 1 369 ? 9.116 -7.784 -29.182 1.00 95.94 369 ALA A C 1
ATOM 2887 O O . ALA A 1 369 ? 9.647 -6.749 -28.785 1.00 95.94 369 ALA A O 1
ATOM 2888 N N . GLN A 1 370 ? 8.607 -8.690 -28.340 1.00 96.88 370 GLN A N 1
ATOM 2889 C CA . GLN A 1 370 ? 8.610 -8.554 -26.880 1.00 96.88 370 GLN A CA 1
ATOM 2890 C C . GLN A 1 370 ? 9.756 -9.317 -26.206 1.00 96.88 370 GLN A C 1
ATOM 2892 O O . GLN A 1 370 ? 9.828 -9.350 -24.978 1.00 96.88 370 GLN A O 1
ATOM 2897 N N . LYS A 1 371 ? 10.640 -9.959 -26.980 1.00 97.25 371 LYS A N 1
ATOM 2898 C CA . LYS A 1 371 ? 11.741 -10.762 -26.441 1.00 97.25 371 LYS A CA 1
ATOM 2899 C C . LYS A 1 371 ? 13.001 -9.921 -26.329 1.00 97.25 371 LYS A C 1
ATOM 2901 O O . LYS A 1 371 ? 13.436 -9.306 -27.297 1.00 97.25 371 LYS A O 1
ATOM 2906 N N . TRP A 1 372 ? 13.609 -9.953 -25.155 1.00 96.62 372 TRP A N 1
ATOM 2907 C CA . TRP A 1 372 ? 14.782 -9.178 -24.795 1.00 96.62 372 TRP A CA 1
ATOM 2908 C C . TRP A 1 372 ? 15.825 -10.084 -24.164 1.00 96.62 372 TRP A C 1
ATOM 2910 O O . TRP A 1 372 ? 15.549 -10.842 -23.233 1.00 96.62 372 TRP A O 1
ATOM 2920 N N . LYS A 1 373 ? 17.051 -10.004 -24.664 1.00 95.75 373 LYS A N 1
ATOM 2921 C CA . LYS A 1 373 ? 18.162 -10.811 -24.185 1.00 95.75 373 LYS A CA 1
ATOM 2922 C C . LYS A 1 373 ? 19.361 -9.929 -23.902 1.00 95.75 373 LYS A C 1
ATOM 2924 O O . LYS A 1 373 ? 19.763 -9.129 -24.744 1.00 95.75 373 LYS A O 1
ATOM 2929 N N . TRP A 1 374 ? 19.960 -10.139 -22.740 1.00 94.19 374 TRP A N 1
ATOM 2930 C CA . TRP A 1 374 ? 21.257 -9.566 -22.418 1.00 94.19 374 TRP A CA 1
ATOM 2931 C C . TRP A 1 374 ? 22.336 -10.101 -23.361 1.00 94.19 374 TRP A C 1
ATOM 2933 O O . TRP A 1 374 ? 22.513 -11.314 -23.507 1.00 94.19 374 TRP A O 1
ATOM 2943 N N . ASP A 1 375 ? 23.040 -9.173 -23.992 1.00 93.44 375 ASP A N 1
ATOM 2944 C CA . ASP A 1 375 ? 24.250 -9.383 -24.774 1.00 93.44 375 ASP A CA 1
ATOM 2945 C C . ASP A 1 375 ? 25.328 -8.472 -24.168 1.00 93.44 375 ASP A C 1
ATOM 2947 O O . ASP A 1 375 ? 25.398 -7.274 -24.450 1.00 93.44 375 ASP A O 1
ATOM 2951 N N . ASP A 1 376 ? 26.100 -9.027 -23.234 1.00 90.75 376 ASP A N 1
ATOM 2952 C CA . ASP A 1 376 ? 26.942 -8.282 -22.291 1.00 90.75 376 ASP A CA 1
ATOM 2953 C C . ASP A 1 376 ? 26.129 -7.232 -21.507 1.00 90.75 376 ASP A C 1
ATOM 2955 O O . ASP A 1 376 ? 25.133 -7.561 -20.865 1.00 90.75 376 ASP A O 1
ATOM 2959 N N . ASN A 1 377 ? 26.531 -5.961 -21.580 1.00 91.44 377 ASN A N 1
ATOM 2960 C CA . ASN A 1 377 ? 25.833 -4.831 -20.970 1.00 91.44 377 ASN A CA 1
ATOM 2961 C C . ASN A 1 377 ? 24.823 -4.186 -21.931 1.00 91.44 377 ASN A C 1
ATOM 2963 O O . ASN A 1 377 ? 24.428 -3.050 -21.716 1.00 91.44 377 ASN A O 1
ATOM 2967 N N . THR A 1 378 ? 24.430 -4.851 -23.014 1.00 94.25 378 THR A N 1
ATOM 2968 C CA . THR A 1 378 ? 23.433 -4.333 -23.962 1.00 94.25 378 THR A CA 1
ATOM 2969 C C . THR A 1 378 ? 22.205 -5.231 -23.963 1.00 94.25 378 THR A C 1
ATOM 2971 O O . THR A 1 378 ? 22.296 -6.430 -23.689 1.00 94.25 378 THR A O 1
ATOM 2974 N N . LEU A 1 379 ? 21.041 -4.659 -24.261 1.00 95.12 379 LEU A N 1
ATOM 2975 C CA . LEU A 1 379 ? 19.790 -5.404 -24.303 1.00 95.12 379 LEU A CA 1
ATOM 2976 C C . LEU A 1 379 ? 19.351 -5.577 -25.757 1.00 95.12 379 LEU A C 1
ATOM 2978 O O . LEU A 1 379 ? 19.008 -4.609 -26.426 1.00 95.12 379 LEU A O 1
ATOM 2982 N N . SER A 1 380 ? 19.378 -6.809 -26.250 1.00 96.31 380 SER A N 1
ATOM 2983 C CA . SER A 1 380 ? 19.064 -7.154 -27.638 1.00 96.31 380 SER A CA 1
ATOM 2984 C C . SER A 1 380 ? 17.624 -7.636 -27.802 1.00 96.31 380 SER A C 1
ATOM 2986 O O . SER A 1 380 ? 17.110 -8.395 -26.982 1.00 96.31 380 SER A O 1
ATOM 2988 N N . ASN A 1 381 ? 16.998 -7.223 -28.893 1.00 96.19 381 ASN A N 1
ATOM 2989 C CA . ASN A 1 381 ? 15.729 -7.696 -29.414 1.00 96.19 381 ASN A CA 1
ATOM 2990 C C . ASN A 1 381 ? 15.989 -8.407 -30.753 1.00 96.19 381 ASN A C 1
ATOM 2992 O O . ASN A 1 381 ? 16.701 -7.869 -31.606 1.00 96.19 381 ASN A O 1
ATOM 2996 N N . PRO A 1 382 ? 15.427 -9.605 -30.977 1.00 92.56 382 PRO A N 1
ATOM 2997 C CA . PRO A 1 382 ? 15.729 -10.392 -32.168 1.00 92.56 382 PRO A CA 1
ATOM 2998 C C . PRO A 1 382 ? 15.180 -9.789 -33.468 1.00 92.56 382 PRO A C 1
ATOM 3000 O O . PRO A 1 382 ? 15.662 -10.163 -34.534 1.00 92.56 382 PRO A O 1
ATOM 3003 N N . ILE A 1 383 ? 14.176 -8.905 -33.402 1.00 93.25 383 ILE A N 1
ATOM 3004 C CA . ILE A 1 383 ? 13.544 -8.324 -34.594 1.00 93.25 383 ILE A CA 1
ATOM 3005 C C . ILE A 1 383 ? 14.143 -6.968 -34.948 1.00 93.25 383 ILE A C 1
ATOM 3007 O O . ILE A 1 383 ? 14.297 -6.705 -36.130 1.00 93.25 383 ILE A O 1
ATOM 3011 N N . ASN A 1 384 ? 14.483 -6.132 -33.963 1.00 92.75 384 ASN A N 1
ATOM 3012 C CA . ASN A 1 384 ? 14.817 -4.721 -34.211 1.00 92.75 384 ASN A CA 1
ATOM 3013 C C . ASN A 1 384 ? 16.183 -4.278 -33.644 1.00 92.75 384 ASN A C 1
ATOM 3015 O O . ASN A 1 384 ? 16.514 -3.091 -33.659 1.00 92.75 384 ASN A O 1
ATOM 3019 N N . GLY A 1 385 ? 17.006 -5.213 -33.159 1.00 94.31 385 GLY A N 1
ATOM 3020 C CA . GLY A 1 385 ? 18.351 -4.925 -32.657 1.00 94.31 385 GLY A CA 1
ATOM 3021 C C . GLY A 1 385 ? 18.377 -4.520 -31.180 1.00 94.31 385 GLY A C 1
ATOM 3022 O O . GLY A 1 385 ? 17.643 -5.054 -30.364 1.00 94.31 385 GLY A O 1
ATOM 3023 N N . TYR A 1 386 ? 19.263 -3.612 -30.798 1.00 96.38 386 TYR A N 1
ATOM 3024 C CA . TYR A 1 386 ? 19.601 -3.285 -29.414 1.00 96.38 386 TYR A CA 1
ATOM 3025 C C . TYR A 1 386 ? 18.826 -2.080 -28.872 1.00 96.38 386 TYR A C 1
ATOM 3027 O O . TYR A 1 386 ? 18.735 -1.043 -29.537 1.00 96.38 386 TYR A O 1
ATOM 3035 N N . LEU A 1 387 ? 18.333 -2.183 -27.636 1.00 95.31 387 LEU A N 1
ATOM 3036 C CA . LEU A 1 387 ? 17.713 -1.084 -26.899 1.00 95.31 387 LEU A CA 1
ATOM 3037 C C . LEU A 1 387 ? 18.727 0.043 -26.686 1.00 95.31 387 LEU A C 1
ATOM 3039 O O . LEU A 1 387 ? 19.779 -0.147 -26.072 1.00 95.31 387 LEU A O 1
ATOM 3043 N N . SER A 1 388 ? 18.395 1.219 -27.196 1.00 93.25 388 SER A N 1
ATOM 3044 C CA . SER A 1 388 ? 19.295 2.360 -27.286 1.00 93.25 388 SER A CA 1
ATOM 3045 C C . SER A 1 388 ? 18.563 3.657 -26.965 1.00 93.25 388 SER A C 1
ATOM 3047 O O . SER A 1 388 ? 17.346 3.758 -27.103 1.00 93.25 388 SER A O 1
ATOM 3049 N N . ILE A 1 389 ? 19.323 4.671 -26.579 1.00 90.75 389 ILE A N 1
ATOM 3050 C CA . ILE A 1 389 ? 18.850 6.035 -26.367 1.00 90.75 389 ILE A CA 1
ATOM 3051 C C . ILE A 1 389 ? 19.431 6.898 -27.489 1.00 90.75 389 ILE A C 1
ATOM 3053 O O . ILE A 1 389 ? 20.626 6.840 -27.780 1.00 90.75 389 ILE A O 1
ATOM 3057 N N . SER A 1 390 ? 18.580 7.666 -28.165 1.00 87.38 390 SER A N 1
ATOM 3058 C CA . SER A 1 390 ? 19.004 8.598 -29.208 1.00 87.38 390 SER A CA 1
ATOM 3059 C C . SER A 1 390 ? 19.784 9.780 -28.620 1.00 87.38 390 SER A C 1
ATOM 3061 O O . SER A 1 390 ? 19.738 10.051 -27.422 1.00 87.38 390 SER A O 1
ATOM 3063 N N . THR A 1 391 ? 20.447 10.557 -29.477 1.00 81.56 391 THR A N 1
ATOM 3064 C CA . THR A 1 391 ? 21.100 11.818 -29.078 1.00 81.56 391 THR A CA 1
ATOM 3065 C C . THR A 1 391 ? 20.123 12.856 -28.518 1.00 81.56 391 THR A C 1
ATOM 3067 O O . THR A 1 391 ? 20.539 13.765 -27.813 1.00 81.56 391 THR A O 1
ATOM 3070 N N . GLU A 1 392 ? 18.830 12.721 -28.822 1.00 82.69 392 GLU A N 1
ATOM 3071 C CA . GLU A 1 392 ? 17.745 13.565 -28.304 1.00 82.69 392 GLU A CA 1
ATOM 3072 C C . GLU A 1 392 ? 17.115 12.991 -27.020 1.00 82.69 392 GLU A C 1
ATOM 3074 O O . GLU A 1 392 ? 16.096 13.495 -26.557 1.00 82.69 392 GLU A O 1
ATOM 3079 N N . GLY A 1 393 ? 17.674 11.914 -26.456 1.00 81.44 393 GLY A N 1
ATOM 3080 C CA . GLY A 1 393 ? 17.175 11.288 -25.228 1.00 81.44 393 GLY A CA 1
ATOM 3081 C C . GLY A 1 393 ? 15.957 10.377 -25.416 1.00 81.44 393 GLY A C 1
ATOM 3082 O O . GLY A 1 393 ? 15.335 9.987 -24.432 1.00 81.44 393 GLY A O 1
ATOM 3083 N N . ARG A 1 394 ? 15.598 10.017 -26.656 1.00 86.50 394 ARG A N 1
ATOM 3084 C CA . ARG A 1 394 ? 14.452 9.132 -26.940 1.00 86.50 394 ARG A CA 1
ATOM 3085 C C . ARG A 1 394 ? 14.851 7.664 -26.909 1.00 86.50 394 ARG A C 1
ATOM 3087 O O . ARG A 1 394 ? 15.891 7.299 -27.454 1.00 86.50 394 ARG A O 1
ATOM 3094 N N . LEU A 1 395 ? 13.996 6.821 -26.338 1.00 90.69 395 LEU A N 1
ATOM 3095 C CA . LEU A 1 395 ? 14.185 5.375 -26.338 1.00 90.69 395 LEU A CA 1
ATOM 3096 C C . LEU A 1 395 ? 13.859 4.787 -27.719 1.00 90.69 395 LEU A C 1
ATOM 3098 O O . LEU A 1 395 ? 12.837 5.111 -28.320 1.00 90.69 395 LEU A O 1
ATOM 3102 N N . MET A 1 396 ? 14.738 3.933 -28.234 1.00 92.81 396 MET A N 1
ATOM 3103 C CA . MET A 1 396 ? 14.610 3.336 -29.563 1.00 92.81 396 MET A CA 1
ATOM 3104 C C . MET A 1 396 ? 15.370 2.009 -29.668 1.00 92.81 396 MET A C 1
ATOM 3106 O O . MET A 1 396 ? 16.091 1.614 -28.751 1.00 92.81 396 MET A O 1
ATOM 3110 N N . THR A 1 397 ? 15.273 1.334 -30.811 1.00 93.94 397 THR A N 1
ATOM 3111 C CA . THR A 1 397 ? 16.106 0.169 -31.146 1.00 93.94 397 THR A CA 1
ATOM 3112 C C . THR A 1 397 ? 17.073 0.452 -32.297 1.00 93.94 397 THR A C 1
ATOM 3114 O O . THR A 1 397 ? 16.773 1.229 -33.205 1.00 93.94 397 THR A O 1
ATOM 3117 N N . ARG A 1 398 ? 18.271 -0.150 -32.254 1.00 93.06 398 ARG A N 1
ATOM 3118 C CA . ARG A 1 398 ? 19.325 0.004 -33.275 1.00 93.06 398 ARG A CA 1
ATOM 3119 C C . ARG A 1 398 ? 20.072 -1.297 -33.523 1.00 93.06 398 ARG A C 1
ATOM 3121 O O . ARG A 1 398 ? 20.472 -1.971 -32.587 1.00 93.06 398 ARG A O 1
ATOM 3128 N N . TRP A 1 399 ? 20.385 -1.608 -34.775 1.00 92.12 399 TRP A N 1
ATOM 3129 C CA . TRP A 1 399 ? 21.143 -2.821 -35.115 1.00 92.12 399 TRP A CA 1
ATOM 3130 C C . TRP A 1 399 ? 22.631 -2.769 -34.756 1.00 92.12 399 TRP A C 1
ATOM 3132 O O . TRP A 1 399 ? 23.246 -3.811 -34.536 1.00 92.12 399 TRP A O 1
ATOM 3142 N N . ASN A 1 400 ? 23.225 -1.575 -34.691 1.00 91.00 400 ASN A N 1
ATOM 3143 C CA . ASN A 1 400 ? 24.644 -1.430 -34.390 1.00 91.00 400 ASN A CA 1
ATOM 3144 C C . ASN A 1 400 ? 24.903 -1.521 -32.875 1.00 91.00 400 ASN A C 1
ATOM 3146 O O . ASN A 1 400 ? 24.676 -0.552 -32.153 1.00 91.00 400 ASN A O 1
ATOM 3150 N N . LYS A 1 401 ? 25.442 -2.657 -32.405 1.00 88.75 401 LYS A N 1
ATOM 3151 C CA . LYS A 1 401 ? 25.813 -2.865 -30.990 1.00 88.75 401 LYS A CA 1
ATOM 3152 C C . LYS A 1 401 ? 26.765 -1.780 -30.469 1.00 88.75 401 LYS A C 1
ATOM 3154 O O . LYS A 1 401 ? 26.628 -1.359 -29.325 1.00 88.75 401 LYS A O 1
ATOM 3159 N N . ALA A 1 402 ? 27.698 -1.294 -31.293 1.00 86.25 402 ALA A N 1
ATOM 3160 C CA . ALA A 1 402 ? 28.694 -0.301 -30.873 1.00 86.25 402 ALA A CA 1
ATOM 3161 C C . ALA A 1 402 ? 28.093 1.083 -30.565 1.00 86.25 402 ALA A C 1
ATOM 3163 O O . ALA A 1 402 ? 28.697 1.860 -29.835 1.00 86.25 402 ALA A O 1
ATOM 3164 N N . GLU A 1 403 ? 26.910 1.377 -31.104 1.00 83.69 403 GLU A N 1
ATOM 3165 C CA . GLU A 1 403 ? 26.163 2.616 -30.851 1.00 83.69 403 GLU A CA 1
ATOM 3166 C C . GLU A 1 403 ? 25.021 2.420 -29.846 1.00 83.69 403 GLU A C 1
ATOM 3168 O O . GLU A 1 403 ? 24.225 3.334 -29.624 1.00 83.69 403 GLU A O 1
ATOM 3173 N N . SER A 1 404 ? 24.892 1.218 -29.281 1.00 88.38 404 SER A N 1
ATOM 3174 C CA . SER A 1 404 ? 23.802 0.905 -28.366 1.00 88.38 404 SER A CA 1
ATOM 3175 C C . SER A 1 404 ? 24.095 1.368 -26.945 1.00 88.38 404 SER A C 1
ATOM 3177 O O . SER A 1 404 ? 25.245 1.491 -26.519 1.00 88.38 404 SER A O 1
ATOM 3179 N N . THR A 1 405 ? 23.027 1.636 -26.199 1.00 90.56 405 THR A N 1
ATOM 3180 C CA . THR A 1 405 ? 23.142 2.050 -24.803 1.00 90.56 405 THR A CA 1
ATOM 3181 C C . THR A 1 405 ? 23.563 0.868 -23.943 1.00 90.56 405 THR A C 1
ATOM 3183 O O . THR A 1 405 ? 23.036 -0.238 -24.071 1.00 90.56 405 THR A O 1
ATOM 3186 N N . LEU A 1 406 ? 24.507 1.118 -23.038 1.00 91.94 406 LEU A N 1
ATOM 3187 C CA . LEU A 1 406 ? 24.864 0.159 -22.005 1.00 91.94 406 LEU A CA 1
ATOM 3188 C C . LEU A 1 406 ? 23.855 0.251 -20.859 1.00 91.94 406 LEU A C 1
ATOM 3190 O O . LEU A 1 406 ? 23.557 1.339 -20.372 1.00 91.94 406 LEU A O 1
ATOM 3194 N N . TRP A 1 407 ? 23.373 -0.891 -20.396 1.00 92.50 407 TRP A N 1
ATOM 3195 C CA . TRP A 1 407 ? 22.378 -1.020 -19.345 1.00 92.50 407 TRP A CA 1
ATOM 3196 C C . TRP A 1 407 ? 22.938 -1.817 -18.176 1.00 92.50 407 TRP A C 1
ATOM 3198 O O . TRP A 1 407 ? 23.674 -2.789 -18.352 1.00 92.50 407 TRP A O 1
ATOM 3208 N N . LYS A 1 408 ? 22.548 -1.423 -16.968 1.00 91.75 408 LYS A N 1
ATOM 3209 C CA . LYS A 1 408 ? 22.801 -2.161 -15.733 1.00 91.75 408 LYS A CA 1
ATOM 3210 C C . LYS A 1 408 ? 21.475 -2.569 -15.119 1.00 91.75 408 LYS A C 1
ATOM 3212 O O . LYS A 1 408 ? 20.562 -1.756 -15.006 1.00 91.75 408 LYS A O 1
ATOM 3217 N N . SER A 1 409 ? 21.375 -3.829 -14.710 1.00 91.06 409 SER A N 1
ATOM 3218 C CA . SER A 1 409 ? 20.232 -4.314 -13.942 1.00 91.06 409 SER A CA 1
ATOM 3219 C C . SER A 1 409 ? 20.549 -4.295 -12.453 1.00 91.06 409 SER A C 1
ATOM 3221 O O . SER A 1 409 ? 21.519 -4.929 -12.025 1.00 91.06 409 SER A O 1
ATOM 3223 N N . HIS A 1 410 ? 19.704 -3.651 -11.658 1.00 89.88 410 HIS A N 1
ATOM 3224 C CA . HIS A 1 410 ? 19.806 -3.679 -10.201 1.00 89.88 410 HIS A CA 1
ATOM 3225 C C . HIS A 1 410 ? 18.574 -4.354 -9.613 1.00 89.88 410 HIS A C 1
ATOM 3227 O O . HIS A 1 410 ? 17.455 -3.992 -9.956 1.00 89.88 410 HIS A O 1
ATOM 3233 N N . ILE A 1 411 ? 18.773 -5.330 -8.722 1.00 88.19 411 ILE A N 1
ATOM 3234 C CA . ILE A 1 411 ? 17.666 -5.965 -7.995 1.00 88.19 411 ILE A CA 1
ATOM 3235 C C . ILE A 1 411 ? 17.048 -4.929 -7.057 1.00 88.19 411 ILE A C 1
ATOM 3237 O O . ILE A 1 411 ? 17.758 -4.292 -6.272 1.00 88.19 411 ILE A O 1
ATOM 3241 N N . ARG A 1 412 ? 15.728 -4.782 -7.132 1.00 84.94 412 ARG A N 1
ATOM 3242 C CA . ARG A 1 412 ? 14.941 -3.859 -6.309 1.00 84.94 412 ARG A CA 1
ATOM 3243 C C . ARG A 1 412 ? 13.990 -4.637 -5.407 1.00 84.94 412 ARG A C 1
ATOM 3245 O O . ARG A 1 412 ? 13.870 -5.851 -5.519 1.00 84.94 412 ARG A O 1
ATOM 3252 N N . LYS A 1 413 ? 13.351 -3.945 -4.469 1.00 75.81 413 LYS A N 1
ATOM 3253 C CA . LYS A 1 413 ? 12.161 -4.472 -3.796 1.00 75.81 413 LYS A CA 1
ATOM 3254 C C . LYS A 1 413 ? 10.953 -4.001 -4.598 1.00 75.81 413 LYS A C 1
ATOM 3256 O O . LYS A 1 413 ? 10.937 -2.846 -5.006 1.00 75.81 413 LYS A O 1
ATOM 3261 N N . ALA A 1 414 ? 9.990 -4.885 -4.837 1.00 69.50 414 ALA A N 1
ATOM 3262 C CA . ALA A 1 414 ? 8.715 -4.464 -5.399 1.00 69.50 414 ALA A CA 1
ATOM 3263 C C . ALA A 1 414 ? 7.984 -3.598 -4.366 1.00 69.50 414 ALA A C 1
ATOM 3265 O O . ALA A 1 414 ? 7.928 -3.967 -3.187 1.00 69.50 414 ALA A O 1
ATOM 3266 N N . ASP A 1 415 ? 7.456 -2.457 -4.802 1.00 72.44 415 ASP A N 1
ATOM 3267 C CA . ASP A 1 415 ? 6.511 -1.703 -3.991 1.00 72.44 415 ASP A CA 1
ATOM 3268 C C . ASP A 1 415 ? 5.213 -2.499 -3.850 1.00 72.44 415 ASP A C 1
ATOM 3270 O O . ASP A 1 415 ? 4.822 -3.272 -4.726 1.00 72.44 415 ASP A O 1
ATOM 3274 N N . ILE A 1 416 ? 4.547 -2.312 -2.716 1.00 73.38 416 ILE A N 1
ATOM 3275 C CA . ILE A 1 416 ? 3.202 -2.831 -2.511 1.00 73.38 416 ILE A CA 1
ATOM 3276 C C . ILE A 1 416 ? 2.266 -1.758 -3.044 1.00 73.38 416 ILE A C 1
ATOM 3278 O O . ILE A 1 416 ? 2.184 -0.675 -2.469 1.00 73.38 416 ILE A O 1
ATOM 3282 N N . THR A 1 417 ? 1.600 -2.044 -4.152 1.00 71.94 417 THR A N 1
ATOM 3283 C CA . THR A 1 417 ? 0.562 -1.186 -4.720 1.00 71.94 417 THR A CA 1
ATOM 3284 C C . THR A 1 417 ? -0.695 -2.016 -4.903 1.00 71.94 417 THR A C 1
ATOM 3286 O O . THR A 1 417 ? -0.641 -3.131 -5.432 1.00 71.94 417 THR A O 1
ATOM 3289 N N . ASP A 1 418 ? -1.798 -1.488 -4.376 1.00 74.00 418 ASP A N 1
ATOM 3290 C CA . ASP A 1 418 ? -3.163 -2.003 -4.503 1.00 74.00 418 ASP A CA 1
ATOM 3291 C C . ASP A 1 418 ? -3.309 -3.504 -4.201 1.00 74.00 418 ASP A C 1
ATOM 3293 O O . ASP A 1 418 ? -4.203 -4.176 -4.699 1.00 74.00 418 ASP A O 1
ATOM 3297 N N . ALA A 1 419 ? -2.424 -4.052 -3.361 1.00 79.31 419 ALA A N 1
ATOM 3298 C CA . ALA A 1 419 ? -2.274 -5.498 -3.223 1.00 79.31 419 ALA A CA 1
ATOM 3299 C C . ALA A 1 419 ? -3.422 -6.141 -2.445 1.00 79.31 419 ALA A C 1
ATOM 3301 O O . ALA A 1 419 ? -3.778 -7.301 -2.675 1.00 79.31 419 ALA A O 1
ATOM 3302 N N . LEU A 1 420 ? -3.978 -5.403 -1.486 1.00 85.00 420 LEU A N 1
ATOM 3303 C CA . LEU A 1 420 ? -5.111 -5.855 -0.700 1.00 85.00 420 LEU A CA 1
ATOM 3304 C C . LEU A 1 420 ? -5.902 -4.681 -0.126 1.00 85.00 420 LEU A C 1
ATOM 3306 O O . LEU A 1 420 ? -5.397 -3.568 0.025 1.00 85.00 420 LEU A O 1
ATOM 3310 N N . SER A 1 421 ? -7.140 -4.964 0.255 1.00 86.75 421 SER A N 1
ATOM 3311 C CA . SER A 1 421 ? -7.920 -4.104 1.134 1.00 86.75 421 SER A CA 1
ATOM 3312 C C . SER A 1 421 ? -8.484 -4.890 2.30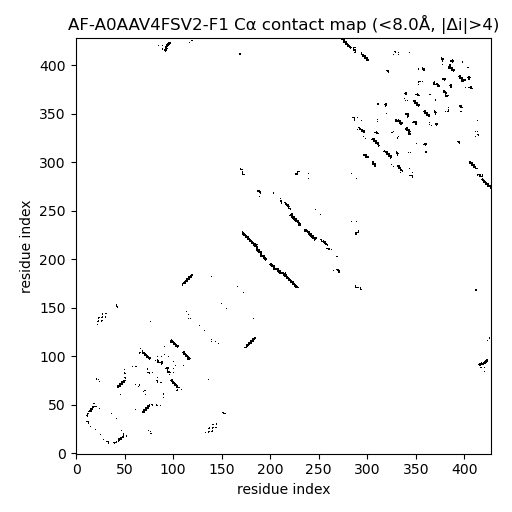6 1.00 86.75 421 SER A C 1
ATOM 3314 O O . SER A 1 421 ? -8.820 -6.066 2.156 1.00 86.75 421 SER A O 1
ATOM 3316 N N . ILE A 1 422 ? -8.549 -4.234 3.460 1.00 83.31 422 ILE A N 1
ATOM 3317 C CA . ILE A 1 422 ? -9.097 -4.758 4.706 1.00 83.31 422 ILE A CA 1
ATOM 3318 C C . ILE A 1 422 ? -10.226 -3.832 5.132 1.00 83.31 422 ILE A C 1
ATOM 3320 O O . ILE A 1 422 ? -10.026 -2.634 5.331 1.00 83.31 422 ILE A O 1
ATOM 3324 N N . GLU A 1 423 ? -11.419 -4.389 5.260 1.00 83.44 423 GLU A N 1
ATOM 3325 C CA . GLU A 1 423 ? -12.603 -3.655 5.676 1.00 83.44 423 GLU A CA 1
ATOM 3326 C C . GLU A 1 423 ? -13.084 -4.166 7.026 1.00 83.44 423 GLU A C 1
ATOM 3328 O O . GLU A 1 423 ? -13.396 -5.344 7.180 1.00 83.44 423 GLU A O 1
ATOM 3333 N N . SER A 1 424 ? -13.157 -3.275 8.010 1.00 77.00 424 SER A N 1
ATOM 3334 C CA . SER A 1 424 ? -13.855 -3.547 9.260 1.00 77.00 424 SER A CA 1
ATOM 3335 C C . SER A 1 424 ? -15.355 -3.492 8.993 1.00 77.00 424 SER A C 1
ATOM 3337 O O . SER A 1 424 ? -15.868 -2.473 8.520 1.00 77.00 424 SER A O 1
ATOM 3339 N N . LEU A 1 425 ? -16.051 -4.591 9.270 1.00 69.94 425 LEU A N 1
ATOM 3340 C CA . LEU A 1 425 ? -17.502 -4.667 9.155 1.00 69.94 425 LEU A CA 1
ATOM 3341 C C . LEU A 1 425 ? -18.169 -4.286 10.484 1.00 69.94 425 LEU A C 1
ATOM 3343 O O . LEU A 1 425 ? -17.587 -4.520 11.549 1.00 69.94 425 LEU A O 1
ATOM 3347 N N . PRO A 1 426 ? -19.398 -3.739 10.447 1.00 63.09 426 PRO A N 1
ATOM 3348 C CA . PRO A 1 426 ? -20.188 -3.536 11.652 1.00 63.09 426 PRO A CA 1
ATOM 3349 C C . PRO A 1 426 ? -20.339 -4.855 12.413 1.00 63.09 426 PRO A C 1
ATOM 3351 O O . PRO A 1 426 ? -20.641 -5.897 11.828 1.00 63.09 426 PRO A O 1
ATOM 3354 N N . SER A 1 427 ? -20.127 -4.806 13.723 1.00 53.38 427 SER A N 1
ATOM 3355 C CA . SER A 1 427 ? -20.427 -5.919 14.617 1.00 53.38 427 SER A CA 1
ATOM 3356 C C . SER A 1 427 ? -21.943 -6.110 14.698 1.00 53.38 427 SER A C 1
ATOM 3358 O O . SER A 1 427 ? -22.648 -5.155 15.018 1.00 53.38 427 SER A O 1
ATOM 3360 N N . SER A 1 428 ? -22.427 -7.319 14.412 1.00 44.44 428 SER A N 1
ATOM 3361 C CA . SER A 1 428 ? -23.824 -7.737 14.615 1.00 44.44 428 SER A CA 1
ATOM 3362 C C . SER A 1 428 ? -24.039 -8.413 15.959 1.00 44.44 428 SER A C 1
ATOM 3364 O O . SER A 1 428 ? -23.174 -9.274 16.274 1.00 44.44 428 SER A O 1
#

InterPro domains:
  IPR000772 Ricin B, lectin domain [PF00652] (305-382)
  IPR000772 Ricin B, lectin domain [SM00458] (298-410)
  IPR035992 Ricin B-like lectins [SSF50370] (301-385)

Secondary structure (DSSP, 8-state):
-------S---S--PEEES---HHHHHHHHHT-TTSS-STTPPPEEEEETTSPPPHHHHHHHHHHHHTTPEEEEE-TT--S-HHHHHHHHHHSEEE-SSEEEEEE-TTS-EEEEEEEE---TT--PPPPHHHHHHHHHHHHHHHHHHHHHHHS------PPPPSS---TTS-EEEEEEEEEEEEE--EEES-EEEETTTTEEEE-S-EEETTTT-EEEEEEEEEEEEEE--SSSSS--EEEEEEEESTTS----SEE----S---TT-S-B-----EEEEEE-TTSGGG-SSPPEEEEE--TTSSSEEEEPPPTTTTPBPEEEE----GGG-EEE-TTSBEEESSSTTEEEEE-TTSBEEEEE--S-GGGB-EEETTEEEETTTEEEEE-TTS-EEEES-GGGSPPEEEEE-PPP--S-EEEEEEPP-

Sequence (428 aa):
MLYSYNALGQPPTSIFAFGPLTHFGQRLTQLIQPGTTDSDNTSPILYVNSIAPLSPDEINDIKALLNAGSIVLLDSTVDYSGTIKELSTRIGGIGFNSTIVMIRKRPDGTPEFKELVWFSDTETNQKPTAEYLDFEAEQLAKECYRMLQPWLQRPRHRSGPKPGGKVPAWKPEVSIPIEIRQLGFPCMVGSRYEGNNVTGYSAWSDELIDACDNSASASFFYNVDLIRSSRSNKASHNAKYIRITMDPGSNAGAGWHLFFYQKYAPFSRKGMEHKLIQDITVDWDSSIFSAEIPISLEASIDTIDGACLTAPSLDNNDDAAISPCQFESNQIWGLDTEHRLRSFLAYNYCLNSNDNNTVSLHPCNHSAAQKWKWDDNTLSNPINGYLSISTEGRLMTRWNKAESTLWKSHIRKADITDALSIESLPSS

Nearest PDB structures (foldseek):
  4owl-assembly1_D  TM=8.496E-01  e=1.217E-10  Vibrio vulnificus CMCP6
  8jbq-assembly1_A  TM=5.921E-01  e=1.800E-13  Vibrio campbellii
  8jc7-assembly1_A  TM=4.863E-01  e=7.770E-08  Vibrio campbellii
  8hbc-assembly1_A  TM=7.944E-01  e=2.964E-04  Homo sapiens
  8s0f-assembly1_6  TM=1.277E-01  e=6.351E-01  Homo sapiens

pLDDT: mean 77.02, std 17.94, range [25.08, 97.25]

Organism: NCBI:txid1093978

Foldseek 3Di:
DDDDDDDDDDQPEDAAEDDDADLLSVLLCVVRDPDPDPDPDFAYEHEYELVRDDDPVNLVVLLVSLQVWHKYKYACLPPPPLSQQVSCQSRALAGESARMKIWHADPVRAIEIEGEHEADPVVDPDDDDPVRSNVVSNLSSVVVVVVCVVSRDDPPPDCFPDPPDDPPLQFLKGKYKYKYKYFQDFWWFQPDWDDDPVVRDTDGHPDTDRQQNSGWMFMWIKIWMWHQWPPPDPPTDRDTDIDIGTPPGPPPDPGTDRDGPDDDDPDGPDTDDWDWDKDKDFDCQQLSNDPFFKKWKWWPDPPADTWTFFADDPPPQDFTAIDHDPPAQRRIWGQDPLQWTAGNVGRQWTWFQDPVFTIHIDGDDNDLRRHWDDDDQWIAGPPFGTFAADPVRGTGHDNDPVRGTGIDIDGHRHRNHNGMYMYTDRID

Radius of gyration: 26.88 Å; Cα contacts (8 Å, |Δi|>4): 885; chains: 1; bounding box: 61×62×88 Å

Mean predicted aligned error: 12.19 Å

Solvent-accessible surface area (backbone atoms only — not comparable to full-atom values): 24215 Å² total; per-residue (Å²): 135,86,84,77,90,76,92,80,92,74,78,76,58,58,76,44,66,47,56,73,74,49,71,33,50,50,47,33,54,65,75,60,46,84,80,83,63,98,54,94,69,54,55,45,37,38,38,31,30,38,73,48,86,72,53,74,65,58,50,50,51,51,39,53,43,26,74,73,48,22,33,39,36,40,39,25,86,86,47,87,82,57,46,42,21,58,50,33,15,74,63,63,12,41,21,36,67,47,38,29,40,35,40,36,43,46,99,87,66,50,50,36,41,37,34,37,32,73,55,71,75,79,84,57,89,64,79,78,50,75,68,54,52,52,51,51,22,45,53,52,20,55,49,49,52,60,68,41,44,75,68,49,44,76,82,71,92,66,87,58,83,71,74,84,65,83,77,54,71,72,53,42,62,48,71,33,46,37,37,44,34,43,34,44,41,66,42,41,28,34,70,43,78,52,69,39,91,88,79,72,48,73,47,61,43,89,54,65,37,57,57,23,75,38,58,22,37,43,52,50,50,33,32,44,30,43,33,35,40,68,60,83,54,97,82,45,54,76,45,76,46,78,46,78,37,71,52,83,73,87,67,70,64,89,44,72,48,81,52,68,67,92,68,91,73,92,80,63,92,47,68,72,85,84,53,88,47,74,50,75,48,69,42,78,73,23,47,51,52,42,90,40,56,38,22,34,45,33,45,72,50,96,87,45,90,52,27,20,48,28,54,47,65,84,89,68,80,46,55,33,39,63,41,74,64,78,76,45,45,42,28,28,31,22,63,44,97,80,30,28,40,24,31,42,67,43,57,65,25,18,47,27,54,44,96,85,33,41,33,29,72,39,73,63,71,90,53,57,44,31,26,50,42,78,56,84,49,29,43,34,27,88,75,58,29,20,46,22,60,47,100,85,62,46,46,30,42,36,74,55,71,92,75,36,36,38,48,45,79,43,84,37,73,72,63,63,53,59,35,33,33,46,35,76,48,84,63,122